Protein AF-0000000080711322 (afdb_homodimer)

InterPro domains:
  IPR000845 Nucleoside phosphorylase domain [PF01048] (87-326)
  IPR035994 Nucleoside phosphorylase superfamily [G3DSA:3.40.50.1580] (28-329)
  IPR035994 Nucleoside phosphorylase superfamily [SSF53167] (19-326)

Organism: Ectocarpus siliculosus (NCBI:txid2880)

Structure (mmCIF, N/CA/C/O backbone):
data_AF-0000000080711322-model_v1
#
loop_
_entity.id
_entity.type
_entity.pdbx_description
1 polymer 'Nucleoside phosphorylase domain-containing protein'
#
loop_
_atom_site.group_PDB
_atom_site.id
_atom_site.type_symbol
_atom_site.label_atom_id
_atom_site.label_alt_id
_atom_site.label_comp_id
_atom_site.label_asym_id
_atom_site.label_entity_id
_atom_site.label_seq_id
_atom_site.pdbx_PDB_ins_code
_atom_site.Cartn_x
_atom_site.Cartn_y
_atom_site.Cartn_z
_atom_site.occupancy
_atom_site.B_iso_or_equiv
_atom_site.auth_seq_id
_atom_site.auth_comp_id
_atom_site.auth_asym_id
_atom_site.auth_atom_id
_atom_site.pdbx_PDB_model_num
ATOM 1 N N . MET A 1 1 ? 28.781 11.438 15.234 1 39.06 1 MET A N 1
ATOM 2 C CA . MET A 1 1 ? 27.656 10.516 15.414 1 39.06 1 MET A CA 1
ATOM 3 C C . MET A 1 1 ? 27.906 9.219 14.648 1 39.06 1 MET A C 1
ATOM 5 O O . MET A 1 1 ? 28.359 9.242 13.508 1 39.06 1 MET A O 1
ATOM 9 N N . SER A 1 2 ? 28.125 8.219 15.352 1 47.75 2 SER A N 1
ATOM 10 C CA . SER A 1 2 ? 28.469 6.941 14.734 1 47.75 2 SER A CA 1
ATOM 11 C C . SER A 1 2 ? 27.422 6.512 13.727 1 47.75 2 SER A C 1
ATOM 13 O O . SER A 1 2 ? 26.234 6.855 13.867 1 47.75 2 SER A O 1
ATOM 15 N N . ALA A 1 3 ? 27.875 6.137 12.555 1 50.28 3 ALA A N 1
ATOM 16 C CA . ALA A 1 3 ? 27.016 5.59 11.516 1 50.28 3 ALA A CA 1
ATOM 17 C C . ALA A 1 3 ? 25.906 4.723 12.117 1 50.28 3 ALA A C 1
ATOM 19 O O . ALA A 1 3 ? 24.812 4.637 11.562 1 50.28 3 ALA A O 1
ATOM 20 N N . THR A 1 4 ? 26.078 4.273 13.328 1 59.34 4 THR A N 1
ATOM 21 C CA . THR A 1 4 ? 25.188 3.316 13.977 1 59.34 4 THR A CA 1
ATOM 22 C C . THR A 1 4 ? 23.922 4.008 14.484 1 59.34 4 THR A C 1
ATOM 24 O O . THR A 1 4 ? 22.922 3.35 14.75 1 59.34 4 THR A O 1
ATOM 27 N N . ASP A 1 5 ? 23.891 5.332 14.312 1 76.5 5 ASP A N 1
ATOM 28 C CA . ASP A 1 5 ? 22.797 6.023 14.992 1 76.5 5 ASP A CA 1
ATOM 29 C C . ASP A 1 5 ? 21.891 6.734 13.992 1 76.5 5 ASP A C 1
ATOM 31 O O . ASP A 1 5 ? 20.969 7.457 14.383 1 76.5 5 ASP A O 1
ATOM 35 N N . LEU A 1 6 ? 22.172 6.324 12.781 1 74.12 6 LEU A N 1
ATOM 36 C CA . LEU A 1 6 ? 21.422 7.043 11.773 1 74.12 6 LEU A CA 1
ATOM 37 C C . LEU A 1 6 ? 20.219 6.219 11.305 1 74.12 6 LEU A C 1
ATOM 39 O O . LEU A 1 6 ? 20.266 4.988 11.32 1 74.12 6 LEU A O 1
ATOM 43 N N . TYR A 1 7 ? 19.297 6.949 10.867 1 81.62 7 TYR A N 1
ATOM 44 C CA . TYR A 1 7 ? 18.078 6.355 10.344 1 81.62 7 TYR A CA 1
ATOM 45 C C . TYR A 1 7 ? 18.375 5.465 9.141 1 81.62 7 TYR A C 1
ATOM 47 O O . TYR A 1 7 ? 17.828 4.367 9.023 1 81.62 7 TYR A O 1
ATOM 55 N N . LEU A 1 8 ? 19.172 5.844 8.234 1 79.25 8 LEU A N 1
ATOM 56 C CA . LEU A 1 8 ? 19.594 5.066 7.078 1 79.25 8 LEU A CA 1
ATOM 57 C C . LEU A 1 8 ? 20.969 5.52 6.594 1 79.25 8 LEU A C 1
ATOM 59 O O . LEU A 1 8 ? 21.406 6.625 6.914 1 79.25 8 LEU A O 1
ATOM 63 N N . LEU A 1 9 ? 21.547 4.457 5.832 1 78.5 9 LEU A N 1
ATOM 64 C CA . LEU A 1 9 ? 22.812 4.773 5.184 1 78.5 9 LEU A CA 1
ATOM 65 C C . LEU A 1 9 ? 22.594 5.18 3.73 1 78.5 9 LEU A C 1
ATOM 67 O O . LEU A 1 9 ? 21.891 4.492 2.988 1 78.5 9 LEU A O 1
ATOM 71 N N . HIS A 1 10 ? 22.891 6.266 3.246 1 79.06 10 HIS A N 1
ATOM 72 C CA . HIS A 1 10 ? 22.828 6.77 1.878 1 79.06 10 HIS A CA 1
ATOM 73 C C . HIS A 1 10 ? 21.406 7.105 1.47 1 79.06 10 HIS A C 1
ATOM 75 O O . HIS A 1 10 ? 20.609 6.207 1.186 1 79.06 10 HIS A O 1
ATOM 81 N N . ALA A 1 11 ? 21.078 8.203 1.236 1 80.19 11 ALA A N 1
ATOM 82 C CA . ALA A 1 11 ? 19.719 8.68 0.981 1 80.19 11 ALA A CA 1
ATOM 83 C C . ALA A 1 11 ? 19.344 8.477 -0.481 1 80.19 11 ALA A C 1
ATOM 85 O O . ALA A 1 11 ? 18.156 8.594 -0.842 1 80.19 11 ALA A O 1
ATOM 86 N N . ASN A 1 12 ? 20.281 8.055 -1.358 1 81.69 12 ASN A N 1
ATOM 87 C CA . ASN A 1 12 ? 20 8.047 -2.791 1 81.69 12 ASN A CA 1
ATOM 88 C C . ASN A 1 12 ? 20.219 6.66 -3.395 1 81.69 12 ASN A C 1
ATOM 90 O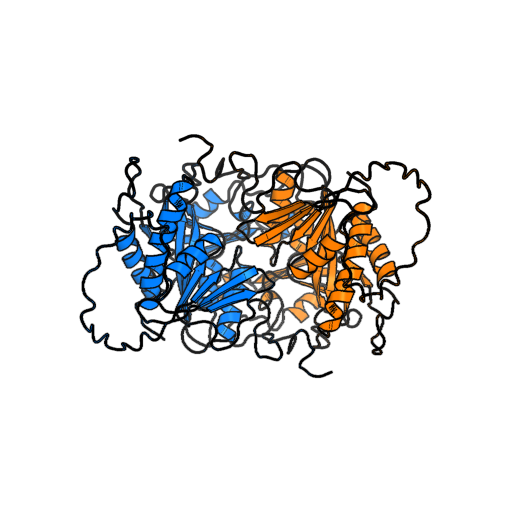 O . ASN A 1 12 ? 20.188 6.5 -4.617 1 81.69 12 ASN A O 1
ATOM 94 N N . ALA A 1 13 ? 20.391 5.617 -2.586 1 84.19 13 ALA A N 1
ATOM 95 C CA . ALA A 1 13 ? 20.547 4.219 -2.98 1 84.19 13 ALA A CA 1
ATOM 96 C C . ALA A 1 13 ? 19.562 3.326 -2.215 1 84.19 13 ALA A C 1
ATOM 98 O O . ALA A 1 13 ? 18.547 3.797 -1.724 1 84.19 13 ALA A O 1
ATOM 99 N N . VAL A 1 14 ? 19.797 2.104 -2.262 1 88.44 14 VAL A N 1
ATOM 100 C CA . VAL A 1 14 ? 19.031 1.212 -1.401 1 88.44 14 VAL A CA 1
ATOM 101 C C . VAL A 1 14 ? 19.469 1.392 0.052 1 88.44 14 VAL A C 1
ATOM 103 O O . VAL A 1 14 ? 20.578 1.016 0.425 1 88.44 14 VAL A O 1
ATOM 106 N N . PRO A 1 15 ? 18.578 2.008 0.772 1 88.75 15 PRO A N 1
ATOM 107 C CA . PRO A 1 15 ? 18.984 2.307 2.146 1 88.75 15 PRO A CA 1
ATOM 108 C C . PRO A 1 15 ? 19.125 1.054 3.006 1 88.75 15 PRO A C 1
ATOM 110 O O . PRO A 1 15 ? 18.312 0.14 2.918 1 88.75 15 PRO A O 1
ATOM 113 N N . LEU A 1 16 ? 20.188 1.006 3.758 1 89.75 16 LEU A N 1
ATOM 114 C CA . LEU A 1 16 ? 20.453 -0.03 4.754 1 89.75 16 LEU A CA 1
ATOM 115 C C . LEU A 1 16 ? 20.672 0.584 6.133 1 89.75 16 LEU A C 1
ATOM 117 O O . LEU A 1 16 ? 21.172 1.7 6.246 1 89.75 16 LEU A O 1
ATOM 121 N N . THR A 1 17 ? 20.219 -0.141 7.062 1 88.69 17 THR A N 1
ATOM 122 C CA . THR A 1 17 ? 20.594 0.229 8.422 1 88.69 17 THR A CA 1
ATOM 123 C C . THR A 1 17 ? 22.031 -0.151 8.711 1 88.69 17 THR A C 1
ATOM 125 O O . THR A 1 17 ? 22.688 -0.812 7.891 1 88.69 17 THR A O 1
ATOM 128 N N . ALA A 1 18 ? 22.5 0.27 9.891 1 84.56 18 ALA A N 1
ATOM 129 C CA . ALA A 1 18 ? 23.891 0.045 10.258 1 84.56 18 ALA A CA 1
ATOM 130 C C . ALA A 1 18 ? 24.203 -1.446 10.32 1 84.56 18 ALA A C 1
ATOM 132 O O . ALA A 1 18 ? 25.328 -1.861 9.992 1 84.56 18 ALA A O 1
ATOM 133 N N . ASP A 1 19 ? 23.25 -2.234 10.633 1 88.31 19 ASP A N 1
ATOM 134 C CA . ASP A 1 19 ? 23.5 -3.668 10.758 1 88.31 19 ASP A CA 1
ATOM 135 C C . ASP A 1 19 ? 23.156 -4.398 9.461 1 88.31 19 ASP A C 1
ATOM 137 O O . ASP A 1 19 ? 23.031 -5.625 9.445 1 88.31 19 ASP A O 1
ATOM 141 N N . GLY A 1 20 ? 22.922 -3.682 8.422 1 91.12 20 GLY A N 1
ATOM 142 C CA . GLY A 1 20 ? 22.812 -4.266 7.09 1 91.12 20 GLY A CA 1
ATOM 143 C C . GLY A 1 20 ? 21.391 -4.656 6.723 1 91.12 20 GLY A C 1
ATOM 144 O O . GLY A 1 20 ? 21.188 -5.465 5.812 1 91.12 20 GLY A O 1
ATOM 145 N N . ARG A 1 21 ? 20.422 -4.152 7.41 1 94.75 21 ARG A N 1
ATOM 146 C CA . ARG A 1 21 ? 19.031 -4.457 7.113 1 94.75 21 ARG A CA 1
ATOM 147 C C . ARG A 1 21 ? 18.422 -3.424 6.168 1 94.75 21 ARG A C 1
ATOM 149 O O . ARG A 1 21 ? 18.734 -2.234 6.266 1 94.75 21 ARG A O 1
ATOM 156 N N . VAL A 1 22 ? 17.609 -3.979 5.25 1 96.12 22 VAL A N 1
ATOM 157 C CA . VAL A 1 22 ? 16.812 -3.062 4.449 1 96.12 22 VAL A CA 1
ATOM 158 C C . VAL A 1 22 ? 15.766 -2.375 5.336 1 96.12 22 VAL A C 1
ATOM 160 O O . VAL A 1 22 ? 15.398 -2.898 6.391 1 96.12 22 VAL A O 1
ATOM 163 N N . LEU A 1 23 ? 15.305 -1.303 4.941 1 93.31 23 LEU A N 1
ATOM 164 C CA . LEU A 1 23 ? 14.617 -0.359 5.816 1 93.31 23 LEU A CA 1
ATOM 165 C C . LEU A 1 23 ? 13.188 -0.817 6.098 1 93.31 23 LEU A C 1
ATOM 167 O O . LEU A 1 23 ? 12.727 -0.758 7.238 1 93.31 23 LEU A O 1
ATOM 171 N N . HIS A 1 24 ? 12.445 -1.248 5.102 1 96 24 HIS A N 1
ATOM 172 C CA . HIS A 1 24 ? 11.008 -1.438 5.266 1 96 24 HIS A CA 1
ATOM 173 C C . HIS A 1 24 ? 10.68 -2.869 5.688 1 96 24 HIS A C 1
ATOM 175 O O . HIS A 1 24 ? 9.945 -3.086 6.648 1 96 24 HIS A O 1
ATOM 181 N N . LEU A 1 25 ? 11.281 -3.828 4.973 1 97.5 25 LEU A N 1
ATOM 182 C CA . LEU A 1 25 ? 11.047 -5.215 5.355 1 97.5 25 LEU A CA 1
ATOM 183 C C . LEU A 1 25 ? 11.859 -5.582 6.594 1 97.5 25 LEU A C 1
ATOM 185 O O . LEU A 1 25 ? 11.57 -6.574 7.262 1 97.5 25 LEU A O 1
ATOM 189 N N . GLU A 1 26 ? 12.938 -4.836 6.816 1 96.38 26 GLU A N 1
ATOM 190 C CA . GLU A 1 26 ? 13.82 -5.043 7.961 1 96.38 26 GLU A CA 1
ATOM 191 C C . GLU A 1 26 ? 14.453 -6.438 7.926 1 96.38 26 GLU A C 1
ATOM 193 O O . GLU A 1 26 ? 14.492 -7.129 8.945 1 96.38 26 GLU A O 1
ATOM 198 N N . LEU A 1 27 ? 14.891 -6.801 6.742 1 97.88 27 LEU A N 1
ATOM 199 C CA . LEU A 1 27 ? 15.578 -8.07 6.52 1 97.88 27 LEU A CA 1
ATOM 200 C C . LEU A 1 27 ? 17.062 -7.84 6.227 1 97.88 27 LEU A C 1
ATOM 202 O O . LEU A 1 27 ? 17.438 -6.789 5.695 1 97.88 27 LEU A O 1
ATOM 206 N N . ARG A 1 28 ? 17.844 -8.758 6.551 1 97.06 28 ARG A N 1
ATOM 207 C CA . ARG A 1 28 ? 19.25 -8.797 6.141 1 97.06 28 ARG A CA 1
ATOM 208 C C . ARG A 1 28 ? 19.594 -10.133 5.496 1 97.06 28 ARG A C 1
ATOM 210 O O . ARG A 1 28 ? 18.781 -11.055 5.48 1 97.06 28 ARG A O 1
ATOM 217 N N . SER A 1 29 ? 20.812 -10.18 4.98 1 96.62 29 SER A N 1
ATOM 218 C CA . SER A 1 29 ? 21.266 -11.398 4.324 1 96.62 29 SER A CA 1
ATOM 219 C C . SER A 1 29 ? 21.109 -12.609 5.23 1 96.62 29 SER A C 1
ATOM 221 O O . SER A 1 29 ? 21.438 -12.555 6.418 1 96.62 29 SER A O 1
ATOM 223 N N . GLY A 1 30 ? 20.484 -13.648 4.699 1 96.62 30 GLY A N 1
ATOM 224 C CA . GLY A 1 30 ? 20.328 -14.883 5.445 1 96.62 30 GLY A CA 1
ATOM 225 C C . GLY A 1 30 ? 18.953 -15.023 6.082 1 96.62 30 GLY A C 1
ATOM 226 O O . GLY A 1 30 ? 18.594 -16.094 6.562 1 96.62 30 GLY A O 1
ATOM 227 N N . GLU A 1 31 ? 18.172 -14 6 1 97.94 31 GLU A N 1
ATOM 228 C CA . GLU A 1 31 ? 16.906 -14.023 6.711 1 97.94 31 GLU A CA 1
ATOM 229 C C . GLU A 1 31 ? 15.742 -14.289 5.754 1 97.94 31 GLU A C 1
ATOM 231 O O . GLU A 1 31 ? 14.586 -14.375 6.176 1 97.94 31 GLU A O 1
ATOM 236 N N . VAL A 1 32 ? 16.016 -14.453 4.484 1 98.5 32 VAL A N 1
ATOM 237 C CA . VAL A 1 32 ? 15.008 -14.773 3.477 1 98.5 32 VAL A CA 1
ATOM 238 C C . VAL A 1 32 ? 15.594 -15.727 2.443 1 98.5 32 VAL A C 1
ATOM 240 O O . VAL A 1 32 ? 16.75 -15.594 2.049 1 98.5 32 VAL A O 1
ATOM 243 N N . ALA A 1 33 ? 14.836 -16.688 2.092 1 98.38 33 ALA A N 1
ATOM 244 C CA . ALA A 1 33 ? 15.258 -17.688 1.104 1 98.38 33 ALA A CA 1
ATOM 245 C C . ALA A 1 33 ? 15.008 -17.188 -0.316 1 98.38 33 ALA A C 1
ATOM 247 O O . ALA A 1 33 ? 14.281 -16.203 -0.518 1 98.38 33 ALA A O 1
ATOM 248 N N . ASN A 1 34 ? 15.578 -17.891 -1.25 1 98.38 34 ASN A N 1
ATOM 249 C CA . ASN A 1 34 ? 15.445 -17.5 -2.65 1 98.38 34 ASN A CA 1
ATOM 250 C C . ASN A 1 34 ? 14.141 -18 -3.25 1 98.38 34 ASN A C 1
ATOM 252 O O . ASN A 1 34 ? 13.711 -17.516 -4.305 1 98.38 34 ASN A O 1
ATOM 256 N N . ASN A 1 35 ? 13.555 -19.094 -2.691 1 98.81 35 ASN A N 1
ATOM 257 C CA . ASN A 1 35 ? 12.18 -19.484 -2.992 1 98.81 35 ASN A CA 1
ATOM 258 C C . ASN A 1 35 ? 11.188 -18.766 -2.09 1 98.81 35 ASN A C 1
ATOM 260 O O . ASN A 1 35 ? 11.289 -18.828 -0.864 1 98.81 35 ASN A O 1
ATOM 264 N N . ILE A 1 36 ? 10.203 -18.125 -2.74 1 98.94 36 ILE A N 1
ATOM 265 C CA . ILE A 1 36 ? 9.336 -17.281 -1.926 1 98.94 36 ILE A CA 1
ATOM 266 C C . ILE A 1 36 ? 7.891 -17.438 -2.379 1 98.94 36 ILE A C 1
ATOM 268 O O . ILE A 1 36 ? 7.605 -17.453 -3.58 1 98.94 36 ILE A O 1
ATOM 272 N N . VAL A 1 37 ? 7.008 -17.578 -1.418 1 98.94 37 VAL A N 1
ATOM 273 C CA . VAL A 1 37 ? 5.582 -17.344 -1.63 1 98.94 37 VAL A CA 1
ATOM 274 C C . VAL A 1 37 ? 5.148 -16.078 -0.912 1 98.94 37 VAL A C 1
ATOM 276 O O . VAL A 1 37 ? 5.32 -15.945 0.302 1 98.94 37 VAL A O 1
ATOM 279 N N . THR A 1 38 ? 4.676 -15.102 -1.663 1 98.94 38 THR A N 1
ATOM 280 C CA . THR A 1 38 ? 4.191 -13.875 -1.041 1 98.94 38 THR A CA 1
ATOM 281 C C . THR A 1 38 ? 2.67 -13.875 -0.949 1 98.94 38 THR A C 1
ATOM 283 O O . THR A 1 38 ? 1.989 -14.375 -1.847 1 98.94 38 THR A O 1
ATOM 286 N N . VAL A 1 39 ? 2.129 -13.312 0.176 1 98.62 39 VAL A N 1
ATOM 287 C CA . VAL A 1 39 ? 0.696 -13.289 0.456 1 98.62 39 VAL A CA 1
ATOM 288 C C . VAL A 1 39 ? 0.283 -11.883 0.896 1 98.62 39 VAL A C 1
ATOM 290 O O . VAL A 1 39 ? 1.134 -11.055 1.233 1 98.62 39 VAL A O 1
ATOM 293 N N . GLY A 1 40 ? -1.046 -11.633 0.91 1 96.94 40 GLY A N 1
ATOM 294 C CA . GLY A 1 40 ? -1.528 -10.297 1.221 1 96.94 40 GLY A CA 1
ATOM 295 C C . GLY A 1 40 ? -2.191 -10.203 2.582 1 96.94 40 GLY A C 1
ATOM 296 O O . GLY A 1 40 ? -2.461 -9.102 3.072 1 96.94 40 GLY A O 1
ATOM 297 N N . SER A 1 41 ? -2.488 -11.352 3.211 1 93.94 41 SER A N 1
ATOM 298 C CA . SER A 1 41 ? -3.168 -11.305 4.5 1 93.94 41 SER A CA 1
ATOM 299 C C . SER A 1 41 ? -2.406 -12.094 5.559 1 93.94 41 SER A C 1
ATOM 301 O O . SER A 1 41 ? -1.777 -13.109 5.254 1 93.94 41 SER A O 1
ATOM 303 N N . GLU A 1 42 ? -2.547 -11.586 6.742 1 93.19 42 GLU A N 1
ATOM 304 C CA . GLU A 1 42 ? -1.852 -12.219 7.859 1 93.19 42 GLU A CA 1
ATOM 305 C C . GLU A 1 42 ? -2.336 -13.648 8.07 1 93.19 42 GLU A C 1
ATOM 307 O O . GLU A 1 42 ? -1.533 -14.555 8.305 1 93.19 42 GLU A O 1
ATOM 312 N N . GLY A 1 43 ? -3.635 -13.859 7.984 1 93.75 43 GLY A N 1
ATOM 313 C CA . GLY A 1 43 ? -4.18 -15.203 8.148 1 93.75 43 GLY A CA 1
ATOM 314 C C . GLY A 1 43 ? -3.625 -16.203 7.148 1 93.75 43 GLY A C 1
ATOM 315 O O . GLY A 1 43 ? -3.24 -17.312 7.523 1 93.75 43 GLY A O 1
ATOM 316 N N . ARG A 1 44 ? -3.572 -15.82 5.934 1 96.19 44 ARG A N 1
ATOM 317 C CA . ARG A 1 44 ? -3.023 -16.688 4.895 1 96.19 44 ARG A CA 1
ATOM 318 C C . ARG A 1 44 ? -1.545 -16.969 5.141 1 96.19 44 ARG A C 1
ATOM 320 O O . ARG A 1 44 ? -1.078 -18.094 4.941 1 96.19 44 ARG A O 1
ATOM 327 N N . GLY A 1 45 ? -0.772 -15.945 5.559 1 97.19 45 GLY A N 1
ATOM 328 C CA . GLY A 1 45 ? 0.624 -16.141 5.914 1 97.19 45 GLY A CA 1
ATOM 329 C C . GLY A 1 45 ? 0.823 -17.172 7.004 1 97.19 45 GLY A C 1
ATOM 330 O O . GLY A 1 45 ? 1.725 -18.016 6.914 1 97.19 45 GLY A O 1
ATOM 331 N N . GLU A 1 46 ? -0.015 -17.141 7.957 1 96.69 46 GLU A N 1
ATOM 332 C CA . GLU A 1 46 ? 0.062 -18.094 9.07 1 96.69 46 GLU A CA 1
ATOM 333 C C . GLU A 1 46 ? -0.264 -19.5 8.609 1 96.69 46 GLU A C 1
ATOM 335 O O . GLU A 1 46 ? 0.374 -20.469 9.047 1 96.69 46 GLU A O 1
ATOM 340 N N . ILE A 1 47 ? -1.258 -19.625 7.789 1 96.88 47 ILE A N 1
ATOM 341 C CA . ILE A 1 47 ? -1.615 -20.922 7.242 1 96.88 47 ILE A CA 1
ATOM 342 C C . ILE A 1 47 ? -0.416 -21.516 6.512 1 96.88 47 ILE A C 1
ATOM 344 O O . ILE A 1 47 ? -0.051 -22.672 6.75 1 96.88 47 ILE A O 1
ATOM 348 N N . LEU A 1 48 ? 0.206 -20.75 5.676 1 98.19 48 LEU A N 1
ATOM 349 C CA . LEU A 1 48 ? 1.335 -21.25 4.906 1 98.19 48 LEU A CA 1
ATOM 350 C C . LEU A 1 48 ? 2.518 -21.562 5.816 1 98.19 48 LEU A C 1
ATOM 352 O O . LEU A 1 48 ? 3.217 -22.562 5.613 1 98.19 48 LEU A O 1
ATOM 356 N N . ALA A 1 49 ? 2.756 -20.672 6.773 1 98.06 49 ALA A N 1
ATOM 357 C CA . ALA A 1 49 ? 3.85 -20.906 7.711 1 98.06 49 ALA A CA 1
ATOM 358 C C . ALA A 1 49 ? 3.678 -22.234 8.445 1 98.06 49 ALA A C 1
ATOM 360 O O . ALA A 1 49 ? 4.656 -22.922 8.727 1 98.06 49 ALA A O 1
ATOM 361 N N . SER A 1 50 ? 2.465 -22.641 8.703 1 97.38 50 SER A N 1
ATOM 362 C CA . SER A 1 50 ? 2.166 -23.859 9.43 1 97.38 50 SER A CA 1
ATOM 363 C C . SER A 1 50 ? 2.441 -25.094 8.57 1 97.38 50 SER A C 1
ATOM 365 O O . SER A 1 50 ? 2.479 -26.219 9.07 1 97.38 50 SER A O 1
ATOM 367 N N . LEU A 1 51 ? 2.635 -24.906 7.297 1 97.44 51 LEU A N 1
ATOM 368 C CA . LEU A 1 51 ? 2.887 -26 6.371 1 97.44 51 LEU A CA 1
ATOM 369 C C . LEU A 1 51 ? 4.379 -26.297 6.27 1 97.44 51 LEU A C 1
ATOM 371 O O . LEU A 1 51 ? 4.781 -27.297 5.676 1 97.44 51 LEU A O 1
ATOM 375 N N . LEU A 1 52 ? 5.215 -25.406 6.824 1 98 52 LEU A N 1
ATOM 376 C CA . LEU A 1 52 ? 6.66 -25.578 6.734 1 98 52 LEU A CA 1
ATOM 377 C C . LEU A 1 52 ? 7.125 -26.734 7.617 1 98 52 LEU A C 1
ATOM 379 O O . LEU A 1 52 ? 6.438 -27.109 8.57 1 98 52 LEU A O 1
ATOM 383 N N . ASP A 1 53 ? 8.305 -27.297 7.293 1 96.38 53 ASP A N 1
ATOM 384 C CA . ASP A 1 53 ? 8.867 -28.422 8.031 1 96.38 53 ASP A CA 1
ATOM 385 C C . ASP A 1 53 ? 9.07 -28.062 9.5 1 96.38 53 ASP A C 1
ATOM 387 O O . ASP A 1 53 ? 9.5 -26.969 9.828 1 96.38 53 ASP A O 1
ATOM 391 N N . GLY A 1 54 ? 8.781 -29.031 10.383 1 89.25 54 GLY A N 1
ATOM 392 C CA . GLY A 1 54 ? 9.055 -28.875 11.805 1 89.25 54 GLY A CA 1
ATOM 393 C C . GLY A 1 54 ? 7.965 -28.125 12.547 1 89.25 54 GLY A C 1
ATOM 394 O O . GLY A 1 54 ? 8.055 -27.938 13.758 1 89.25 54 GLY A O 1
ATOM 395 N N . THR A 1 55 ? 7.082 -27.547 11.797 1 77.94 55 THR A N 1
ATOM 396 C CA . THR A 1 55 ? 6.008 -26.828 12.461 1 77.94 55 THR A CA 1
ATOM 397 C C . THR A 1 55 ? 4.93 -27.781 12.953 1 77.94 55 THR A C 1
ATOM 399 O O . THR A 1 55 ? 4.625 -28.781 12.281 1 77.94 55 THR A O 1
ATOM 402 N N . THR A 1 56 ? 4.949 -28.188 14.18 1 59.38 56 THR A N 1
ATOM 403 C CA . THR A 1 56 ? 3.965 -29.094 14.758 1 59.38 56 THR A CA 1
ATOM 404 C C . THR A 1 56 ? 2.578 -28.469 14.758 1 59.38 56 THR A C 1
ATOM 406 O O . THR A 1 56 ? 2.404 -27.328 15.219 1 59.38 56 THR A O 1
ATOM 409 N N . THR A 1 57 ? 1.957 -28.688 13.617 1 50.84 57 THR A N 1
ATOM 410 C CA . THR A 1 57 ? 0.558 -28.281 13.68 1 50.84 57 THR A CA 1
ATOM 411 C C . THR A 1 57 ? -0.106 -28.828 14.945 1 50.84 57 THR A C 1
ATOM 413 O O . THR A 1 57 ? -0.111 -30.031 15.18 1 50.84 57 THR A O 1
ATOM 416 N N . THR A 1 58 ? -0.116 -28.266 15.984 1 38.41 58 THR A N 1
ATOM 417 C CA . THR A 1 58 ? -0.918 -28.812 17.078 1 38.41 58 THR A CA 1
ATOM 418 C C . THR A 1 58 ? -2.381 -28.938 16.656 1 38.41 58 THR A C 1
ATOM 420 O O . THR A 1 58 ? -3.072 -27.938 16.484 1 38.41 58 THR A O 1
ATOM 423 N N . ALA A 1 59 ? -2.756 -29.828 15.719 1 31.84 59 ALA A N 1
ATOM 424 C CA . ALA A 1 59 ? -4.188 -30.109 15.719 1 31.84 59 ALA A CA 1
ATOM 425 C C . ALA A 1 59 ? -4.734 -30.188 17.141 1 31.84 59 ALA A C 1
ATOM 427 O O . ALA A 1 59 ? -4.094 -30.75 18.031 1 31.84 59 ALA A O 1
ATOM 428 N N . ALA A 1 60 ? -5.73 -29.453 17.484 1 33.75 60 ALA A N 1
ATOM 429 C CA . ALA A 1 60 ? -6.496 -29.625 18.719 1 33.75 60 ALA A CA 1
ATOM 430 C C . ALA A 1 60 ? -6.852 -31.094 18.938 1 33.75 60 ALA A C 1
ATOM 432 O O . ALA A 1 60 ? -7.684 -31.656 18.219 1 33.75 60 ALA A O 1
ATOM 433 N N . GLY A 1 61 ? -5.977 -31.969 19.172 1 29.14 61 GLY A N 1
ATOM 434 C CA . GLY A 1 61 ? -6.219 -33.344 19.516 1 29.14 61 GLY A CA 1
ATOM 435 C C . GLY A 1 61 ? -7.41 -33.562 20.438 1 29.14 61 GLY A C 1
ATOM 436 O O . GLY A 1 61 ? -7.637 -32.75 21.344 1 29.14 61 GLY A O 1
ATOM 437 N N . THR A 1 62 ? -8.508 -34.125 19.891 1 30.92 62 THR A N 1
ATOM 438 C CA . THR A 1 62 ? -9.516 -34.656 20.797 1 30.92 62 THR A CA 1
ATOM 439 C C . THR A 1 62 ? -8.852 -35.375 21.969 1 30.92 62 THR A C 1
ATOM 441 O O . THR A 1 62 ? -7.898 -36.125 21.781 1 30.92 62 THR A O 1
ATOM 444 N N . PRO A 1 63 ? -9.133 -34.844 23.141 1 28.28 63 PRO A N 1
ATOM 445 C CA . PRO A 1 63 ? -8.555 -35.5 24.312 1 28.28 63 PRO A CA 1
ATOM 446 C C . PRO A 1 63 ? -8.742 -37 24.312 1 28.28 63 PRO A C 1
ATOM 448 O O . PRO A 1 63 ? -9.875 -37.5 24.312 1 28.28 63 PRO A O 1
ATOM 451 N N . LYS A 1 64 ? -8 -37.656 23.484 1 28.92 64 LYS A N 1
ATOM 452 C CA . LYS A 1 64 ? -8.125 -39.094 23.688 1 28.92 64 LYS A CA 1
ATOM 453 C C . LYS A 1 64 ? -7.941 -39.469 25.172 1 28.92 64 LYS A C 1
ATOM 455 O O . LYS A 1 64 ? -7.145 -38.812 25.859 1 28.92 64 LYS A O 1
ATOM 460 N N . ASP A 1 65 ? -8.906 -40.156 25.719 1 27.17 65 ASP A N 1
ATOM 461 C CA . ASP A 1 65 ? -8.906 -40.781 27.031 1 27.17 65 ASP A CA 1
ATOM 462 C C . ASP A 1 65 ? -7.672 -41.656 27.234 1 27.17 65 ASP A C 1
ATOM 464 O O . ASP A 1 65 ? -7.398 -42.562 26.422 1 27.17 65 ASP A O 1
ATOM 468 N N . ASP A 1 66 ? -6.598 -41.156 27.75 1 26.72 66 ASP A N 1
ATOM 469 C CA . ASP A 1 66 ? -5.32 -41.75 28.109 1 26.72 66 ASP A CA 1
ATOM 470 C C . ASP A 1 66 ? -5.527 -43.031 28.938 1 26.72 66 ASP A C 1
ATOM 472 O O . ASP A 1 66 ? -5.832 -42.938 30.125 1 26.72 66 ASP A O 1
ATOM 476 N N . ASN A 1 67 ? -6.242 -44.062 28.312 1 25.12 67 ASN A N 1
ATOM 477 C CA . ASN A 1 67 ? -6.141 -45.25 29.125 1 25.12 67 ASN A CA 1
ATOM 478 C C . ASN A 1 67 ? -4.691 -45.719 29.281 1 25.12 67 ASN A C 1
ATOM 480 O O . ASN A 1 67 ? -3.926 -45.719 28.328 1 25.12 67 ASN A O 1
ATOM 484 N N . ASN A 1 68 ? -4.172 -45.75 30.516 1 23.33 68 ASN A N 1
ATOM 485 C CA . ASN A 1 68 ? -2.881 -45.906 31.172 1 23.33 68 ASN A CA 1
ATOM 486 C C . ASN A 1 68 ? -2.26 -47.25 30.875 1 23.33 68 ASN A C 1
ATOM 488 O O . ASN A 1 68 ? -2.357 -48.188 31.672 1 23.33 68 ASN A O 1
ATOM 492 N N . ASP A 1 69 ? -2.604 -47.969 29.75 1 24.42 69 ASP A N 1
ATOM 493 C CA . ASP A 1 69 ? -2.014 -49.281 30.016 1 24.42 69 ASP A CA 1
ATOM 494 C C . ASP A 1 69 ? -0.489 -49.219 30 1 24.42 69 ASP A C 1
ATOM 496 O O . ASP A 1 69 ? 0.098 -48.438 29.25 1 24.42 69 ASP A O 1
ATOM 500 N N . ASN A 1 70 ? 0.14 -49.719 31.047 1 24.09 70 ASN A N 1
ATOM 501 C CA . ASN A 1 70 ? 1.48 -49.875 31.594 1 24.09 70 ASN A CA 1
ATOM 502 C C . ASN A 1 70 ? 2.422 -50.562 30.641 1 24.09 70 ASN A C 1
ATOM 504 O O . ASN A 1 70 ? 2.592 -51.781 30.719 1 24.09 70 ASN A O 1
ATOM 508 N N . ILE A 1 71 ? 2.203 -50.438 29.281 1 24.56 71 ILE A N 1
ATOM 509 C CA . ILE A 1 71 ? 3.037 -51.469 28.641 1 24.56 71 ILE A CA 1
ATOM 510 C C . ILE A 1 71 ? 4.512 -51.125 28.875 1 24.56 71 ILE A C 1
ATOM 512 O O . ILE A 1 71 ? 4.879 -49.969 29.031 1 24.56 71 ILE A O 1
ATOM 516 N N . ASN A 1 72 ? 5.305 -52.188 29 1 25.8 72 ASN A N 1
ATOM 517 C CA . ASN A 1 72 ? 6.695 -52.531 29.297 1 25.8 72 ASN A CA 1
ATOM 518 C C . ASN A 1 72 ? 7.656 -51.812 28.344 1 25.8 72 ASN A C 1
ATOM 520 O O . ASN A 1 72 ? 7.348 -51.625 27.172 1 25.8 72 ASN A O 1
ATOM 524 N N . ASP A 1 73 ? 8.641 -51.094 28.922 1 25.59 73 ASP A N 1
ATOM 525 C CA . ASP A 1 73 ? 9.703 -50.156 28.578 1 25.59 73 ASP A CA 1
ATOM 526 C C . ASP A 1 73 ? 10.695 -50.781 27.609 1 25.59 73 ASP A C 1
ATOM 528 O O . ASP A 1 73 ? 11.617 -51.5 28.016 1 25.59 73 ASP A O 1
ATOM 532 N N . HIS A 1 74 ? 10.242 -51.562 26.562 1 25.86 74 HIS A N 1
ATOM 533 C CA . HIS A 1 74 ? 11.359 -52.062 25.781 1 25.86 74 HIS A CA 1
ATOM 534 C C . HIS A 1 74 ? 12.273 -50.938 25.312 1 25.86 74 HIS A C 1
ATOM 536 O O . HIS A 1 74 ? 11.836 -49.812 25.188 1 25.86 74 HIS A O 1
ATOM 542 N N . ASP A 1 75 ? 13.57 -51.188 25.391 1 27.48 75 ASP A N 1
ATOM 543 C CA . ASP A 1 75 ? 14.797 -50.438 25.125 1 27.48 75 ASP A CA 1
ATOM 544 C C . ASP A 1 75 ? 14.797 -49.844 23.719 1 27.48 75 ASP A C 1
ATOM 546 O O . ASP A 1 75 ? 14.883 -50.594 22.734 1 27.48 75 ASP A O 1
ATOM 550 N N . ASN A 1 76 ? 13.773 -49.031 23.344 1 26.08 76 ASN A N 1
ATOM 551 C CA . ASN A 1 76 ? 13.812 -48.531 21.984 1 26.08 76 ASN A CA 1
ATOM 552 C C . ASN A 1 76 ? 15.062 -47.688 21.734 1 26.08 76 ASN A C 1
ATOM 554 O O . ASN A 1 76 ? 15.281 -46.688 22.406 1 26.08 76 ASN A O 1
ATOM 558 N N . ASN A 1 77 ? 16.156 -48.375 21.344 1 28.64 77 ASN A N 1
ATOM 559 C CA . ASN A 1 77 ? 17.312 -47.688 20.766 1 28.64 77 ASN A CA 1
ATOM 560 C C . ASN A 1 77 ? 16.891 -46.625 19.75 1 28.64 77 ASN A C 1
ATOM 562 O O . ASN A 1 77 ? 16.469 -46.969 18.641 1 28.64 77 ASN A O 1
ATOM 566 N N . THR A 1 78 ? 16.234 -45.625 20.234 1 29.94 78 THR A N 1
ATOM 567 C CA . THR A 1 78 ? 15.906 -44.531 19.328 1 29.94 78 THR A CA 1
ATOM 568 C C . THR A 1 78 ? 17.172 -43.969 18.672 1 29.94 78 THR A C 1
ATOM 570 O O . THR A 1 78 ? 18.094 -43.562 19.375 1 29.94 78 THR A O 1
ATOM 573 N N . LYS A 1 79 ? 17.578 -44.5 17.531 1 29.56 79 LYS A N 1
ATOM 574 C CA . LYS A 1 79 ? 18.453 -43.812 16.578 1 29.56 79 LYS A CA 1
ATOM 575 C C . LYS A 1 79 ? 18.266 -42.281 16.656 1 29.56 79 LYS A C 1
ATOM 577 O O . LYS A 1 79 ? 17.125 -41.812 16.688 1 29.56 79 LYS A O 1
ATOM 582 N N . ASN A 1 80 ? 19.172 -41.688 17.344 1 32.19 80 ASN A N 1
ATOM 583 C CA . ASN A 1 80 ? 19.406 -40.25 17.375 1 32.19 80 ASN A CA 1
ATOM 584 C C . ASN A 1 80 ? 19.297 -39.625 15.992 1 32.19 80 ASN A C 1
ATOM 586 O O . ASN A 1 80 ? 20.266 -39.625 15.234 1 32.19 80 ASN A O 1
ATOM 590 N N . GLY A 1 81 ? 18.359 -40.062 15.164 1 32.59 81 GLY A N 1
ATOM 591 C CA . GLY A 1 81 ? 18.281 -39.188 14.016 1 32.59 81 GLY A CA 1
ATOM 592 C C . GLY A 1 81 ? 18.406 -37.719 14.398 1 32.59 81 GLY A C 1
ATOM 593 O O . GLY A 1 81 ? 17.734 -37.25 15.32 1 32.59 81 GLY A O 1
ATOM 594 N N . SER A 1 82 ? 19.625 -37.219 14.336 1 35.19 82 SER A N 1
ATOM 595 C CA . SER A 1 82 ? 19.812 -35.75 14.344 1 35.19 82 SER A CA 1
ATOM 596 C C . SER A 1 82 ? 18.609 -35.062 13.703 1 35.19 82 SER A C 1
ATOM 598 O O . SER A 1 82 ? 18.469 -35.062 12.484 1 35.19 82 SER A O 1
ATOM 600 N N . SER A 1 83 ? 17.453 -35.281 14.102 1 39.41 83 SER A N 1
ATOM 601 C CA . SER A 1 83 ? 16.344 -34.438 13.641 1 39.41 83 SER A CA 1
ATOM 602 C C . SER A 1 83 ? 16.75 -32.969 13.562 1 39.41 83 SER A C 1
ATOM 604 O O . SER A 1 83 ? 16.906 -32.312 14.594 1 39.41 83 SER A O 1
ATOM 606 N N . SER A 1 84 ? 17.781 -32.562 12.805 1 44.12 84 SER A N 1
ATOM 607 C CA . SER A 1 84 ? 18.016 -31.156 12.516 1 44.12 84 SER A CA 1
ATOM 608 C C . SER A 1 84 ? 16.703 -30.375 12.555 1 44.12 84 SER A C 1
ATOM 610 O O . SER A 1 84 ? 15.812 -30.609 11.734 1 44.12 84 SER A O 1
ATOM 612 N N . THR A 1 85 ? 16.219 -30.141 13.648 1 52.75 85 THR A N 1
ATOM 613 C CA . THR A 1 85 ? 15 -29.375 13.922 1 52.75 85 THR A CA 1
ATOM 614 C C . THR A 1 85 ? 14.938 -28.125 13.039 1 52.75 85 THR A C 1
ATOM 616 O O . THR A 1 85 ? 15.742 -27.219 13.195 1 52.75 85 THR A O 1
ATOM 619 N N . THR A 1 86 ? 14.609 -28.281 11.812 1 67.56 86 THR A N 1
ATOM 620 C CA . THR A 1 86 ? 14.359 -27.156 10.906 1 67.56 86 THR A CA 1
ATOM 621 C C . THR A 1 86 ? 13.383 -26.172 11.531 1 67.56 86 THR A C 1
ATOM 623 O O . THR A 1 86 ? 12.258 -26.531 11.898 1 67.56 86 THR A O 1
ATOM 626 N N . THR A 1 87 ? 14 -25.094 12.133 1 86.25 87 THR A N 1
ATOM 627 C CA . THR A 1 87 ? 13.227 -24.078 12.844 1 86.25 87 THR A CA 1
ATOM 628 C C . THR A 1 87 ? 12.828 -22.953 11.898 1 86.25 87 THR A C 1
ATOM 630 O O . THR A 1 87 ? 13.609 -22.547 11.039 1 86.25 87 THR A O 1
ATOM 633 N N . THR A 1 88 ? 11.562 -22.734 11.836 1 94.94 88 THR A N 1
ATOM 634 C CA . THR A 1 88 ? 11.023 -21.578 11.133 1 94.94 88 THR A CA 1
ATOM 635 C C . THR A 1 88 ? 11.281 -20.297 11.922 1 94.94 88 THR A C 1
ATOM 637 O O . THR A 1 88 ? 11.062 -20.25 13.141 1 94.94 88 THR A O 1
ATOM 640 N N . THR A 1 89 ? 11.914 -19.312 11.305 1 97.06 89 THR A N 1
ATOM 641 C CA . THR A 1 89 ? 12.102 -18.016 11.914 1 97.06 89 THR A CA 1
ATOM 642 C C . THR A 1 89 ? 11.086 -17.016 11.383 1 97.06 89 THR A C 1
ATOM 644 O O . THR A 1 89 ? 10.664 -17.094 10.227 1 97.06 89 THR A O 1
ATOM 647 N N . THR A 1 90 ? 10.656 -16.172 12.25 1 97.81 90 THR A N 1
ATOM 648 C CA . THR A 1 90 ? 9.695 -15.141 11.867 1 97.81 90 THR A CA 1
ATOM 649 C C . THR A 1 90 ? 10.227 -13.75 12.211 1 97.81 90 THR A C 1
ATOM 651 O O . THR A 1 90 ? 10.75 -13.539 13.305 1 97.81 90 THR A O 1
ATOM 654 N N . ARG A 1 91 ? 10.133 -12.828 11.234 1 97.44 91 ARG A N 1
ATOM 655 C CA . ARG A 1 91 ? 10.461 -11.43 11.461 1 97.44 91 ARG A CA 1
ATOM 656 C C . ARG A 1 91 ? 9.297 -10.523 11.078 1 97.44 91 ARG A C 1
ATOM 658 O O . ARG A 1 91 ? 8.75 -10.641 9.977 1 97.44 91 ARG A O 1
ATOM 665 N N . ARG A 1 92 ? 8.938 -9.641 11.969 1 95.31 92 ARG A N 1
ATOM 666 C CA . ARG A 1 92 ? 7.91 -8.633 11.75 1 95.31 92 ARG A CA 1
ATOM 667 C C . ARG A 1 92 ? 8.516 -7.238 11.672 1 95.31 92 ARG A C 1
ATOM 669 O O . ARG A 1 92 ? 9.297 -6.844 12.539 1 95.31 92 ARG A O 1
ATOM 676 N N . SER A 1 93 ? 8.148 -6.543 10.602 1 94.44 93 SER A N 1
ATOM 677 C CA . SER A 1 93 ? 8.656 -5.184 10.453 1 94.44 93 SER A CA 1
ATOM 678 C C . SER A 1 93 ? 7.699 -4.168 11.078 1 94.44 93 SER A C 1
ATOM 680 O O . SER A 1 93 ? 6.523 -4.465 11.289 1 94.44 93 SER A O 1
ATOM 682 N N . LYS A 1 94 ? 8.164 -2.934 11.25 1 88.88 94 LYS A N 1
ATOM 683 C CA . LYS A 1 94 ? 7.371 -1.828 11.781 1 88.88 94 LYS A CA 1
ATOM 684 C C . LYS A 1 94 ? 6.406 -1.286 10.734 1 88.88 94 LYS A C 1
ATOM 686 O O . LYS A 1 94 ? 5.527 -0.481 11.047 1 88.88 94 LYS A O 1
ATOM 691 N N . ARG A 1 95 ? 6.566 -1.768 9.531 1 92.56 95 ARG A N 1
ATOM 692 C CA . ARG A 1 95 ? 5.75 -1.263 8.438 1 92.56 95 ARG A CA 1
ATOM 693 C C . ARG A 1 95 ? 4.75 -2.318 7.965 1 92.56 95 ARG A C 1
ATOM 695 O O . ARG A 1 95 ? 4.199 -2.215 6.867 1 92.56 95 ARG A O 1
ATOM 702 N N . GLY A 1 96 ? 4.59 -3.393 8.734 1 91.38 96 GLY A N 1
ATOM 703 C CA . GLY A 1 96 ? 3.49 -4.324 8.531 1 91.38 96 GLY A CA 1
ATOM 704 C C . GLY A 1 96 ? 3.891 -5.559 7.742 1 91.38 96 GLY A C 1
ATOM 705 O O . GLY A 1 96 ? 3.074 -6.457 7.539 1 91.38 96 GLY A O 1
ATOM 706 N N . PHE A 1 97 ? 5.156 -5.656 7.324 1 96.81 97 PHE A N 1
ATOM 707 C CA . PHE A 1 97 ? 5.617 -6.855 6.637 1 96.81 97 PHE A CA 1
ATOM 708 C C . PHE A 1 97 ? 5.957 -7.957 7.633 1 96.81 97 PHE A C 1
ATOM 710 O O . PHE A 1 97 ? 6.441 -7.676 8.734 1 96.81 97 PHE A O 1
ATOM 717 N N . VAL A 1 98 ? 5.699 -9.195 7.258 1 97.62 98 VAL A N 1
ATOM 718 C CA . VAL A 1 98 ? 6.082 -10.359 8.047 1 97.62 98 VAL A CA 1
ATOM 719 C C . VAL A 1 98 ? 6.75 -11.398 7.141 1 97.62 98 VAL A C 1
ATOM 721 O O . VAL A 1 98 ? 6.238 -11.711 6.066 1 97.62 98 VAL A O 1
ATOM 724 N N . THR A 1 99 ? 7.883 -11.922 7.582 1 98.69 99 THR A N 1
ATOM 725 C CA . THR A 1 99 ? 8.602 -12.938 6.828 1 98.69 99 THR A CA 1
ATOM 726 C C . THR A 1 99 ? 8.812 -14.195 7.668 1 98.69 99 THR A C 1
ATOM 728 O O . THR A 1 99 ? 9.414 -14.133 8.742 1 98.69 99 THR A O 1
ATOM 731 N N . HIS A 1 100 ? 8.273 -15.281 7.227 1 98.56 100 HIS A N 1
ATOM 732 C CA . HIS A 1 100 ? 8.562 -16.609 7.754 1 98.56 100 HIS A CA 1
ATOM 733 C C . HIS A 1 100 ? 9.562 -17.344 6.867 1 98.56 100 HIS A C 1
ATOM 735 O O . HIS A 1 100 ? 9.352 -17.469 5.66 1 98.56 100 HIS A O 1
ATOM 741 N N . THR A 1 101 ? 10.648 -17.828 7.457 1 98.5 101 THR A N 1
ATOM 742 C CA . THR A 1 101 ? 11.648 -18.547 6.68 1 98.5 101 THR A CA 1
ATOM 743 C C . THR A 1 101 ? 11.906 -19.922 7.293 1 98.5 101 THR A C 1
ATOM 745 O O . THR A 1 101 ? 12.133 -20.047 8.5 1 98.5 101 THR A O 1
ATOM 748 N N . GLY A 1 102 ? 11.844 -20.906 6.527 1 97.94 102 GLY A N 1
ATOM 749 C CA . GLY A 1 102 ? 12.102 -22.281 6.891 1 97.94 102 GLY A CA 1
ATOM 750 C C . GLY A 1 102 ? 12.375 -23.172 5.691 1 97.94 102 GLY A C 1
ATOM 751 O O . GLY A 1 102 ? 13.086 -22.781 4.77 1 97.94 102 GLY A O 1
ATOM 752 N N . THR A 1 103 ? 11.914 -24.422 5.852 1 97.88 103 THR A N 1
ATOM 753 C CA . THR A 1 103 ? 12.039 -25.359 4.734 1 97.88 103 THR A CA 1
ATOM 754 C C . THR A 1 103 ? 10.703 -26.031 4.445 1 97.88 103 THR A C 1
ATOM 756 O O . THR A 1 103 ? 9.852 -26.141 5.328 1 97.88 103 THR A O 1
ATOM 759 N N . TYR A 1 104 ? 10.5 -26.359 3.258 1 97.88 104 TYR A N 1
ATOM 760 C CA . TYR A 1 104 ? 9.422 -27.234 2.807 1 97.88 104 TYR A CA 1
ATOM 761 C C . TYR A 1 104 ? 9.969 -28.422 2.039 1 97.88 104 TYR A C 1
ATOM 763 O O . TYR A 1 104 ? 10.609 -28.266 0.999 1 97.88 104 TYR A O 1
ATOM 771 N N . ASN A 1 105 ? 9.766 -29.672 2.609 1 95.69 105 ASN A N 1
ATOM 772 C CA . ASN A 1 105 ? 10.391 -30.891 2.078 1 95.69 105 ASN A CA 1
ATOM 773 C C . ASN A 1 105 ? 11.898 -30.734 1.945 1 95.69 105 ASN A C 1
ATOM 775 O O . ASN A 1 105 ? 12.469 -31.047 0.903 1 95.69 105 ASN A O 1
ATOM 779 N N . GLY A 1 106 ? 12.445 -30.016 2.842 1 96.19 106 GLY A N 1
ATOM 780 C CA . GLY A 1 106 ? 13.891 -29.875 2.947 1 96.19 106 GLY A CA 1
ATOM 781 C C . GLY A 1 106 ? 14.445 -28.719 2.137 1 96.19 106 GLY A C 1
ATOM 782 O O . GLY A 1 106 ? 15.633 -28.422 2.205 1 96.19 106 GLY A O 1
ATOM 783 N N . VAL A 1 107 ? 13.664 -28.047 1.344 1 97.75 107 VAL A N 1
ATOM 784 C CA . VAL A 1 107 ? 14.117 -26.969 0.479 1 97.75 107 VAL A CA 1
ATOM 785 C C . VAL A 1 107 ? 13.828 -25.625 1.143 1 97.75 107 VAL A C 1
ATOM 787 O O . VAL A 1 107 ? 12.703 -25.375 1.585 1 97.75 107 VAL A O 1
ATOM 790 N N . PRO A 1 108 ? 14.805 -24.703 1.278 1 97.94 108 PRO A N 1
ATOM 791 C CA . PRO A 1 108 ? 14.586 -23.391 1.892 1 97.94 108 PRO A CA 1
ATOM 792 C C . PRO A 1 108 ? 13.523 -22.562 1.167 1 97.94 108 PRO A C 1
ATOM 794 O O . PRO A 1 108 ? 13.508 -22.531 -0.066 1 97.94 108 PRO A O 1
ATOM 797 N N . VAL A 1 109 ? 12.633 -22 1.961 1 98.69 109 VAL A N 1
ATOM 798 C CA . VAL A 1 109 ? 11.547 -21.188 1.403 1 98.69 109 VAL A CA 1
ATOM 799 C C . VAL A 1 109 ? 11.117 -20.125 2.416 1 98.69 109 VAL A C 1
ATOM 801 O O . VAL A 1 109 ? 11.25 -20.328 3.625 1 98.69 109 VAL A O 1
ATOM 804 N N . SER A 1 110 ? 10.703 -19 1.934 1 98.88 110 SER A N 1
ATOM 805 C CA . SER A 1 110 ? 10.156 -17.938 2.771 1 98.88 110 SER A CA 1
ATOM 806 C C . SER A 1 110 ? 8.727 -17.594 2.367 1 98.88 110 SER A C 1
ATOM 808 O O . SER A 1 110 ? 8.391 -17.609 1.183 1 98.88 110 SER A O 1
ATOM 810 N N . ILE A 1 111 ? 7.895 -17.344 3.359 1 98.88 111 ILE A N 1
ATOM 811 C CA . ILE A 1 111 ? 6.57 -16.75 3.199 1 98.88 111 ILE A CA 1
ATOM 812 C C . ILE A 1 111 ? 6.621 -15.273 3.592 1 98.88 111 ILE A C 1
ATOM 814 O O . ILE A 1 111 ? 6.98 -14.938 4.723 1 98.88 111 ILE A O 1
ATOM 818 N N . VAL A 1 112 ? 6.281 -14.375 2.658 1 98.88 112 VAL A N 1
ATOM 819 C CA . VAL A 1 112 ? 6.387 -12.945 2.939 1 98.88 112 VAL A CA 1
ATOM 820 C C . VAL A 1 112 ? 5.012 -12.297 2.832 1 98.88 112 VAL A C 1
ATOM 822 O O . VAL A 1 112 ? 4.402 -12.289 1.76 1 98.88 112 VAL A O 1
ATOM 825 N N . LEU A 1 113 ? 4.512 -11.781 3.928 1 98.31 113 LEU A N 1
ATOM 826 C CA . LEU A 1 113 ? 3.291 -10.984 3.973 1 98.31 113 LEU A CA 1
ATOM 827 C C . LEU A 1 113 ? 3.557 -9.555 3.516 1 98.31 113 LEU A C 1
ATOM 829 O O . LEU A 1 113 ? 4.391 -8.859 4.098 1 98.31 113 LEU A O 1
ATOM 833 N N . ILE A 1 114 ? 2.762 -9.094 2.5 1 97.81 114 ILE A N 1
ATOM 834 C CA . ILE A 1 114 ? 3.082 -7.777 1.96 1 97.81 114 ILE A CA 1
ATOM 835 C C . ILE A 1 114 ? 1.847 -6.883 2.02 1 97.81 114 ILE A C 1
ATOM 837 O O . ILE A 1 114 ? 1.867 -5.754 1.523 1 97.81 114 ILE A O 1
ATOM 841 N N . ASN A 1 115 ? 0.736 -7.371 2.516 1 95.25 115 ASN A N 1
ATOM 842 C CA . ASN A 1 115 ? -0.514 -6.625 2.605 1 95.25 115 ASN A CA 1
ATOM 843 C C . ASN A 1 115 ? -1.075 -6.301 1.225 1 95.25 115 ASN A C 1
ATOM 845 O O . ASN A 1 115 ? -1.278 -7.199 0.406 1 95.25 115 ASN A O 1
ATOM 849 N N . MET A 1 116 ? -1.397 -4.973 0.969 1 97 116 MET A N 1
ATOM 850 C CA . MET A 1 116 ? -2.123 -4.691 -0.267 1 97 116 MET A CA 1
ATOM 851 C C . MET A 1 116 ? -1.443 -3.574 -1.053 1 97 116 MET A C 1
ATOM 853 O O . MET A 1 116 ? -0.785 -2.711 -0.469 1 97 116 MET A O 1
ATOM 857 N N . GLY A 1 117 ? -1.593 -3.66 -2.34 1 98 117 GLY A N 1
ATOM 858 C CA . GLY A 1 117 ? -1.19 -2.578 -3.223 1 98 117 GLY A CA 1
ATOM 859 C C . GLY A 1 117 ? 0.17 -2.799 -3.855 1 98 117 GLY A C 1
ATOM 860 O O . GLY A 1 117 ? 1.075 -3.346 -3.223 1 98 117 GLY A O 1
ATOM 861 N N . TYR A 1 118 ? 0.327 -2.219 -5.043 1 98.25 118 TYR A N 1
ATOM 862 C CA . TYR A 1 118 ? 1.529 -2.508 -5.816 1 98.25 118 TYR A CA 1
ATOM 863 C C . TYR A 1 118 ? 2.75 -1.833 -5.199 1 98.25 118 TYR A C 1
ATOM 865 O O . TYR A 1 118 ? 3.879 -2.289 -5.387 1 98.25 118 TYR A O 1
ATOM 873 N N . PRO A 1 119 ? 2.605 -0.647 -4.418 1 98.5 119 PRO A N 1
ATOM 874 C CA . PRO A 1 119 ? 3.805 -0.127 -3.756 1 98.5 119 PRO A CA 1
ATOM 875 C C . PRO A 1 119 ? 4.406 -1.118 -2.764 1 98.5 119 PRO A C 1
ATOM 877 O O . PRO A 1 119 ? 5.633 -1.184 -2.617 1 98.5 119 PRO A O 1
ATOM 880 N N . ASN A 1 120 ? 3.539 -1.859 -2.041 1 98.19 120 ASN A N 1
ATOM 881 C CA . ASN A 1 120 ? 4.055 -2.865 -1.121 1 98.19 120 ASN A CA 1
ATOM 882 C C . ASN A 1 120 ? 4.805 -3.971 -1.86 1 98.19 120 ASN A C 1
ATOM 884 O O . ASN A 1 120 ? 5.801 -4.492 -1.357 1 98.19 120 ASN A O 1
ATOM 888 N N . MET A 1 121 ? 4.312 -4.336 -3.018 1 98.75 121 MET A N 1
ATOM 889 C CA . MET A 1 121 ? 5.023 -5.285 -3.867 1 98.75 121 MET A CA 1
ATOM 890 C C . MET A 1 121 ? 6.379 -4.73 -4.289 1 98.75 121 MET A C 1
ATOM 892 O O . MET A 1 121 ? 7.363 -5.469 -4.355 1 98.75 121 MET A O 1
ATOM 896 N N . ASP A 1 122 ? 6.441 -3.457 -4.578 1 98.62 122 ASP A N 1
ATOM 897 C CA . ASP A 1 122 ? 7.684 -2.787 -4.953 1 98.62 122 ASP A CA 1
ATOM 898 C C . ASP A 1 122 ? 8.727 -2.896 -3.84 1 98.62 122 ASP A C 1
ATOM 900 O O . ASP A 1 122 ? 9.867 -3.277 -4.09 1 98.62 122 ASP A O 1
ATOM 904 N N . PHE A 1 123 ? 8.328 -2.547 -2.584 1 98.31 123 PHE A N 1
ATOM 905 C CA . PHE A 1 123 ? 9.219 -2.688 -1.436 1 98.31 123 PHE A CA 1
ATOM 906 C C . PHE A 1 123 ? 9.734 -4.117 -1.326 1 98.31 123 PHE A C 1
ATOM 908 O O . PHE A 1 123 ? 10.938 -4.332 -1.173 1 98.31 123 PHE A O 1
ATOM 915 N N . PHE A 1 124 ? 8.82 -5.059 -1.462 1 98.75 124 PHE A N 1
ATOM 916 C CA . PHE A 1 124 ? 9.125 -6.469 -1.244 1 98.75 124 PHE A CA 1
ATOM 917 C C . PHE A 1 124 ? 10.172 -6.957 -2.23 1 98.75 124 PHE A C 1
ATOM 919 O O . PHE A 1 124 ? 11.258 -7.395 -1.829 1 98.75 124 PHE A O 1
ATOM 926 N N . VAL A 1 125 ? 9.938 -6.766 -3.492 1 98.81 125 VAL A N 1
ATOM 927 C CA . VAL A 1 125 ? 10.82 -7.344 -4.5 1 98.81 125 VAL A CA 1
ATOM 928 C C . VAL A 1 125 ? 12.18 -6.66 -4.453 1 98.81 125 VAL A C 1
ATOM 930 O O . VAL A 1 125 ? 13.219 -7.328 -4.473 1 98.81 125 VAL A O 1
ATOM 933 N N . ARG A 1 126 ? 12.203 -5.371 -4.301 1 98.12 126 ARG A N 1
ATOM 934 C CA . ARG A 1 126 ? 13.453 -4.621 -4.352 1 98.12 126 ARG A CA 1
ATOM 935 C C . ARG A 1 126 ? 14.297 -4.891 -3.113 1 98.12 126 ARG A C 1
ATOM 937 O O . ARG A 1 126 ? 15.516 -5.09 -3.217 1 98.12 126 ARG A O 1
ATOM 944 N N . GLU A 1 127 ? 13.648 -4.91 -1.948 1 98.06 127 GLU A N 1
ATOM 945 C CA . GLU A 1 127 ? 14.43 -5.055 -0.72 1 98.06 127 GLU A CA 1
ATOM 946 C C . GLU A 1 127 ? 14.867 -6.5 -0.511 1 98.06 127 GLU A C 1
ATOM 948 O O . GLU A 1 127 ? 15.953 -6.75 0.024 1 98.06 127 GLU A O 1
ATOM 953 N N . VAL A 1 128 ? 14.062 -7.469 -0.967 1 98.44 128 VAL A N 1
ATOM 954 C CA . VAL A 1 128 ? 14.508 -8.859 -0.932 1 98.44 128 VAL A CA 1
ATOM 955 C C . VAL A 1 128 ? 15.688 -9.047 -1.883 1 98.44 128 VAL A C 1
ATOM 957 O O . VAL A 1 128 ? 16.672 -9.703 -1.54 1 98.44 128 VAL A O 1
ATOM 960 N N . ARG A 1 129 ? 15.57 -8.453 -3.07 1 97.94 129 ARG A N 1
ATOM 961 C CA . ARG A 1 129 ? 16.672 -8.547 -4.02 1 97.94 129 ARG A CA 1
ATOM 962 C C . ARG A 1 129 ? 17.953 -7.953 -3.434 1 97.94 129 ARG A C 1
ATOM 964 O O . ARG A 1 129 ? 19.047 -8.477 -3.654 1 97.94 129 ARG A O 1
ATOM 971 N N . ALA A 1 130 ? 17.844 -6.914 -2.668 1 96.56 130 ALA A N 1
ATOM 972 C CA . ALA A 1 130 ? 19 -6.219 -2.102 1 96.56 130 ALA A CA 1
ATOM 973 C C . ALA A 1 130 ? 19.734 -7.109 -1.106 1 96.56 130 ALA A C 1
ATOM 975 O O . ALA A 1 130 ? 20.953 -6.961 -0.917 1 96.56 130 ALA A O 1
ATOM 976 N N . VAL A 1 131 ? 19.047 -8.07 -0.498 1 97.06 131 VAL A N 1
ATOM 977 C CA . VAL A 1 131 ? 19.672 -8.82 0.582 1 97.06 131 VAL A CA 1
ATOM 978 C C . VAL A 1 131 ? 19.844 -10.281 0.169 1 97.06 131 VAL A C 1
ATOM 980 O O . VAL A 1 131 ? 20.141 -11.133 1.005 1 97.06 131 VAL A O 1
ATOM 983 N N . THR A 1 132 ? 19.594 -10.586 -1.08 1 96.88 132 THR A N 1
ATOM 984 C CA . THR A 1 132 ? 19.797 -11.938 -1.601 1 96.88 132 THR A CA 1
ATOM 985 C C . THR A 1 132 ? 20.75 -11.914 -2.791 1 96.88 132 THR A C 1
ATOM 987 O O . THR A 1 132 ? 20.984 -10.867 -3.391 1 96.88 132 THR A O 1
ATOM 990 N N . THR A 1 133 ? 21.297 -13.047 -2.986 1 95.5 133 THR A N 1
ATOM 991 C CA . THR A 1 133 ? 22.109 -13.281 -4.164 1 95.5 133 THR A CA 1
ATOM 992 C C . THR A 1 133 ? 21.578 -14.445 -4.984 1 95.5 133 THR A C 1
ATOM 994 O O . THR A 1 133 ? 20.797 -15.266 -4.48 1 95.5 133 THR A O 1
ATOM 997 N N . GLY A 1 134 ? 21.828 -14.484 -6.258 1 96 134 GLY A N 1
ATOM 998 C CA . GLY A 1 134 ? 21.359 -15.562 -7.121 1 96 134 GLY A CA 1
ATOM 999 C C . GLY A 1 134 ? 19.922 -15.375 -7.578 1 96 134 GLY A C 1
ATOM 1000 O O . GLY A 1 134 ? 19.297 -14.352 -7.277 1 96 134 GLY A O 1
ATOM 1001 N N . PRO A 1 135 ? 19.391 -16.391 -8.32 1 97.69 135 PRO A N 1
ATOM 1002 C CA . PRO A 1 135 ? 18.031 -16.266 -8.867 1 97.69 135 PRO A CA 1
ATOM 1003 C C . PRO A 1 135 ? 16.953 -16.344 -7.785 1 97.69 135 PRO A C 1
ATOM 1005 O O . PRO A 1 135 ? 17.125 -17.062 -6.789 1 97.69 135 PRO A O 1
ATOM 1008 N N . LEU A 1 136 ? 15.945 -15.57 -7.957 1 98.38 136 LEU A N 1
ATOM 1009 C CA . LEU A 1 136 ? 14.758 -15.617 -7.113 1 98.38 136 LEU A CA 1
ATOM 1010 C C . LEU A 1 136 ? 13.602 -16.297 -7.844 1 98.38 136 LEU A C 1
ATOM 1012 O O . LEU A 1 136 ? 13.445 -16.125 -9.055 1 98.38 136 LEU A O 1
ATOM 1016 N N . ARG A 1 137 ? 12.844 -17.078 -7.121 1 98.69 137 ARG A N 1
ATOM 1017 C CA . ARG A 1 137 ? 11.555 -17.609 -7.555 1 98.69 137 ARG A CA 1
ATOM 1018 C C . ARG A 1 137 ? 10.438 -17.141 -6.629 1 98.69 137 ARG A C 1
ATOM 1020 O O . ARG A 1 137 ? 10.414 -17.484 -5.449 1 98.69 137 ARG A O 1
ATOM 1027 N N . ILE A 1 138 ? 9.539 -16.422 -7.227 1 98.94 138 ILE A N 1
ATOM 1028 C CA . ILE A 1 138 ? 8.492 -15.812 -6.414 1 98.94 138 ILE A CA 1
ATOM 1029 C C . ILE A 1 138 ? 7.121 -16.188 -6.969 1 98.94 138 ILE A C 1
ATOM 1031 O O . ILE A 1 138 ? 6.836 -15.961 -8.148 1 98.94 138 ILE A O 1
ATOM 1035 N N . VAL A 1 139 ? 6.312 -16.766 -6.125 1 98.94 139 VAL A N 1
ATOM 1036 C CA . VAL A 1 139 ? 4.902 -17 -6.422 1 98.94 139 VAL A CA 1
ATOM 1037 C C . VAL A 1 139 ? 4.035 -16.141 -5.496 1 98.94 139 VAL A C 1
ATOM 1039 O O . VAL A 1 139 ? 4.195 -16.188 -4.273 1 98.94 139 VAL A O 1
ATOM 1042 N N . ARG A 1 140 ? 3.188 -15.359 -6.062 1 98.94 140 ARG A N 1
ATOM 1043 C CA . ARG A 1 140 ? 2.182 -14.672 -5.262 1 98.94 140 ARG A CA 1
ATOM 1044 C C . ARG A 1 140 ? 0.924 -15.523 -5.113 1 98.94 140 ARG A C 1
ATOM 1046 O O . ARG A 1 140 ? 0.407 -16.047 -6.098 1 98.94 140 ARG A O 1
ATOM 1053 N N . LEU A 1 141 ? 0.505 -15.719 -3.939 1 98.88 141 LEU A N 1
ATOM 1054 C CA . LEU A 1 141 ? -0.808 -16.281 -3.645 1 98.88 141 LEU A CA 1
ATOM 1055 C C . LEU A 1 141 ? -1.716 -15.234 -3.004 1 98.88 141 LEU A C 1
ATOM 1057 O O . LEU A 1 141 ? -1.558 -14.914 -1.824 1 98.88 141 LEU A O 1
ATOM 1061 N N . GLY A 1 142 ? -2.658 -14.742 -3.797 1 98.38 142 GLY A N 1
ATOM 1062 C CA . GLY A 1 142 ? -3.549 -13.695 -3.334 1 98.38 142 GLY A CA 1
ATOM 1063 C C . GLY A 1 142 ? -5.016 -14 -3.57 1 98.38 142 GLY A C 1
ATOM 1064 O O . GLY A 1 142 ? -5.402 -15.172 -3.641 1 98.38 142 GLY A O 1
ATOM 1065 N N . SER A 1 143 ? -5.863 -12.953 -3.5 1 97.62 143 SER A N 1
ATOM 1066 C CA . SER A 1 143 ? -7.281 -13.016 -3.824 1 97.62 143 SER A CA 1
ATOM 1067 C C . SER A 1 143 ? -7.637 -12.047 -4.953 1 97.62 143 SER A C 1
ATOM 1069 O O . SER A 1 143 ? -6.852 -11.156 -5.281 1 97.62 143 SER A O 1
ATOM 1071 N N . CYS A 1 144 ? -8.758 -12.328 -5.586 1 98.06 144 CYS A N 1
ATOM 1072 C CA . CYS A 1 144 ? -9.156 -11.508 -6.723 1 98.06 144 CYS A CA 1
ATOM 1073 C C . CYS A 1 144 ? -10.664 -11.547 -6.922 1 98.06 144 CYS A C 1
ATOM 1075 O O . CYS A 1 144 ? -11.367 -12.297 -6.238 1 98.06 144 CYS A O 1
ATOM 1077 N N . ALA A 1 145 ? -11.078 -10.648 -7.777 1 97.31 145 ALA A N 1
ATOM 1078 C CA . ALA A 1 145 ? -12.391 -10.773 -8.406 1 97.31 145 ALA A CA 1
ATOM 1079 C C . ALA A 1 145 ? -12.297 -11.562 -9.711 1 97.31 145 ALA A C 1
ATOM 1081 O O . ALA A 1 145 ? -11.359 -11.383 -10.484 1 97.31 145 ALA A O 1
ATOM 1082 N N . GLY A 1 146 ? -13.25 -12.43 -9.859 1 97.25 146 GLY A N 1
ATOM 1083 C CA . GLY A 1 146 ? -13.367 -13.109 -11.141 1 97.25 146 GLY A CA 1
ATOM 1084 C C . GLY A 1 146 ? -14.094 -12.297 -12.188 1 97.25 146 GLY A C 1
ATOM 1085 O O . GLY A 1 146 ? -15.055 -11.586 -11.875 1 97.25 146 GLY A O 1
ATOM 1086 N N . LEU A 1 147 ? -13.672 -12.461 -13.453 1 97.31 147 LEU A N 1
ATOM 1087 C CA . LEU A 1 147 ? -14.227 -11.641 -14.531 1 97.31 147 LEU A CA 1
ATOM 1088 C C . LEU A 1 147 ? -14.852 -12.516 -15.609 1 97.31 147 LEU A C 1
ATOM 1090 O O . LEU A 1 147 ? -15.227 -12.016 -16.672 1 97.31 147 LEU A O 1
ATOM 1094 N N . ARG A 1 148 ? -14.883 -13.766 -15.398 1 95 148 ARG A N 1
ATOM 1095 C CA . ARG A 1 148 ? -15.367 -14.719 -16.391 1 95 148 ARG A CA 1
ATOM 1096 C C . ARG A 1 148 ? -16.281 -15.758 -15.75 1 95 148 ARG A C 1
ATOM 1098 O O . ARG A 1 148 ? -16.156 -16.062 -14.562 1 95 148 ARG A O 1
ATOM 1105 N N . PRO A 1 149 ? -17.172 -16.359 -16.594 1 92.31 149 PRO A N 1
ATOM 1106 C CA . PRO A 1 149 ? -18.062 -17.391 -16.047 1 92.31 149 PRO A CA 1
ATOM 1107 C C . PRO A 1 149 ? -17.312 -18.641 -15.617 1 92.31 149 PRO A C 1
ATOM 1109 O O . PRO A 1 149 ? -17.766 -19.359 -14.711 1 92.31 149 PRO A O 1
ATOM 1112 N N . ASP A 1 150 ? -16.219 -18.891 -16.156 1 92.56 150 ASP A N 1
ATOM 1113 C CA . ASP A 1 150 ? -15.477 -20.109 -15.82 1 92.56 150 ASP A CA 1
ATOM 1114 C C . ASP A 1 150 ? -14.57 -19.875 -14.617 1 92.56 150 ASP A C 1
ATOM 1116 O O . ASP A 1 150 ? -13.781 -20.75 -14.25 1 92.56 150 ASP A O 1
ATOM 1120 N N . LEU A 1 151 ? -14.648 -18.75 -14.07 1 94.62 151 LEU A N 1
ATOM 1121 C CA . LEU A 1 151 ? -13.953 -18.422 -12.828 1 94.62 151 LEU A CA 1
ATOM 1122 C C . LEU A 1 151 ? -14.945 -18.031 -11.734 1 94.62 151 LEU A C 1
ATOM 1124 O O . LEU A 1 151 ? -14.93 -16.891 -11.258 1 94.62 151 LEU A O 1
ATOM 1128 N N . PRO A 1 152 ? -15.789 -18.969 -11.352 1 93.06 152 PRO A N 1
ATOM 1129 C CA . PRO A 1 152 ? -16.719 -18.672 -10.25 1 93.06 152 PRO A CA 1
ATOM 1130 C C . PRO A 1 152 ? -16 -18.484 -8.914 1 93.06 152 PRO A C 1
ATOM 1132 O O . PRO A 1 152 ? -14.812 -18.781 -8.797 1 93.06 152 PRO A O 1
ATOM 1135 N N . VAL A 1 153 ? -16.766 -17.984 -7.945 1 94.06 153 VAL A N 1
ATOM 1136 C CA . VAL A 1 153 ? -16.203 -17.812 -6.605 1 94.06 153 VAL A CA 1
ATOM 1137 C C . VAL A 1 153 ? -15.648 -19.141 -6.102 1 94.06 153 VAL A C 1
ATOM 1139 O O . VAL A 1 153 ? -16.234 -20.203 -6.344 1 94.06 153 VAL A O 1
ATOM 1142 N N . GLY A 1 154 ? -14.5 -19.062 -5.508 1 93.56 154 GLY A N 1
ATOM 1143 C CA . GLY A 1 154 ? -13.844 -20.266 -4.996 1 93.56 154 GLY A CA 1
ATOM 1144 C C . GLY A 1 154 ? -12.828 -20.844 -5.965 1 93.56 154 GLY A C 1
ATOM 1145 O O . GLY A 1 154 ? -11.992 -21.656 -5.574 1 93.56 154 GLY A O 1
ATOM 1146 N N . SER A 1 155 ? -12.898 -20.5 -7.18 1 95.38 155 SER A N 1
ATOM 1147 C CA . SER A 1 155 ? -11.891 -20.922 -8.148 1 95.38 155 SER A CA 1
ATOM 1148 C C . SER A 1 155 ? -10.555 -20.234 -7.902 1 95.38 155 SER A C 1
ATOM 1150 O O . SER A 1 155 ? -10.477 -19.281 -7.121 1 95.38 155 SER A O 1
ATOM 1152 N N . VAL A 1 156 ? -9.508 -20.797 -8.516 1 97.88 156 VAL A N 1
ATOM 1153 C CA . VAL A 1 156 ? -8.18 -20.203 -8.445 1 97.88 156 VAL A CA 1
ATOM 1154 C C . VAL A 1 156 ? -7.711 -19.828 -9.852 1 97.88 156 VAL A C 1
ATOM 1156 O O . VAL A 1 156 ? -7.723 -20.656 -10.758 1 97.88 156 VAL A O 1
ATOM 1159 N N . ALA A 1 157 ? -7.379 -18.578 -10.055 1 98.62 157 ALA A N 1
ATOM 1160 C CA . ALA A 1 157 ? -6.871 -18.078 -11.32 1 98.62 157 ALA A CA 1
ATOM 1161 C C . ALA A 1 157 ? -5.348 -17.984 -11.305 1 98.62 157 ALA A C 1
ATOM 1163 O O . ALA A 1 157 ? -4.762 -17.422 -10.375 1 98.62 157 ALA A O 1
ATOM 1164 N N . VAL A 1 158 ? -4.695 -18.547 -12.281 1 98.88 158 VAL A N 1
ATOM 1165 C CA . VAL A 1 158 ? -3.246 -18.438 -12.43 1 98.88 158 VAL A CA 1
ATOM 1166 C C . VAL A 1 158 ? -2.916 -17.438 -13.531 1 98.88 158 VAL A C 1
ATOM 1168 O O . VAL A 1 158 ? -3.451 -17.516 -14.641 1 98.88 158 VAL A O 1
ATOM 1171 N N . ALA A 1 159 ? -2.055 -16.5 -13.242 1 98.81 159 ALA A N 1
ATOM 1172 C CA . ALA A 1 159 ? -1.699 -15.43 -14.18 1 98.81 159 ALA A CA 1
ATOM 1173 C C . ALA A 1 159 ? -0.702 -15.93 -15.219 1 98.81 159 ALA A C 1
ATOM 1175 O O . ALA A 1 159 ? 0.324 -15.289 -15.461 1 98.81 159 ALA A O 1
ATOM 1176 N N . SER A 1 160 ? -1.006 -17.031 -15.852 1 98.69 160 SER A N 1
ATOM 1177 C CA . SER A 1 160 ? -0.089 -17.672 -16.781 1 98.69 160 SER A CA 1
ATOM 1178 C C . SER A 1 160 ? 0.104 -16.828 -18.047 1 98.69 160 SER A C 1
ATOM 1180 O O . SER A 1 160 ? 1.135 -16.938 -18.703 1 98.69 160 SER A O 1
ATOM 1182 N N . GLU A 1 161 ? -0.856 -15.984 -18.391 1 98.12 161 GLU A N 1
ATOM 1183 C CA . GLU A 1 161 ? -0.768 -15.148 -19.578 1 98.12 161 GLU A CA 1
ATOM 1184 C C . GLU A 1 161 ? -0.218 -13.766 -19.25 1 98.12 161 GLU A C 1
ATOM 1186 O O . GLU A 1 161 ? -0.215 -12.867 -20.094 1 98.12 161 GLU A O 1
ATOM 1191 N N . GLY A 1 162 ? 0.215 -13.547 -18.016 1 98.38 162 GLY A N 1
ATOM 1192 C CA . GLY A 1 162 ? 0.746 -12.258 -17.609 1 98.38 162 GLY A CA 1
ATOM 1193 C C . GLY A 1 162 ? -0.287 -11.383 -16.922 1 98.38 162 GLY A C 1
ATOM 1194 O O . GLY A 1 162 ? -1.298 -11.875 -16.422 1 98.38 162 GLY A O 1
ATOM 1195 N N . SER A 1 163 ? 0.045 -10.133 -16.781 1 98.62 163 SER A N 1
ATOM 1196 C CA . SER A 1 163 ? -0.832 -9.188 -16.094 1 98.62 163 SER A CA 1
ATOM 1197 C C . SER A 1 163 ? -0.79 -7.816 -16.766 1 98.62 163 SER A C 1
ATOM 1199 O O . SER A 1 163 ? 0.27 -7.363 -17.203 1 98.62 163 SER A O 1
ATOM 1201 N N . VAL A 1 164 ? -1.933 -7.16 -16.797 1 97.81 164 VAL A N 1
ATOM 1202 C CA . VAL A 1 164 ? -2.031 -5.77 -17.219 1 97.81 164 VAL A CA 1
ATOM 1203 C C . VAL A 1 164 ? -2.311 -4.875 -16.016 1 97.81 164 VAL A C 1
ATOM 1205 O O . VAL A 1 164 ? -2.689 -5.359 -14.945 1 97.81 164 VAL A O 1
ATOM 1208 N N . MET A 1 165 ? -2.131 -3.582 -16.203 1 97.5 165 MET A N 1
ATOM 1209 C CA . MET A 1 165 ? -2.318 -2.623 -15.117 1 97.5 165 MET A CA 1
ATOM 1210 C C . MET A 1 165 ? -3.328 -1.549 -15.508 1 97.5 165 MET A C 1
ATOM 1212 O O . MET A 1 165 ? -3.287 -1.028 -16.625 1 97.5 165 MET A O 1
ATOM 1216 N N . ILE A 1 166 ? -4.266 -1.264 -14.633 1 97.62 166 ILE A N 1
ATOM 1217 C CA . ILE A 1 166 ? -5.242 -0.189 -14.789 1 97.62 166 ILE A CA 1
ATOM 1218 C C . ILE A 1 166 ? -5.074 0.827 -13.664 1 97.62 166 ILE A C 1
ATOM 1220 O O . ILE A 1 166 ? -5.047 0.458 -12.484 1 97.62 166 ILE A O 1
ATOM 1224 N N . ARG A 1 167 ? -4.988 2.102 -14.023 1 97.25 167 ARG A N 1
ATOM 1225 C CA . ARG A 1 167 ? -4.766 3.135 -13.016 1 97.25 167 ARG A CA 1
ATOM 1226 C C . ARG A 1 167 ? -5.617 4.367 -13.297 1 97.25 167 ARG A C 1
ATOM 1228 O O . ARG A 1 167 ? -5.863 4.703 -14.461 1 97.25 167 ARG A O 1
ATOM 1235 N N . GLN A 1 168 ? -6.039 5.051 -12.258 1 97.38 168 GLN A N 1
ATOM 1236 C CA . GLN A 1 168 ? -6.676 6.355 -12.422 1 97.38 168 GLN A CA 1
ATOM 1237 C C . GLN A 1 168 ? -5.672 7.402 -12.898 1 97.38 168 GLN A C 1
ATOM 1239 O O . GLN A 1 168 ? -4.535 7.438 -12.43 1 97.38 168 GLN A O 1
ATOM 1244 N N . ASN A 1 169 ? -6.09 8.195 -13.852 1 95.5 169 ASN A N 1
ATOM 1245 C CA . ASN A 1 169 ? -5.328 9.344 -14.328 1 95.5 169 ASN A CA 1
ATOM 1246 C C . ASN A 1 169 ? -5.762 10.633 -13.641 1 95.5 169 ASN A C 1
ATOM 1248 O O . ASN A 1 169 ? -6.719 11.281 -14.07 1 95.5 169 ASN A O 1
ATOM 1252 N N . PRO A 1 170 ? -4.992 11.055 -12.625 1 94.56 170 PRO A N 1
ATOM 1253 C CA . PRO A 1 170 ? -5.457 12.219 -11.867 1 94.56 170 PRO A CA 1
ATOM 1254 C C . PRO A 1 170 ? -5.504 13.492 -12.711 1 94.56 170 PRO A C 1
ATOM 1256 O O . PRO A 1 170 ? -6.219 14.438 -12.367 1 94.56 170 PRO A O 1
ATOM 1259 N N . ASP A 1 171 ? -4.824 13.562 -13.812 1 93.38 171 ASP A N 1
ATOM 1260 C CA . ASP A 1 171 ? -4.805 14.742 -14.656 1 93.38 171 ASP A CA 1
ATOM 1261 C C . ASP A 1 171 ? -6.168 14.977 -15.312 1 93.38 171 ASP A C 1
ATOM 1263 O O . ASP A 1 171 ? -6.438 16.062 -15.828 1 93.38 171 ASP A O 1
ATOM 1267 N N . ALA A 1 172 ? -6.969 13.969 -15.312 1 93.38 172 ALA A N 1
ATOM 1268 C CA . ALA A 1 172 ? -8.336 14.117 -15.805 1 93.38 172 ALA A CA 1
ATOM 1269 C C . ALA A 1 172 ? -9.164 15 -14.867 1 93.38 172 ALA A C 1
ATOM 1271 O O . ALA A 1 172 ? -10.227 15.492 -15.25 1 93.38 172 ALA A O 1
ATOM 1272 N N . TRP A 1 173 ? -8.734 15.188 -13.625 1 90.75 173 TRP A N 1
ATOM 1273 C CA . TRP A 1 173 ? -9.414 16.031 -12.641 1 90.75 173 TRP A CA 1
ATOM 1274 C C . TRP A 1 173 ? -8.586 17.266 -12.305 1 90.75 173 TRP A C 1
ATOM 1276 O O . TRP A 1 173 ? -9.094 18.375 -12.312 1 90.75 173 TRP A O 1
ATOM 1286 N N . GLU A 1 174 ? -7.375 17.078 -12 1 81.06 174 GLU A N 1
ATOM 1287 C CA . GLU A 1 174 ? -6.508 18.109 -11.43 1 81.06 174 GLU A CA 1
ATOM 1288 C C . GLU A 1 174 ? -5.832 18.938 -12.516 1 81.06 174 GLU A C 1
ATOM 1290 O O . GLU A 1 174 ? -5.312 20.016 -12.25 1 81.06 174 GLU A O 1
ATOM 1295 N N . GLY A 1 175 ? -5.988 18.531 -13.641 1 71.88 175 GLY A N 1
ATOM 1296 C CA . GLY A 1 175 ? -5.285 19.188 -14.727 1 71.88 175 GLY A CA 1
ATOM 1297 C C . GLY A 1 175 ? -3.795 18.891 -14.742 1 71.88 175 GLY A C 1
ATOM 1298 O O . GLY A 1 175 ? -3.266 18.312 -13.789 1 71.88 175 GLY A O 1
ATOM 1299 N N . THR A 1 176 ? -3.193 19.156 -15.992 1 60.16 176 THR A N 1
ATOM 1300 C CA . THR A 1 176 ? -1.778 18.844 -16.172 1 60.16 176 THR A CA 1
ATOM 1301 C C . THR A 1 176 ? -0.912 19.891 -15.453 1 60.16 176 THR A C 1
ATOM 1303 O O . THR A 1 176 ? -1.37 20.984 -15.164 1 60.16 176 THR A O 1
ATOM 1306 N N . ALA A 1 177 ? 0.258 19.469 -14.844 1 51.75 177 ALA A N 1
ATOM 1307 C CA . ALA A 1 177 ? 1.245 20.375 -14.25 1 51.75 177 ALA A CA 1
ATOM 1308 C C . ALA A 1 177 ? 1.45 21.609 -15.125 1 51.75 177 ALA A C 1
ATOM 1310 O O . ALA A 1 177 ? 1.665 22.703 -14.609 1 51.75 177 ALA A O 1
ATOM 1311 N N . ALA A 1 178 ? 1.553 21.344 -16.469 1 47.22 178 ALA A N 1
ATOM 1312 C CA . ALA A 1 178 ? 1.963 22.438 -17.344 1 47.22 178 ALA A CA 1
ATOM 1313 C C . ALA A 1 178 ? 0.814 23.406 -17.578 1 47.22 178 ALA A C 1
ATOM 1315 O O . ALA A 1 178 ? 1.03 24.625 -17.672 1 47.22 178 ALA A O 1
ATOM 1316 N N . ARG A 1 179 ? -0.407 22.812 -17.969 1 47.53 179 ARG A N 1
ATOM 1317 C CA . ARG A 1 179 ? -1.354 23.75 -18.562 1 47.53 179 ARG A CA 1
ATOM 1318 C C . ARG A 1 179 ? -2.654 23.797 -17.781 1 47.53 179 ARG A C 1
ATOM 1320 O O . ARG A 1 179 ? -3.566 24.562 -18.109 1 47.53 179 ARG A O 1
ATOM 1327 N N . GLY A 1 180 ? -2.754 23.266 -16.516 1 50.69 180 GLY A N 1
ATO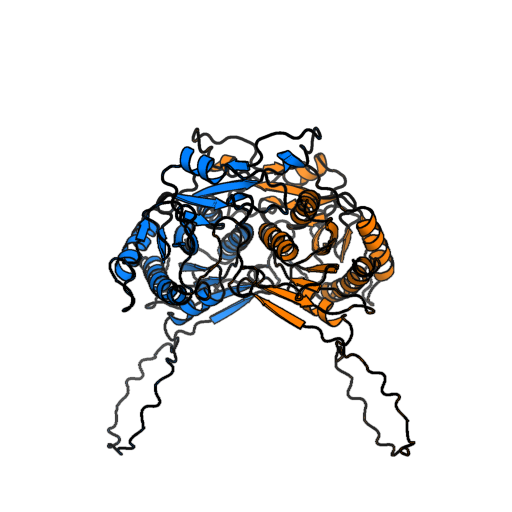M 1328 C CA . GLY A 1 180 ? -4 23.375 -15.781 1 50.69 180 GLY A CA 1
ATOM 1329 C C . GLY A 1 180 ? -5.172 22.703 -16.469 1 50.69 180 GLY A C 1
ATOM 1330 O O . GLY A 1 180 ? -6.258 22.609 -15.898 1 50.69 180 GLY A O 1
ATOM 1331 N N . GLU A 1 181 ? -5.008 22.359 -17.781 1 49.5 181 GLU A N 1
ATOM 1332 C CA . GLU A 1 181 ? -6.168 21.812 -18.5 1 49.5 181 GLU A CA 1
ATOM 1333 C C . GLU A 1 181 ? -6.309 20.312 -18.266 1 49.5 181 GLU A C 1
ATOM 1335 O O . GLU A 1 181 ? -5.312 19.594 -18.281 1 49.5 181 GLU A O 1
ATOM 1340 N N . THR A 1 182 ? -7.473 20 -17.766 1 56.75 182 THR A N 1
ATOM 1341 C CA . THR A 1 182 ? -7.828 18.594 -17.672 1 56.75 182 THR A CA 1
ATOM 1342 C C . THR A 1 182 ? -7.586 17.875 -19 1 56.75 182 THR A C 1
ATOM 1344 O O . THR A 1 182 ? -7.926 18.406 -20.062 1 56.75 182 THR A O 1
ATOM 1347 N N . GLN A 1 183 ? -6.633 16.875 -19.016 1 65.56 183 GLN A N 1
ATOM 1348 C CA . GLN A 1 183 ? -6.348 16.156 -20.266 1 65.56 183 GLN A CA 1
ATOM 1349 C C . GLN A 1 183 ? -6.289 14.648 -20.016 1 65.56 183 GLN A C 1
ATOM 1351 O O . GLN A 1 183 ? -5.793 14.203 -18.984 1 65.56 183 GLN A O 1
ATOM 1356 N N . GLY A 1 184 ? -7.031 14.031 -20.906 1 76.38 184 GLY A N 1
ATOM 1357 C CA . GLY A 1 184 ? -6.812 12.602 -21.062 1 76.38 184 GLY A CA 1
ATOM 1358 C C . GLY A 1 184 ? -7.93 11.766 -20.484 1 76.38 184 GLY A C 1
ATOM 1359 O O . GLY A 1 184 ? -8.867 12.297 -19.875 1 76.38 184 GLY A O 1
ATOM 1360 N N . GLU A 1 185 ? -7.863 10.523 -20.75 1 89.81 185 GLU A N 1
ATOM 1361 C CA . GLU A 1 185 ? -8.805 9.531 -20.234 1 89.81 185 GLU A CA 1
ATOM 1362 C C . GLU A 1 185 ? -8.68 9.383 -18.719 1 89.81 185 GLU A C 1
ATOM 1364 O O . GLU A 1 185 ? -7.574 9.422 -18.188 1 89.81 185 GLU A O 1
ATOM 1369 N N . PRO A 1 186 ? -9.812 9.242 -18.062 1 95.12 186 PRO A N 1
ATOM 1370 C CA . PRO A 1 186 ? -9.797 9.141 -16.609 1 95.12 186 PRO A CA 1
ATOM 1371 C C . PRO A 1 186 ? -8.984 7.949 -16.109 1 95.12 186 PRO A C 1
ATOM 1373 O O . PRO A 1 186 ? -8.508 7.957 -14.961 1 95.12 186 PRO A O 1
ATOM 1376 N N . TYR A 1 187 ? -8.859 6.992 -16.984 1 96.44 187 TYR A N 1
ATOM 1377 C CA . TYR A 1 187 ? -8.133 5.789 -16.594 1 96.44 187 TYR A CA 1
ATOM 1378 C C . TYR A 1 187 ? -7.16 5.355 -17.672 1 96.44 187 TYR A C 1
ATOM 1380 O O . TYR A 1 187 ? -7.453 5.473 -18.859 1 96.44 187 TYR A O 1
ATOM 1388 N N . LEU A 1 188 ? -6.043 4.879 -17.234 1 94 188 LEU A N 1
ATOM 1389 C CA . LEU A 1 188 ? -4.984 4.387 -18.109 1 94 188 LEU A CA 1
ATOM 1390 C C . LEU A 1 188 ? -4.918 2.863 -18.078 1 94 188 LEU A C 1
ATOM 1392 O O . LEU A 1 188 ? -4.941 2.258 -17 1 94 188 LEU A O 1
ATOM 1396 N N . PHE A 1 189 ? -4.883 2.223 -19.266 1 94.81 189 PHE A N 1
ATOM 1397 C CA . PHE A 1 189 ? -4.688 0.788 -19.438 1 94.81 189 PHE A CA 1
ATOM 1398 C C . PHE A 1 189 ? -3.305 0.491 -20 1 94.81 189 PHE A C 1
ATOM 1400 O O . PHE A 1 189 ? -2.982 0.901 -21.125 1 94.81 189 PHE A O 1
ATOM 1407 N N . HIS A 1 190 ? -2.531 -0.225 -19.25 1 94 190 HIS A N 1
ATOM 1408 C CA . HIS A 1 190 ? -1.145 -0.461 -19.641 1 94 190 HIS A CA 1
ATOM 1409 C C . HIS A 1 190 ? -0.972 -1.845 -20.25 1 94 190 HIS A C 1
ATOM 1411 O O . HIS A 1 190 ? -1.882 -2.674 -20.188 1 94 190 HIS A O 1
ATOM 1417 N N . GLY A 1 191 ? 0.235 -2.049 -20.859 1 92.12 191 GLY A N 1
ATOM 1418 C CA . GLY A 1 191 ? 0.519 -3.289 -21.562 1 92.12 191 GLY A CA 1
ATOM 1419 C C . GLY A 1 191 ? 0.709 -4.473 -20.641 1 92.12 191 GLY A C 1
ATOM 1420 O O . GLY A 1 191 ? 0.523 -4.352 -19.422 1 92.12 191 GLY A O 1
ATOM 1421 N N . VAL A 1 192 ? 1.046 -5.625 -21.188 1 96.12 192 VAL A N 1
ATOM 1422 C CA . VAL A 1 192 ? 1.109 -6.891 -20.469 1 96.12 192 VAL A CA 1
ATOM 1423 C C . VAL A 1 192 ? 2.529 -7.117 -19.953 1 96.12 192 VAL A C 1
ATOM 1425 O O . VAL A 1 192 ? 3.492 -7.059 -20.719 1 96.12 192 VAL A O 1
ATOM 1428 N N . ALA A 1 193 ? 2.703 -7.266 -18.656 1 97.12 193 ALA A N 1
ATOM 1429 C CA . ALA A 1 193 ? 3.918 -7.852 -18.094 1 97.12 193 ALA A CA 1
ATOM 1430 C C . ALA A 1 193 ? 3.838 -9.375 -18.078 1 97.12 193 ALA A C 1
ATOM 1432 O O . ALA A 1 193 ? 2.92 -9.953 -17.484 1 97.12 193 ALA A O 1
ATOM 1433 N N . PRO A 1 194 ? 4.73 -10.031 -18.672 1 97 194 PRO A N 1
ATOM 1434 C CA . PRO A 1 194 ? 4.629 -11.492 -18.797 1 97 194 PRO A CA 1
ATOM 1435 C C . PRO A 1 194 ? 4.98 -12.227 -17.516 1 97 194 PRO A C 1
ATOM 1437 O O . PRO A 1 194 ? 5.77 -11.719 -16.703 1 97 194 PRO A O 1
ATOM 1440 N N . ALA A 1 195 ? 4.375 -13.398 -17.312 1 98.56 195 ALA A N 1
ATOM 1441 C CA . ALA A 1 195 ? 4.746 -14.32 -16.234 1 98.56 195 ALA A CA 1
ATOM 1442 C C . ALA A 1 195 ? 5.809 -15.312 -16.719 1 98.56 195 ALA A C 1
ATOM 1444 O O . ALA A 1 195 ? 5.957 -15.547 -17.906 1 98.56 195 ALA A O 1
ATOM 1445 N N . ASP A 1 196 ? 6.555 -15.805 -15.766 1 98.56 196 ASP A N 1
ATOM 1446 C CA . ASP A 1 196 ? 7.5 -16.859 -16.109 1 98.56 196 ASP A CA 1
ATOM 1447 C C . ASP A 1 196 ? 6.77 -18.141 -16.547 1 98.56 196 ASP A C 1
ATOM 1449 O O . ASP A 1 196 ? 5.93 -18.656 -15.812 1 98.56 196 ASP A O 1
ATOM 1453 N N . GLU A 1 197 ? 7.121 -18.641 -17.688 1 98.25 197 GLU A N 1
ATOM 1454 C CA . GLU A 1 197 ? 6.395 -19.766 -18.281 1 98.25 197 GLU A CA 1
ATOM 1455 C C . GLU A 1 197 ? 6.598 -21.047 -17.453 1 98.25 197 GLU A C 1
ATOM 1457 O O . GLU A 1 197 ? 5.633 -21.734 -17.141 1 98.25 197 GLU A O 1
ATOM 1462 N N . GLU A 1 198 ? 7.789 -21.328 -17.094 1 98.12 198 GLU A N 1
ATOM 1463 C CA . GLU A 1 198 ? 8.109 -22.562 -16.391 1 98.12 198 GLU A CA 1
ATOM 1464 C C . GLU A 1 198 ? 7.477 -22.578 -15 1 98.12 198 GLU A C 1
ATOM 1466 O O . GLU A 1 198 ? 6.883 -23.578 -14.594 1 98.12 198 GLU A O 1
ATOM 1471 N N . LEU A 1 199 ? 7.629 -21.5 -14.32 1 98.62 199 LEU A N 1
ATOM 1472 C CA . LEU A 1 199 ? 7.066 -21.406 -12.984 1 98.62 199 LEU A CA 1
ATOM 1473 C C . LEU A 1 199 ? 5.543 -21.453 -13.031 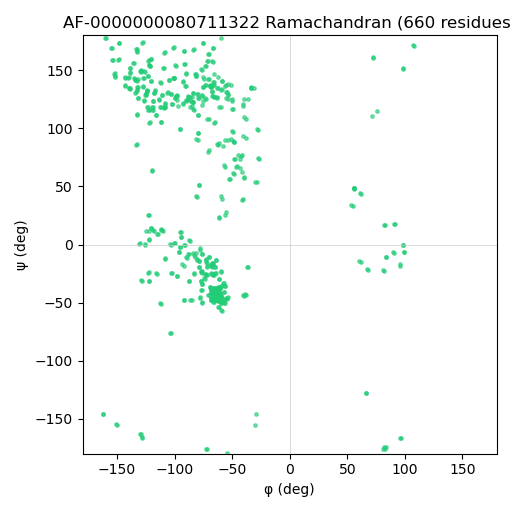1 98.62 199 LEU A C 1
ATOM 1475 O O . LEU A 1 199 ? 4.91 -22.078 -12.164 1 98.62 199 LEU A O 1
ATOM 1479 N N . SER A 1 200 ? 4.934 -20.828 -14.047 1 98.81 200 SER A N 1
ATOM 1480 C CA . SER A 1 200 ? 3.484 -20.859 -14.203 1 98.81 200 SER A CA 1
ATOM 1481 C C . SER A 1 200 ? 2.984 -22.266 -14.484 1 98.81 200 SER A C 1
ATOM 1483 O O . SER A 1 200 ? 1.942 -22.672 -13.961 1 98.81 200 SER A O 1
ATOM 1485 N N . GLU A 1 201 ? 3.689 -22.969 -15.266 1 98.62 201 GLU A N 1
ATOM 1486 C CA . GLU A 1 201 ? 3.314 -24.359 -15.57 1 98.62 201 GLU A CA 1
ATOM 1487 C C . GLU A 1 201 ? 3.377 -25.234 -14.312 1 98.62 201 GLU A C 1
ATOM 1489 O O . GLU A 1 201 ? 2.477 -26.031 -14.07 1 98.62 201 GLU A O 1
ATOM 1494 N N . ALA A 1 202 ? 4.445 -25.078 -13.57 1 98.62 202 ALA A N 1
ATOM 1495 C CA . ALA A 1 202 ? 4.578 -25.828 -12.312 1 98.62 202 ALA A CA 1
ATOM 1496 C C . ALA A 1 202 ? 3.445 -25.484 -11.352 1 98.62 202 ALA A C 1
ATOM 1498 O O . ALA A 1 202 ? 2.883 -26.359 -10.703 1 98.62 202 ALA A O 1
ATOM 1499 N N . LEU A 1 203 ? 3.129 -24.188 -11.289 1 98.75 203 LEU A N 1
ATOM 1500 C CA . LEU A 1 203 ? 2.068 -23.719 -10.406 1 98.75 203 LEU A CA 1
ATOM 1501 C C . LEU A 1 203 ? 0.716 -24.281 -10.828 1 98.75 203 LEU A C 1
ATOM 1503 O O . LEU A 1 203 ? -0.04 -24.781 -9.992 1 98.75 203 LEU A O 1
ATOM 1507 N N . LEU A 1 204 ? 0.442 -24.281 -12.094 1 98.5 204 LEU A N 1
ATOM 1508 C CA . LEU A 1 204 ? -0.798 -24.828 -12.633 1 98.5 204 LEU A CA 1
ATOM 1509 C C . LEU A 1 204 ? -0.914 -26.312 -12.328 1 98.5 204 LEU A C 1
ATOM 1511 O O . LEU A 1 204 ? -1.967 -26.797 -11.891 1 98.5 204 LEU A O 1
ATOM 1515 N N . LYS A 1 205 ? 0.106 -27 -12.531 1 98 205 LYS A N 1
ATOM 1516 C CA . LYS A 1 205 ? 0.13 -28.438 -12.305 1 98 205 LYS A CA 1
ATOM 1517 C C . LYS A 1 205 ? -0.161 -28.766 -10.844 1 98 205 LYS A C 1
ATOM 1519 O O . LYS A 1 205 ? -1.017 -29.609 -10.555 1 98 205 LYS A O 1
ATOM 1524 N N . GLU A 1 206 ? 0.53 -28.078 -9.953 1 98.19 206 GLU A N 1
ATOM 1525 C CA . GLU A 1 206 ? 0.373 -28.375 -8.531 1 98.19 206 GLU A CA 1
ATOM 1526 C C . GLU A 1 206 ? -1.007 -27.953 -8.031 1 98.19 206 GLU A C 1
ATOM 1528 O O . GLU A 1 206 ? -1.593 -28.609 -7.176 1 98.19 206 GLU A O 1
ATOM 1533 N N . LEU A 1 207 ? -1.519 -26.828 -8.555 1 98.19 207 LEU A N 1
ATOM 1534 C CA . LEU A 1 207 ? -2.844 -26.359 -8.156 1 98.19 207 LEU A CA 1
ATOM 1535 C C . LEU A 1 207 ? -3.922 -27.328 -8.641 1 98.19 207 LEU A C 1
ATOM 1537 O O . LEU A 1 207 ? -4.863 -27.641 -7.898 1 98.19 207 LEU A O 1
ATOM 1541 N N . LYS A 1 208 ? -3.814 -27.797 -9.828 1 96.5 208 LYS A N 1
ATOM 1542 C CA . LYS A 1 208 ? -4.781 -28.75 -10.359 1 96.5 208 LYS A CA 1
ATOM 1543 C C . LYS A 1 208 ? -4.758 -30.062 -9.562 1 96.5 208 LYS A C 1
ATOM 1545 O O . LYS A 1 208 ? -5.812 -30.641 -9.281 1 96.5 208 LYS A O 1
ATOM 1550 N N . ARG A 1 209 ? -3.639 -30.484 -9.219 1 94.62 209 ARG A N 1
ATOM 1551 C CA . ARG A 1 209 ? -3.492 -31.688 -8.414 1 94.62 209 ARG A CA 1
ATOM 1552 C C . ARG A 1 209 ? -4.172 -31.516 -7.055 1 94.62 209 ARG A C 1
ATOM 1554 O O . AR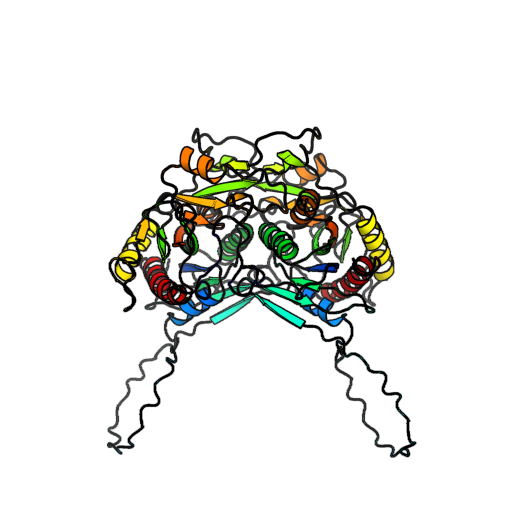G A 1 209 ? -4.832 -32.438 -6.574 1 94.62 209 ARG A O 1
ATOM 1561 N N . SER A 1 210 ? -4.066 -30.312 -6.52 1 93.19 210 SER A N 1
ATOM 1562 C CA . SER A 1 210 ? -4.535 -30.078 -5.156 1 93.19 210 SER A CA 1
ATOM 1563 C C . SER A 1 210 ? -6.016 -29.719 -5.133 1 93.19 210 SER A C 1
ATOM 1565 O O . SER A 1 210 ? -6.711 -29.984 -4.148 1 93.19 210 SER A O 1
ATOM 1567 N N . LEU A 1 211 ? -6.523 -29.062 -6.18 1 91.75 211 LEU A N 1
ATOM 1568 C CA . LEU A 1 211 ? -7.832 -28.422 -6.07 1 91.75 211 LEU A CA 1
ATOM 1569 C C . LEU A 1 211 ? -8.789 -28.953 -7.133 1 91.75 211 LEU A C 1
ATOM 1571 O O . LEU A 1 211 ? -10.008 -28.938 -6.941 1 91.75 211 LEU A O 1
ATOM 1575 N N . ASP A 1 212 ? -8.227 -29.297 -8.242 1 75.38 212 ASP A N 1
ATOM 1576 C CA . ASP A 1 212 ? -9.102 -29.609 -9.367 1 75.38 212 ASP A CA 1
ATOM 1577 C C . ASP A 1 212 ? -9.922 -30.859 -9.102 1 75.38 212 ASP A C 1
ATOM 1579 O O . ASP A 1 212 ? -9.375 -31.906 -8.719 1 75.38 212 ASP A O 1
ATOM 1583 N N . GLY A 1 213 ? -11.094 -30.75 -9.445 1 67.19 213 GLY A N 1
ATOM 1584 C CA . GLY A 1 213 ? -12 -31.891 -9.312 1 67.19 213 GLY A CA 1
ATOM 1585 C C . GLY A 1 213 ? -12.297 -32.25 -7.867 1 67.19 213 GLY A C 1
ATOM 1586 O O . GLY A 1 213 ? -13.031 -33.188 -7.598 1 67.19 213 GLY A O 1
ATOM 1587 N N . LYS A 1 214 ? -11.305 -31.781 -6.984 1 60.53 214 LYS A N 1
ATOM 1588 C CA . LYS A 1 214 ? -11.5 -32.156 -5.59 1 60.53 214 LYS A CA 1
ATOM 1589 C C . LYS A 1 214 ? -12.68 -31.422 -4.969 1 60.53 214 LYS A C 1
ATOM 1591 O O . LYS A 1 214 ? -12.719 -30.188 -4.996 1 60.53 214 LYS A O 1
ATOM 1596 N N . ALA A 1 215 ? -13.758 -31.969 -5.258 1 50.09 215 ALA A N 1
ATOM 1597 C CA . ALA A 1 215 ? -15.047 -31.516 -4.727 1 50.09 215 ALA A CA 1
ATOM 1598 C C . ALA A 1 215 ? -14.953 -31.234 -3.229 1 50.09 215 ALA A C 1
ATOM 1600 O O . ALA A 1 215 ? -14.617 -32.125 -2.447 1 50.09 215 ALA A O 1
ATOM 1601 N N . GLY A 1 216 ? -14.391 -30.125 -2.736 1 44.56 216 GLY A N 1
ATOM 1602 C CA . GLY A 1 216 ? -14.367 -30.031 -1.285 1 44.56 216 GLY A CA 1
ATOM 1603 C C . GLY A 1 216 ? -15.539 -30.75 -0.631 1 44.56 216 GLY A C 1
ATOM 1604 O O . GLY A 1 216 ? -16.422 -31.25 -1.318 1 44.56 216 GLY A O 1
ATOM 1605 N N . GLY A 1 217 ? -15.977 -30.344 0.676 1 39.25 217 GLY A N 1
ATOM 1606 C CA . GLY A 1 217 ? -16.906 -31 1.585 1 39.25 217 GLY A CA 1
ATOM 1607 C C . GLY A 1 217 ? -18.25 -31.281 0.96 1 39.25 217 GLY A C 1
ATOM 1608 O O . GLY A 1 217 ? -18.516 -30.875 -0.174 1 39.25 217 GLY A O 1
ATOM 1609 N N . SER A 1 218 ? -19.188 -31.922 1.88 1 37.19 218 SER A N 1
ATOM 1610 C CA . SER A 1 218 ? -20.578 -32.375 1.829 1 37.19 218 SER A CA 1
ATOM 1611 C C . SER A 1 218 ? -21.438 -31.422 1.028 1 37.19 218 SER A C 1
ATOM 1613 O O . SER A 1 218 ? -22.609 -31.703 0.766 1 37.19 218 SER A O 1
ATOM 1615 N N . ASP A 1 219 ? -21.25 -30.094 1.252 1 39.28 219 ASP A N 1
ATOM 1616 C CA . ASP A 1 219 ? -22.391 -29.203 1.048 1 39.28 219 ASP A CA 1
ATOM 1617 C C . ASP A 1 219 ? -22.562 -28.859 -0.43 1 39.28 219 ASP A C 1
ATOM 1619 O O . ASP A 1 219 ? -23.078 -27.797 -0.769 1 39.28 219 ASP A O 1
ATOM 1623 N N . GLY A 1 220 ? -22.406 -29.891 -1.433 1 42.72 220 GLY A N 1
ATOM 1624 C CA . GLY A 1 220 ? -22.938 -29.703 -2.773 1 42.72 220 GLY A CA 1
ATOM 1625 C C . GLY A 1 220 ? -22.031 -28.891 -3.668 1 42.72 220 GLY A C 1
ATOM 1626 O O . GLY A 1 220 ? -22.406 -28.531 -4.785 1 42.72 220 GLY A O 1
ATOM 1627 N N . GLY A 1 221 ? -21.078 -28.016 -3.166 1 46.84 221 GLY A N 1
ATOM 1628 C CA . GLY A 1 221 ? -20.453 -27 -4.008 1 46.84 221 GLY A CA 1
ATOM 1629 C C . GLY A 1 221 ? -19.406 -27.562 -4.949 1 46.84 221 GLY A C 1
ATOM 1630 O O . GLY A 1 221 ? -18.781 -28.578 -4.652 1 46.84 221 GLY A O 1
ATOM 1631 N N . GLY A 1 222 ? -19.562 -27.406 -6.305 1 53.41 222 GLY A N 1
ATOM 1632 C CA . GLY A 1 222 ? -18.766 -27.609 -7.5 1 53.41 222 GLY A CA 1
ATOM 1633 C C . GLY A 1 222 ? -17.281 -27.406 -7.266 1 53.41 222 GLY A C 1
ATOM 1634 O O . GLY A 1 222 ? -16.875 -26.781 -6.277 1 53.41 222 GLY A O 1
ATOM 1635 N N . GLY A 1 223 ? -16.406 -28.359 -7.797 1 62.47 223 GLY A N 1
ATOM 1636 C CA . GLY A 1 223 ? -14.953 -28.359 -7.836 1 62.47 223 GLY A CA 1
ATOM 1637 C C . GLY A 1 223 ? -14.359 -26.984 -7.992 1 62.47 223 GLY A C 1
ATOM 1638 O O . GLY A 1 223 ? -15.047 -26.047 -8.422 1 62.47 223 GLY A O 1
ATOM 1639 N N . THR A 1 224 ? -13.32 -26.781 -7.156 1 81.94 224 THR A N 1
ATOM 1640 C CA . THR A 1 224 ? -12.539 -25.562 -7.305 1 81.94 224 THR A CA 1
ATOM 1641 C C . THR A 1 224 ? -11.805 -25.547 -8.641 1 81.94 224 THR A C 1
ATOM 1643 O O . THR A 1 224 ? -10.922 -26.375 -8.883 1 81.94 224 THR A O 1
ATOM 1646 N N . ALA A 1 225 ? -12.281 -24.797 -9.547 1 91.19 225 ALA A N 1
ATOM 1647 C CA . ALA A 1 225 ? -11.641 -24.672 -10.859 1 91.19 225 ALA A CA 1
ATOM 1648 C C . ALA A 1 225 ? -10.297 -23.953 -10.742 1 91.19 225 ALA A C 1
ATOM 1650 O O . ALA A 1 225 ? -10.156 -23.016 -9.945 1 91.19 225 ALA A O 1
ATOM 1651 N N . VAL A 1 226 ? -9.328 -24.484 -11.438 1 97.56 226 VAL A N 1
ATOM 1652 C CA . VAL A 1 226 ? -8.039 -23.828 -11.625 1 97.56 226 VAL A CA 1
ATOM 1653 C C . VAL A 1 226 ? -7.871 -23.422 -13.086 1 97.56 226 VAL A C 1
ATOM 1655 O O . VAL A 1 226 ? -7.895 -24.281 -13.984 1 97.56 226 VAL A O 1
ATOM 1658 N N . VAL A 1 227 ? -7.746 -22.156 -13.336 1 97.31 227 VAL A N 1
ATOM 1659 C CA . VAL A 1 227 ? -7.766 -21.672 -14.719 1 97.31 227 VAL A CA 1
ATOM 1660 C C . VAL A 1 227 ? -6.59 -20.719 -14.945 1 97.31 227 VAL A C 1
ATOM 1662 O O . VAL A 1 227 ? -6.352 -19.812 -14.148 1 97.31 227 VAL A O 1
ATOM 1665 N N . GLY A 1 228 ? -5.801 -21.031 -15.977 1 98.19 228 GLY A N 1
ATOM 1666 C CA . GLY A 1 228 ? -4.844 -20.031 -16.453 1 98.19 228 GLY A CA 1
ATOM 1667 C C . GLY A 1 228 ? -5.492 -18.922 -17.25 1 98.19 228 GLY A C 1
ATOM 1668 O O . GLY A 1 228 ? -6.395 -19.156 -18.047 1 98.19 228 GLY A O 1
ATOM 1669 N N . CYS A 1 229 ? -5.129 -17.656 -17.016 1 98.56 229 CYS A N 1
ATOM 1670 C CA . CYS A 1 229 ? -5.73 -16.516 -17.719 1 98.56 229 CYS A CA 1
ATOM 1671 C C . CYS A 1 229 ? -4.828 -15.289 -17.641 1 98.56 229 CYS A C 1
ATOM 1673 O O . CYS A 1 229 ? -3.703 -15.375 -17.141 1 98.56 229 CYS A O 1
ATOM 1675 N N . LEU A 1 230 ? -5.262 -14.211 -18.281 1 98.69 230 LEU A N 1
ATOM 1676 C CA . LEU A 1 230 ? -4.648 -12.898 -18.07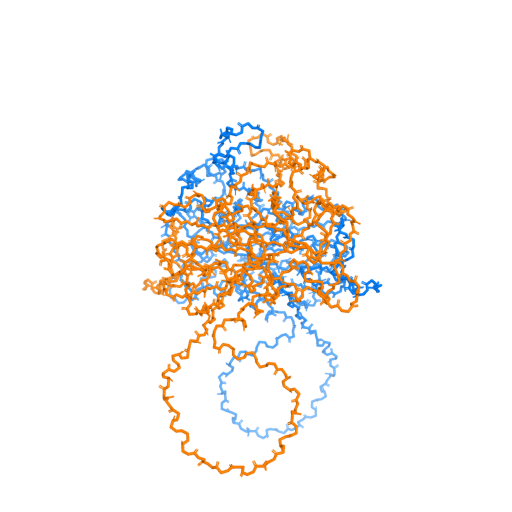8 1 98.69 230 LEU A CA 1
ATOM 1677 C C . LEU A 1 230 ? -5.156 -12.25 -16.797 1 98.69 230 LEU A C 1
ATOM 1679 O O . LEU A 1 230 ? -6.359 -12.273 -16.516 1 98.69 230 LEU A O 1
ATOM 1683 N N . ASN A 1 231 ? -4.227 -11.836 -16.047 1 98.81 231 ASN A N 1
ATOM 1684 C CA . ASN A 1 231 ? -4.562 -11.086 -14.852 1 98.81 231 ASN A CA 1
ATOM 1685 C C . ASN A 1 231 ? -4.625 -9.586 -15.125 1 98.81 231 ASN A C 1
ATOM 1687 O O . ASN A 1 231 ? -3.912 -9.078 -15.992 1 98.81 231 ASN A O 1
ATOM 1691 N N . ALA A 1 232 ? -5.477 -8.891 -14.445 1 98.81 232 ALA A N 1
ATOM 1692 C CA . ALA A 1 232 ? -5.469 -7.43 -14.391 1 98.81 232 ALA A CA 1
ATOM 1693 C C . ALA A 1 232 ? -5.219 -6.934 -12.969 1 98.81 232 ALA A C 1
ATOM 1695 O O . ALA A 1 232 ? -5.809 -7.445 -12.016 1 98.81 232 ALA A O 1
ATOM 1696 N N . SER A 1 233 ? -4.312 -6 -12.844 1 98.81 233 SER A N 1
ATOM 1697 C CA . SER A 1 233 ? -4.043 -5.324 -11.578 1 98.81 233 SER A CA 1
ATOM 1698 C C . SER A 1 233 ? -4.465 -3.859 -11.625 1 98.81 233 SER A C 1
ATOM 1700 O O . SER A 1 233 ? -4.273 -3.189 -12.648 1 98.81 233 SER A O 1
ATOM 1702 N N . ALA A 1 234 ? -5.055 -3.406 -10.523 1 98.81 234 ALA A N 1
ATOM 1703 C CA . ALA A 1 234 ? -5.488 -2.014 -10.438 1 98.81 234 ALA A CA 1
ATOM 1704 C C . ALA A 1 234 ? -4.816 -1.309 -9.258 1 98.81 234 ALA A C 1
ATOM 1706 O O . ALA A 1 234 ? -4.438 -1.948 -8.273 1 98.81 234 ALA A O 1
ATOM 1707 N N . ASP A 1 235 ? -4.68 0.003 -9.367 1 98.5 235 ASP A N 1
ATOM 1708 C CA . ASP A 1 235 ? -4.086 0.78 -8.281 1 98.5 235 ASP A CA 1
ATOM 1709 C C . ASP A 1 235 ? -5.105 1.049 -7.176 1 98.5 235 ASP A C 1
ATOM 1711 O O . ASP A 1 235 ? -4.738 1.469 -6.074 1 98.5 235 ASP A O 1
ATOM 1715 N N . SER A 1 236 ? -6.312 0.811 -7.465 1 98.44 236 SER A N 1
ATOM 1716 C CA . SER A 1 236 ? -7.387 1.021 -6.5 1 98.44 236 SER A CA 1
ATOM 1717 C C . SER A 1 236 ? -8.406 -0.118 -6.547 1 98.44 236 SER A C 1
ATOM 1719 O O . SER A 1 236 ? -8.836 -0.531 -7.625 1 98.44 236 SER A O 1
ATOM 1721 N N . PHE A 1 237 ? -8.781 -0.606 -5.395 1 97.88 237 PHE A N 1
ATOM 1722 C CA . PHE A 1 237 ? -9.852 -1.589 -5.242 1 97.88 237 PHE A CA 1
ATOM 1723 C C . PHE A 1 237 ? -11.188 -1.003 -5.676 1 97.88 237 PHE A C 1
ATOM 1725 O O . PHE A 1 237 ? -12.078 -1.733 -6.121 1 97.88 237 PHE A O 1
ATOM 1732 N N . TYR A 1 238 ? -11.344 0.244 -5.645 1 97.75 238 TYR A N 1
ATOM 1733 C CA . TYR A 1 238 ? -12.609 0.923 -5.867 1 97.75 238 TYR A CA 1
ATOM 1734 C C . TYR A 1 238 ? -12.664 1.546 -7.258 1 97.75 238 TYR A C 1
ATOM 1736 O O . TYR A 1 238 ? -13.078 0.898 -8.219 1 97.75 238 TYR A O 1
ATOM 1744 N N . SER A 1 239 ? -11.992 2.645 -7.453 1 97.88 239 SER A N 1
ATOM 1745 C CA . SER A 1 239 ? -12.125 3.4 -8.695 1 97.88 239 SER A CA 1
ATOM 1746 C C . SER A 1 239 ? -11.578 2.613 -9.883 1 97.88 239 SER A C 1
ATOM 1748 O O . SER A 1 239 ? -12.305 2.332 -10.836 1 97.88 239 SER A O 1
ATOM 1750 N N . SER A 1 240 ? -10.414 2.1 -9.773 1 98.44 240 SER A N 1
ATOM 1751 C CA . SER A 1 240 ? -9.734 1.508 -10.93 1 98.44 240 SER A CA 1
ATOM 1752 C C . SER A 1 240 ? -10.211 0.079 -11.172 1 98.44 240 SER A C 1
ATOM 1754 O O . SER A 1 240 ? -9.883 -0.524 -12.195 1 98.44 240 SER A O 1
ATOM 1756 N N . GLN A 1 241 ? -10.961 -0.498 -10.25 1 97.69 241 GLN A N 1
ATOM 1757 C CA . GLN A 1 241 ? -11.578 -1.798 -10.5 1 97.69 241 GLN A CA 1
ATOM 1758 C C . GLN A 1 241 ? -13.039 -1.646 -10.898 1 97.69 241 GLN A C 1
ATOM 1760 O O . GLN A 1 241 ? -13.758 -2.641 -11.023 1 97.69 241 GLN A O 1
ATOM 1765 N N . GLY A 1 242 ? -13.469 -0.422 -10.969 1 97.06 242 GLY A N 1
ATOM 1766 C CA . GLY A 1 242 ? -14.797 -0.168 -11.508 1 97.06 242 GLY A CA 1
ATOM 1767 C C . GLY A 1 242 ? -15.898 -0.355 -10.484 1 97.06 242 GLY A C 1
ATOM 1768 O O . GLY A 1 242 ? -17.047 -0.629 -10.844 1 97.06 242 GLY A O 1
ATOM 1769 N N . ARG A 1 243 ? -15.578 -0.379 -9.227 1 95.69 243 ARG A N 1
ATOM 1770 C CA . ARG A 1 243 ? -16.609 -0.398 -8.195 1 95.69 243 ARG A CA 1
ATOM 1771 C C . ARG A 1 243 ? -17.234 0.982 -8.023 1 95.69 243 ARG A C 1
ATOM 1773 O O . ARG A 1 243 ? -16.531 1.969 -7.82 1 95.69 243 ARG A O 1
ATOM 1780 N N . LEU A 1 244 ? -18.516 1.033 -8.078 1 94.75 244 LEU A N 1
ATOM 1781 C CA . LEU A 1 244 ? -19.219 2.312 -8.031 1 94.75 244 LEU A CA 1
ATOM 1782 C C . LEU A 1 244 ? -19.438 2.758 -6.594 1 94.75 244 LEU A C 1
ATOM 1784 O O . LEU A 1 244 ? -20.031 2.018 -5.797 1 94.75 244 LEU A O 1
ATOM 1788 N N . ASP A 1 245 ? -18.906 3.854 -6.238 1 94.5 245 ASP A N 1
ATOM 1789 C CA . ASP A 1 245 ? -19.078 4.531 -4.957 1 94.5 245 ASP A CA 1
ATOM 1790 C C . ASP A 1 245 ? -19.625 5.945 -5.148 1 94.5 245 ASP A C 1
ATOM 1792 O O . ASP A 1 245 ? -18.891 6.852 -5.543 1 94.5 245 ASP A O 1
ATOM 1796 N N . PRO A 1 246 ? -20.891 6.145 -4.863 1 93.5 246 PRO A N 1
ATOM 1797 C CA . PRO A 1 246 ? -21.5 7.449 -5.125 1 93.5 246 PRO A CA 1
ATOM 1798 C C . PRO A 1 246 ? -20.891 8.57 -4.289 1 93.5 246 PRO A C 1
ATOM 1800 O O . PRO A 1 246 ? -21.125 9.75 -4.555 1 93.5 246 PRO A O 1
ATOM 1803 N N . SER A 1 247 ? -20.156 8.227 -3.328 1 96.06 247 SER A N 1
ATOM 1804 C CA . SER A 1 247 ? -19.547 9.242 -2.469 1 96.06 247 SER A CA 1
ATOM 1805 C C . SER A 1 247 ? -18.422 9.969 -3.182 1 96.06 247 SER A C 1
ATOM 1807 O O . SER A 1 247 ? -17.969 11.031 -2.734 1 96.06 247 SER A O 1
ATOM 1809 N N . PHE A 1 248 ? -17.938 9.414 -4.316 1 97.5 248 PHE A N 1
ATOM 1810 C CA . PHE A 1 248 ? -16.781 9.984 -5.012 1 97.5 248 PHE A CA 1
ATOM 1811 C C . PHE A 1 248 ? -17.062 10.102 -6.508 1 97.5 248 PHE A C 1
ATOM 1813 O O . PHE A 1 248 ? -17.703 9.227 -7.098 1 97.5 248 PHE A O 1
ATOM 1820 N N . GLU A 1 249 ? -16.625 11.18 -7.121 1 96.44 249 GLU A N 1
ATOM 1821 C CA . GLU A 1 249 ? -16.656 11.32 -8.57 1 96.44 249 GLU A CA 1
ATOM 1822 C C . GLU A 1 249 ? -15.5 10.578 -9.227 1 96.44 249 GLU A C 1
ATOM 1824 O O . GLU A 1 249 ? -14.477 11.18 -9.562 1 96.44 249 GLU A O 1
ATOM 1829 N N . ASP A 1 250 ? -15.719 9.32 -9.562 1 96.44 250 ASP A N 1
ATOM 1830 C CA . ASP A 1 250 ? -14.617 8.469 -10.031 1 96.44 250 ASP A CA 1
ATOM 1831 C C . ASP A 1 250 ? -14.648 8.312 -11.547 1 96.44 250 ASP A C 1
ATOM 1833 O O . ASP A 1 250 ? -13.648 7.941 -12.156 1 96.44 250 ASP A O 1
ATOM 1837 N N . ARG A 1 251 ? -15.805 8.469 -12.18 1 96.44 251 ARG A N 1
ATOM 1838 C CA . ARG A 1 251 ? -15.93 8.32 -13.625 1 96.44 251 ARG A CA 1
ATOM 1839 C C . ARG A 1 251 ? -15.43 6.949 -14.078 1 96.44 251 ARG A C 1
ATOM 1841 O O . ARG A 1 251 ? -14.648 6.855 -15.031 1 96.44 251 ARG A O 1
ATOM 1848 N N . ASN A 1 252 ? -15.875 5.871 -13.406 1 97.12 252 ASN A N 1
ATOM 1849 C CA . ASN A 1 252 ? -15.273 4.559 -13.617 1 97.12 252 ASN A CA 1
ATOM 1850 C C . ASN A 1 252 ? -16.312 3.531 -14.055 1 97.12 252 ASN A C 1
ATOM 1852 O O . ASN A 1 252 ? -16.125 2.33 -13.859 1 97.12 252 ASN A O 1
ATOM 1856 N N . SER A 1 253 ? -17.391 3.922 -14.656 1 95.62 253 SER A N 1
ATOM 1857 C CA . SER A 1 253 ? -18.5 3.029 -14.977 1 95.62 253 SER A CA 1
ATOM 1858 C C . SER A 1 253 ? -18.141 2.076 -16.109 1 95.62 253 SER A C 1
ATOM 1860 O O . SER A 1 253 ? -18.75 1.016 -16.25 1 95.62 253 SER A O 1
ATOM 1862 N N . ASP A 1 254 ? -17.141 2.373 -16.875 1 96.12 254 ASP A N 1
ATOM 1863 C CA . ASP A 1 254 ? -16.875 1.579 -18.078 1 96.12 254 ASP A CA 1
ATOM 1864 C C . ASP A 1 254 ? -15.586 0.783 -17.938 1 96.12 254 ASP A C 1
ATOM 1866 O O . ASP A 1 254 ? -15.078 0.23 -18.906 1 96.12 254 ASP A O 1
ATOM 1870 N N . ILE A 1 255 ? -15.008 0.676 -16.734 1 96.75 255 ILE A N 1
ATOM 1871 C CA . ILE A 1 255 ? -13.711 0.047 -16.531 1 96.75 255 ILE A CA 1
ATOM 1872 C C . ILE A 1 255 ? -13.773 -1.418 -16.953 1 96.75 255 ILE A C 1
ATOM 1874 O O . ILE A 1 255 ? -12.914 -1.889 -17.703 1 96.75 255 ILE A O 1
ATOM 1878 N N . LEU A 1 256 ? -14.781 -2.148 -16.516 1 96.06 256 LEU A N 1
ATOM 1879 C CA . LEU A 1 256 ? -14.867 -3.578 -16.781 1 96.06 256 LEU A CA 1
ATOM 1880 C C . LEU A 1 256 ? -15.062 -3.838 -18.266 1 96.06 256 LEU A C 1
ATOM 1882 O O . LEU A 1 256 ? -14.391 -4.691 -18.859 1 96.06 256 LEU A O 1
ATOM 1886 N N . SER A 1 257 ? -15.984 -3.086 -18.875 1 96.56 257 SER A N 1
ATOM 1887 C CA . SER A 1 257 ? -16.219 -3.254 -20.312 1 96.56 257 SER A CA 1
ATOM 1888 C C . SER A 1 257 ? -14.984 -2.889 -21.125 1 96.56 257 SER A C 1
ATOM 1890 O O . SER A 1 257 ? -14.633 -3.588 -22.078 1 96.56 257 SER A O 1
ATOM 1892 N N . SER A 1 258 ? -14.312 -1.814 -20.75 1 96.81 258 SER A N 1
ATOM 1893 C CA . SER A 1 258 ? -13.102 -1.39 -21.438 1 96.81 258 SER A CA 1
ATOM 1894 C C . SER A 1 258 ? -12 -2.434 -21.312 1 96.81 258 SER A C 1
ATOM 1896 O O . SER A 1 258 ? -11.297 -2.721 -22.281 1 96.81 258 SER A O 1
ATOM 1898 N N . LEU A 1 259 ? -11.867 -2.994 -20.125 1 97.25 259 LEU A N 1
ATOM 1899 C CA . LEU A 1 259 ? -10.859 -4.02 -19.875 1 97.25 259 LEU A CA 1
ATOM 1900 C C . LEU A 1 259 ? -11.117 -5.254 -20.734 1 97.25 259 LEU A C 1
ATOM 1902 O O . LEU A 1 259 ? -10.219 -5.742 -21.422 1 97.25 259 LEU A O 1
ATOM 1906 N N . LEU A 1 260 ? -12.312 -5.746 -20.766 1 96.56 260 LEU A N 1
ATOM 1907 C CA . LEU A 1 260 ? -12.641 -6.992 -21.438 1 96.56 260 LEU A CA 1
ATOM 1908 C C . LEU A 1 260 ? -12.648 -6.809 -22.953 1 96.56 260 LEU A C 1
ATOM 1910 O O . LEU A 1 260 ? -12.398 -7.758 -23.703 1 96.56 260 LEU A O 1
ATOM 1914 N N . GLU A 1 261 ? -12.969 -5.566 -23.391 1 96.44 261 GLU A N 1
ATOM 1915 C CA . GLU A 1 261 ? -12.844 -5.266 -24.812 1 96.44 261 GLU A CA 1
ATOM 1916 C C . GLU A 1 261 ? -11.391 -5.316 -25.266 1 96.44 261 GLU A C 1
ATOM 1918 O O . GLU A 1 261 ? -11.086 -5.855 -26.344 1 96.44 261 GLU A O 1
ATOM 1923 N N . ARG A 1 262 ? -10.5 -4.805 -24.5 1 94.62 262 ARG A N 1
ATOM 1924 C CA . ARG A 1 262 ? -9.078 -4.758 -24.828 1 94.62 262 ARG A CA 1
ATOM 1925 C C . ARG A 1 262 ? -8.43 -6.125 -24.625 1 94.62 262 ARG A C 1
ATOM 1927 O O . ARG A 1 262 ? -7.52 -6.496 -25.375 1 94.62 262 ARG A O 1
ATOM 1934 N N . HIS A 1 263 ? -8.859 -6.781 -23.547 1 96.38 263 HIS A N 1
ATOM 1935 C CA . HIS A 1 263 ? -8.289 -8.062 -23.172 1 96.38 263 HIS A CA 1
ATOM 1936 C C . HIS A 1 263 ? -9.375 -9.086 -22.844 1 96.38 263 HIS A C 1
ATOM 1938 O O . HIS A 1 263 ? -9.633 -9.375 -21.672 1 96.38 263 HIS A O 1
ATOM 1944 N N . PRO A 1 264 ? -9.844 -9.742 -23.828 1 95.94 264 PRO A N 1
ATOM 1945 C CA . PRO A 1 264 ? -10.945 -10.68 -23.625 1 95.94 264 PRO A CA 1
ATOM 1946 C C . PRO A 1 264 ? -10.547 -11.883 -22.766 1 95.94 264 PRO A C 1
ATOM 1948 O O . PRO A 1 264 ? -11.406 -12.562 -22.219 1 95.94 264 PRO A O 1
ATOM 1951 N N . SER A 1 265 ? -9.273 -12.133 -22.594 1 96.44 265 SER A N 1
ATOM 1952 C CA . SER A 1 265 ? -8.805 -13.289 -21.844 1 96.44 265 SER A CA 1
ATOM 1953 C C . SER A 1 265 ? -8.609 -12.945 -20.375 1 96.44 265 SER A C 1
ATOM 1955 O O . SER A 1 265 ? -8.281 -13.812 -19.562 1 96.44 265 SER A O 1
ATOM 1957 N N . ALA A 1 266 ? -8.875 -11.688 -20.016 1 98.25 266 ALA A N 1
ATOM 1958 C CA . ALA A 1 266 ? -8.734 -11.305 -18.609 1 98.25 266 ALA A CA 1
ATOM 1959 C C . ALA A 1 266 ? -9.719 -12.07 -17.734 1 98.25 266 ALA A C 1
ATOM 1961 O O . ALA A 1 266 ? -10.922 -12.078 -18 1 98.25 266 ALA A O 1
ATOM 1962 N N . GLY A 1 267 ? -9.133 -12.719 -16.688 1 98.38 267 GLY A N 1
ATOM 1963 C CA . GLY A 1 267 ? -9.992 -13.539 -15.844 1 98.38 267 GLY A CA 1
ATOM 1964 C C . GLY A 1 267 ? -9.953 -13.133 -14.383 1 98.38 267 GLY A C 1
ATOM 1965 O O . GLY A 1 267 ? -10.891 -13.414 -13.633 1 98.38 267 GLY A O 1
ATOM 1966 N N . SER A 1 268 ? -8.953 -12.531 -13.945 1 98.62 268 SER A N 1
ATOM 1967 C CA . SER A 1 268 ? -8.789 -12.133 -12.555 1 98.62 268 SER A CA 1
ATOM 1968 C C . SER A 1 268 ? -8.469 -10.648 -12.438 1 98.62 268 SER A C 1
ATOM 1970 O O . SER A 1 268 ? -7.785 -10.086 -13.297 1 98.62 268 SER A O 1
ATOM 1972 N N . PHE A 1 269 ? -8.977 -10 -11.438 1 98.69 269 PHE A N 1
ATOM 1973 C CA . PHE A 1 269 ? -8.828 -8.57 -11.211 1 98.69 269 PHE A CA 1
ATOM 1974 C C . PHE A 1 269 ? -8.43 -8.281 -9.766 1 98.69 269 PHE A C 1
ATOM 1976 O O . PHE A 1 269 ? -9.219 -8.508 -8.844 1 98.69 269 PHE A O 1
ATOM 1983 N N . GLU A 1 270 ? -7.207 -7.805 -9.508 1 98.62 270 GLU A N 1
ATOM 1984 C CA . GLU A 1 270 ? -6.656 -7.574 -8.18 1 98.62 270 GLU A CA 1
ATOM 1985 C C . GLU A 1 270 ? -5.648 -6.43 -8.188 1 98.62 270 GLU A C 1
ATOM 1987 O O . GLU A 1 270 ? -5.809 -5.457 -8.93 1 98.62 270 GLU A O 1
ATOM 1992 N N . MET A 1 271 ? -4.645 -6.383 -7.199 1 98.81 271 MET A N 1
ATOM 1993 C CA . MET A 1 271 ? -3.967 -5.098 -7.066 1 98.81 271 MET A CA 1
ATOM 1994 C C . MET A 1 271 ? -2.451 -5.273 -7.078 1 98.81 271 MET A C 1
ATOM 1996 O O . MET A 1 271 ? -1.706 -4.297 -6.992 1 98.81 271 MET A O 1
ATOM 2000 N N . GLU A 1 272 ? -1.903 -6.52 -7.23 1 98.81 272 GLU A N 1
ATOM 2001 C CA . GLU A 1 272 ? -0.48 -6.629 -6.926 1 98.81 272 GLU A CA 1
ATOM 2002 C C . GLU A 1 272 ? 0.278 -7.305 -8.062 1 98.81 272 GLU A C 1
ATOM 2004 O O . GLU A 1 272 ? 1.452 -7.008 -8.297 1 98.81 272 GLU A O 1
ATOM 2009 N N . THR A 1 273 ? -0.262 -8.203 -8.828 1 98.94 273 THR A N 1
ATOM 2010 C CA . THR A 1 273 ? 0.432 -9.172 -9.68 1 98.94 273 THR A CA 1
ATOM 2011 C C . THR A 1 273 ? 1.233 -8.453 -10.766 1 98.94 273 THR A C 1
ATOM 2013 O O . THR A 1 273 ? 2.385 -8.805 -11.023 1 98.94 273 THR A O 1
ATOM 2016 N N . PHE A 1 274 ? 0.634 -7.438 -11.391 1 98.88 274 PHE A N 1
ATOM 2017 C CA . PHE A 1 274 ? 1.339 -6.746 -12.469 1 98.88 274 PHE A CA 1
ATOM 2018 C C . PHE A 1 274 ? 2.701 -6.258 -11.992 1 98.88 274 PHE A C 1
ATOM 2020 O O . PHE A 1 274 ? 3.703 -6.418 -12.688 1 98.88 274 PHE A O 1
ATOM 2027 N N . GLN A 1 275 ? 2.734 -5.637 -10.797 1 98.88 275 GLN A N 1
ATOM 2028 C CA . GLN A 1 275 ? 3.977 -5.055 -10.305 1 98.88 275 GLN A CA 1
ATOM 2029 C C . GLN A 1 275 ? 5.035 -6.133 -10.078 1 98.88 275 GLN A C 1
ATOM 2031 O O . GLN A 1 275 ? 6.219 -5.91 -10.336 1 98.88 275 GLN A O 1
ATOM 2036 N N . LEU A 1 276 ? 4.641 -7.293 -9.531 1 98.88 276 LEU A N 1
ATOM 2037 C CA . LEU A 1 276 ? 5.566 -8.406 -9.359 1 98.88 276 LEU A CA 1
ATOM 2038 C C . LEU A 1 276 ? 6.199 -8.797 -10.695 1 98.88 276 LEU A C 1
ATOM 2040 O O . LEU A 1 276 ? 7.426 -8.875 -10.805 1 98.88 276 LEU A O 1
ATOM 2044 N N . LEU A 1 277 ? 5.383 -8.992 -11.695 1 98.81 277 LEU A N 1
ATOM 2045 C CA . LEU A 1 277 ? 5.855 -9.461 -12.992 1 98.81 277 LEU A CA 1
ATOM 2046 C C . LEU A 1 277 ? 6.707 -8.391 -13.68 1 98.81 277 LEU A C 1
ATOM 2048 O O . LEU A 1 277 ? 7.719 -8.711 -14.305 1 98.81 277 LEU A O 1
ATOM 2052 N N . HIS A 1 278 ? 6.277 -7.16 -13.531 1 98.31 278 HIS A N 1
ATOM 2053 C CA . HIS A 1 278 ? 7.012 -6.043 -14.117 1 98.31 278 HIS A CA 1
ATOM 2054 C C . HIS A 1 278 ? 8.406 -5.918 -13.508 1 98.31 278 HIS A C 1
ATOM 2056 O O . HIS A 1 278 ? 9.391 -5.762 -14.234 1 98.31 278 HIS A O 1
ATOM 2062 N N . LEU A 1 279 ? 8.508 -6.043 -12.203 1 98.5 279 LEU A N 1
ATOM 2063 C CA . LEU A 1 279 ? 9.805 -5.945 -11.531 1 98.5 279 LEU A CA 1
ATOM 2064 C C . LEU A 1 279 ? 10.688 -7.133 -11.883 1 98.5 279 LEU A C 1
ATOM 2066 O O . LEU A 1 279 ? 11.906 -6.988 -12.008 1 98.5 279 LEU A O 1
ATOM 2070 N N . ALA A 1 280 ? 10.062 -8.289 -11.977 1 98.44 280 ALA A N 1
ATOM 2071 C CA . ALA A 1 280 ? 10.836 -9.469 -12.383 1 98.44 280 ALA A CA 1
ATOM 2072 C C . ALA A 1 280 ? 11.523 -9.234 -13.719 1 98.44 280 ALA A C 1
ATOM 2074 O O . ALA A 1 280 ? 12.688 -9.625 -13.906 1 98.44 280 ALA A O 1
ATOM 2075 N N . ARG A 1 281 ? 10.883 -8.539 -14.57 1 95.81 281 ARG A N 1
ATOM 2076 C CA . ARG A 1 281 ? 11.422 -8.258 -15.898 1 95.81 281 ARG A CA 1
ATOM 2077 C C . ARG A 1 281 ? 12.508 -7.188 -15.828 1 95.81 281 ARG A C 1
ATOM 2079 O O . ARG A 1 281 ? 13.453 -7.203 -16.609 1 95.81 281 ARG A O 1
ATOM 2086 N N . LEU A 1 282 ? 12.344 -6.281 -14.945 1 96.69 282 LEU A N 1
ATOM 2087 C CA . LEU A 1 282 ? 13.258 -5.148 -14.852 1 96.69 282 LEU A CA 1
ATOM 2088 C C . LEU A 1 282 ? 14.547 -5.543 -14.141 1 96.69 282 LEU A C 1
ATOM 2090 O O . LEU A 1 282 ? 15.555 -4.832 -14.219 1 96.69 282 LEU A O 1
ATOM 2094 N N . CYS A 1 283 ? 14.484 -6.629 -13.406 1 97.19 283 CYS A N 1
ATOM 2095 C CA . CYS A 1 283 ? 15.641 -7.004 -12.594 1 97.19 283 CYS A CA 1
ATOM 2096 C C . CYS A 1 283 ? 16.812 -7.422 -13.477 1 97.19 283 CYS A C 1
ATOM 2098 O O . CYS A 1 283 ? 16.656 -8.266 -14.359 1 97.19 283 CYS A O 1
ATOM 2100 N N . ARG A 1 284 ? 18 -6.875 -13.211 1 93.25 284 ARG A N 1
ATOM 2101 C CA . ARG A 1 284 ? 19.188 -7.129 -14.031 1 93.25 284 ARG A CA 1
ATOM 2102 C C . ARG A 1 284 ? 20.25 -7.871 -13.234 1 93.25 284 ARG A C 1
ATOM 2104 O O . ARG A 1 284 ? 21.141 -8.5 -13.805 1 93.25 284 ARG A O 1
ATOM 2111 N N . LYS A 1 285 ? 20.234 -7.738 -11.961 1 88 285 LYS A N 1
ATOM 2112 C CA . LYS A 1 285 ? 21.266 -8.336 -11.117 1 88 285 LYS A CA 1
ATOM 2113 C C . LYS A 1 285 ? 21.297 -9.852 -11.289 1 88 285 LYS A C 1
ATOM 2115 O O . LYS A 1 285 ? 22.375 -10.438 -11.492 1 88 285 LYS A O 1
ATOM 2120 N N . SER A 1 286 ? 20.172 -10.422 -11.047 1 92.38 286 SER A N 1
ATOM 2121 C CA . SER A 1 286 ? 19.953 -11.852 -11.227 1 92.38 286 SER A CA 1
ATOM 2122 C C . SER A 1 286 ? 18.516 -12.156 -11.625 1 92.38 286 SER A C 1
ATOM 2124 O O . SER A 1 286 ? 17.609 -11.359 -11.352 1 92.38 286 SER A O 1
ATOM 2126 N N . LYS A 1 287 ? 18.359 -13.25 -12.164 1 95.38 287 LYS A N 1
ATOM 2127 C CA . LYS A 1 287 ? 17.047 -13.617 -12.688 1 95.38 287 LYS A CA 1
ATOM 2128 C C . LYS A 1 287 ? 16.016 -13.703 -11.57 1 95.38 287 LYS A C 1
ATOM 2130 O O . LYS A 1 287 ? 16.297 -14.234 -10.492 1 95.38 287 LYS A O 1
ATOM 2135 N N . VAL A 1 288 ? 14.875 -13.125 -11.836 1 98.06 288 VAL A N 1
ATOM 2136 C CA . VAL A 1 288 ? 13.695 -13.305 -10.992 1 98.06 288 VAL A CA 1
ATOM 2137 C C . VAL A 1 288 ? 12.594 -14 -11.789 1 98.06 288 VAL A C 1
ATOM 2139 O O . VAL A 1 288 ? 12.102 -13.461 -12.781 1 98.06 288 VAL A O 1
ATOM 2142 N N . GLN A 1 289 ? 12.273 -15.227 -11.445 1 98.44 289 GLN A N 1
ATOM 2143 C CA . GLN A 1 289 ? 11.102 -15.914 -11.977 1 98.44 289 GLN A CA 1
ATOM 2144 C C . GLN A 1 289 ? 9.867 -15.633 -11.133 1 98.44 289 GLN A C 1
ATOM 2146 O O . GLN A 1 289 ? 9.875 -15.852 -9.914 1 98.44 289 GLN A O 1
ATOM 2151 N N . ALA A 1 290 ? 8.82 -15.141 -11.789 1 98.88 290 ALA A N 1
ATOM 2152 C CA . ALA A 1 290 ? 7.645 -14.75 -11.023 1 98.88 290 ALA A CA 1
ATOM 2153 C C . ALA A 1 290 ? 6.367 -15.273 -11.672 1 98.88 290 ALA A C 1
ATOM 2155 O O . ALA A 1 290 ? 6.262 -15.32 -12.898 1 98.88 290 ALA A O 1
ATOM 2156 N N . SER A 1 291 ? 5.453 -15.695 -10.914 1 98.88 291 SER A N 1
ATOM 2157 C CA . SER A 1 291 ? 4.09 -16.078 -11.266 1 98.88 291 SER A CA 1
ATOM 2158 C C . SER A 1 291 ? 3.123 -15.789 -10.125 1 98.88 291 SER A C 1
ATOM 2160 O O . SER A 1 291 ? 3.531 -15.312 -9.062 1 98.88 291 SER A O 1
ATOM 2162 N N . ALA A 1 292 ? 1.833 -15.992 -10.422 1 98.94 292 ALA A N 1
ATOM 2163 C CA . ALA A 1 292 ? 0.847 -15.672 -9.391 1 98.94 292 ALA A CA 1
ATOM 2164 C C . ALA A 1 292 ? -0.405 -16.531 -9.547 1 98.94 292 ALA A C 1
ATOM 2166 O O . ALA A 1 292 ? -0.798 -16.875 -10.664 1 98.94 292 ALA A O 1
ATOM 2167 N N . ALA A 1 293 ? -0.967 -16.859 -8.422 1 98.88 293 ALA A N 1
ATOM 2168 C CA . ALA A 1 293 ? -2.285 -17.484 -8.305 1 98.88 293 ALA A CA 1
ATOM 2169 C C . ALA A 1 293 ? -3.168 -16.703 -7.328 1 98.88 293 ALA A C 1
ATOM 2171 O O . ALA A 1 293 ? -2.705 -16.266 -6.27 1 98.88 293 ALA A O 1
ATOM 2172 N N . THR A 1 294 ? -4.402 -16.516 -7.742 1 98.81 294 THR A N 1
ATOM 2173 C CA . THR A 1 294 ? -5.312 -15.734 -6.902 1 98.81 294 THR A CA 1
ATOM 2174 C C . THR A 1 294 ? -6.648 -16.453 -6.75 1 98.81 294 THR A C 1
ATOM 2176 O O . THR A 1 294 ? -7.176 -17 -7.715 1 98.81 294 THR A O 1
ATOM 2179 N N . ILE A 1 295 ? -7.137 -16.484 -5.555 1 97.75 295 ILE A N 1
ATOM 2180 C CA . ILE A 1 295 ? -8.414 -17.109 -5.227 1 97.75 295 ILE A CA 1
ATOM 2181 C C . ILE A 1 295 ? -9.555 -16.125 -5.504 1 97.75 295 ILE A C 1
ATOM 2183 O O . ILE A 1 295 ? -9.531 -14.984 -5.039 1 97.75 295 ILE A O 1
ATOM 2187 N N . VAL A 1 296 ? -10.57 -16.578 -6.23 1 97.31 296 VAL A N 1
ATOM 2188 C CA . VAL A 1 296 ? -11.711 -15.734 -6.562 1 97.31 296 VAL A CA 1
ATOM 2189 C C . VAL A 1 296 ? -12.664 -15.656 -5.367 1 97.31 296 VAL A C 1
ATOM 2191 O O . VAL A 1 296 ? -13.344 -16.625 -5.047 1 97.31 296 VAL A O 1
ATOM 2194 N N . LEU A 1 297 ? -12.727 -14.477 -4.781 1 95.12 297 LEU A N 1
ATOM 2195 C CA . LEU A 1 297 ? -13.57 -14.297 -3.609 1 95.12 297 LEU A CA 1
ATOM 2196 C C . LEU A 1 297 ? -14.914 -13.68 -3.996 1 95.12 297 LEU A C 1
ATOM 2198 O O . LEU A 1 297 ? -15.898 -13.828 -3.271 1 95.12 297 LEU A O 1
ATOM 2202 N N . ALA A 1 298 ? -14.906 -12.938 -5.059 1 93.31 298 ALA A N 1
ATOM 2203 C CA . ALA A 1 298 ? -16.109 -12.359 -5.656 1 93.31 298 ALA A CA 1
ATOM 2204 C C . ALA A 1 298 ? -16.047 -12.438 -7.18 1 93.31 298 ALA A C 1
ATOM 2206 O O . ALA A 1 298 ? -14.969 -12.367 -7.773 1 93.31 298 ALA A O 1
ATOM 2207 N N . ASN A 1 299 ? -17.219 -12.664 -7.715 1 92.38 299 ASN A N 1
ATOM 2208 C CA . ASN A 1 299 ? -17.312 -12.602 -9.172 1 92.38 299 ASN A CA 1
ATOM 2209 C C . ASN A 1 299 ? -18.078 -11.359 -9.625 1 92.38 299 ASN A C 1
ATOM 2211 O O . ASN A 1 299 ? -19.234 -11.172 -9.258 1 92.38 299 ASN A O 1
ATOM 2215 N N . ARG A 1 300 ? -17.438 -10.555 -10.406 1 92.31 300 ARG A N 1
ATOM 2216 C CA . ARG A 1 300 ? -17.953 -9.242 -10.781 1 92.31 300 ARG A CA 1
ATOM 2217 C C . ARG A 1 300 ? -19.062 -9.375 -11.828 1 92.31 300 ARG A C 1
ATOM 2219 O O . ARG A 1 300 ? -19.891 -8.477 -11.969 1 92.31 300 ARG A O 1
ATOM 2226 N N . ILE A 1 301 ? -19.016 -10.43 -12.523 1 89.06 301 ILE A N 1
ATOM 2227 C CA . ILE A 1 301 ? -20.016 -10.648 -13.562 1 89.06 301 ILE A CA 1
ATOM 2228 C C . ILE A 1 301 ? -21.266 -11.273 -12.961 1 89.06 301 ILE A C 1
ATOM 2230 O O . ILE A 1 301 ? -22.375 -10.758 -13.141 1 89.06 301 ILE A O 1
ATOM 2234 N N . ALA A 1 302 ? -21.094 -12.281 -12.172 1 86.62 302 ALA A N 1
ATOM 2235 C CA . ALA A 1 302 ? -22.219 -12.977 -11.523 1 86.62 302 ALA A CA 1
ATOM 2236 C C . ALA A 1 302 ? -22.719 -12.188 -10.312 1 86.62 302 ALA A C 1
ATOM 2238 O O . ALA A 1 302 ? -23.797 -12.461 -9.797 1 86.62 302 ALA A O 1
ATOM 2239 N N . ASP A 1 303 ? -21.922 -11.18 -9.836 1 87.25 303 ASP A N 1
ATOM 2240 C CA . ASP A 1 303 ? -22.219 -10.359 -8.672 1 87.25 303 ASP A CA 1
ATOM 2241 C C . ASP A 1 303 ? -22.453 -11.219 -7.434 1 87.25 303 ASP A C 1
ATOM 2243 O O . ASP A 1 303 ? -23.469 -11.078 -6.758 1 87.25 303 ASP A O 1
ATOM 2247 N N . ASP A 1 304 ? -21.547 -12.125 -7.223 1 86.88 304 ASP A N 1
ATOM 2248 C CA . ASP A 1 304 ? -21.656 -12.984 -6.051 1 86.88 304 ASP A CA 1
ATOM 2249 C C . ASP A 1 304 ? -20.312 -13.078 -5.312 1 86.88 304 ASP A C 1
ATOM 2251 O O . ASP A 1 304 ? -19.312 -12.555 -5.785 1 86.88 304 ASP A O 1
ATOM 2255 N N . ALA A 1 305 ? -20.422 -13.672 -4.051 1 89.19 305 ALA A N 1
ATOM 2256 C CA . ALA A 1 305 ? -19.25 -13.758 -3.176 1 89.19 305 ALA A CA 1
ATOM 2257 C C . ALA A 1 305 ? -19.203 -15.117 -2.482 1 89.19 305 ALA A C 1
ATOM 2259 O O . ALA A 1 305 ? -20.234 -15.742 -2.234 1 89.19 305 ALA A O 1
ATOM 2260 N N . ILE A 1 306 ? -18.078 -15.492 -2.186 1 89.69 306 ILE A N 1
ATOM 2261 C CA . ILE A 1 306 ? -17.828 -16.812 -1.606 1 89.69 306 ILE A CA 1
ATOM 2262 C C . ILE A 1 306 ? -18.297 -16.828 -0.157 1 89.69 306 ILE A C 1
ATOM 2264 O O . ILE A 1 306 ? -18.297 -15.805 0.525 1 89.69 306 ILE A O 1
ATOM 2268 N N . ALA A 1 307 ? -18.609 -18.031 0.222 1 87.38 307 ALA A N 1
ATOM 2269 C CA . ALA A 1 307 ? -18.875 -18.25 1.644 1 87.38 307 ALA A CA 1
ATOM 2270 C C . ALA A 1 307 ? -17.578 -18.219 2.445 1 87.38 307 ALA A C 1
ATOM 2272 O O . ALA A 1 307 ? -16.562 -18.812 2.047 1 87.38 307 ALA A O 1
ATOM 2273 N N . ILE A 1 308 ? -17.594 -17.578 3.568 1 87.19 308 ILE A N 1
ATOM 2274 C CA . ILE A 1 308 ? -16.406 -17.328 4.375 1 87.19 308 ILE A CA 1
ATOM 2275 C C . ILE A 1 308 ? -15.781 -18.641 4.816 1 87.19 308 ILE A C 1
ATOM 2277 O O . ILE A 1 308 ? -14.555 -18.766 4.895 1 87.19 308 ILE A O 1
ATOM 2281 N N . ASP A 1 309 ? -16.547 -19.609 5.109 1 86.81 309 ASP A N 1
ATOM 2282 C CA . ASP A 1 309 ? -16.078 -20.875 5.676 1 86.81 309 ASP A CA 1
ATOM 2283 C C . ASP A 1 309 ? -15.289 -21.688 4.645 1 86.81 309 ASP A C 1
ATOM 2285 O O . ASP A 1 309 ? -14.586 -22.625 5 1 86.81 309 ASP A O 1
ATOM 2289 N N . ARG A 1 310 ? -15.352 -21.234 3.398 1 89.25 310 ARG A N 1
ATOM 2290 C CA . ARG A 1 310 ? -14.656 -21.969 2.338 1 89.25 310 ARG A CA 1
ATOM 2291 C C . ARG A 1 310 ? -13.258 -21.391 2.115 1 89.25 310 ARG A C 1
ATOM 2293 O O . ARG A 1 310 ? -12.406 -22.047 1.497 1 89.25 310 ARG A O 1
ATOM 2300 N N . ILE A 1 311 ? -13.039 -20.312 2.549 1 91.81 311 ILE A N 1
ATOM 2301 C CA . ILE A 1 311 ? -11.859 -19.547 2.166 1 91.81 311 ILE A CA 1
ATOM 2302 C C . ILE A 1 311 ? -10.609 -20.219 2.73 1 91.81 311 ILE A C 1
ATOM 2304 O O . ILE A 1 311 ? -9.648 -20.484 1.998 1 91.81 311 ILE A O 1
ATOM 2308 N N . SER A 1 312 ? -10.656 -20.594 3.986 1 91.38 312 SER A N 1
ATOM 2309 C CA . SER A 1 312 ? -9.469 -21.141 4.648 1 91.38 312 SER A CA 1
ATOM 2310 C C . SER A 1 312 ? -9.047 -22.453 4.016 1 91.38 312 SER A C 1
ATOM 2312 O O . SER A 1 312 ? -7.852 -22.734 3.893 1 91.38 312 SER A O 1
ATOM 2314 N N . ARG A 1 313 ? -10.008 -23.234 3.654 1 91.81 313 ARG A N 1
ATOM 2315 C CA . ARG A 1 313 ? -9.719 -24.516 3.033 1 91.81 313 ARG A CA 1
ATOM 2316 C C . ARG A 1 313 ? -9.016 -24.328 1.69 1 91.81 313 ARG A C 1
ATOM 2318 O O . ARG A 1 313 ? -8.039 -25.031 1.391 1 91.81 313 ARG A O 1
ATOM 2325 N N . ILE A 1 314 ? -9.516 -23.438 0.933 1 94.75 314 ILE A N 1
ATOM 2326 C CA . ILE A 1 314 ? -8.938 -23.188 -0.38 1 94.75 314 ILE A CA 1
ATOM 2327 C C . ILE A 1 314 ? -7.543 -22.578 -0.217 1 94.75 314 ILE A C 1
ATOM 2329 O O . ILE A 1 314 ? -6.613 -22.953 -0.935 1 94.75 314 ILE A O 1
ATOM 2333 N N . GLU A 1 315 ? -7.383 -21.688 0.771 1 96.31 315 GLU A N 1
ATOM 2334 C CA . GLU A 1 315 ? -6.09 -21.062 1.03 1 96.31 315 GLU A CA 1
ATOM 2335 C C . GLU A 1 315 ? -5.047 -22.109 1.423 1 96.31 315 GLU A C 1
ATOM 2337 O O . GLU A 1 315 ? -3.893 -22.031 0.994 1 96.31 315 GLU A O 1
ATOM 2342 N N . ARG A 1 316 ? -5.441 -23.062 2.188 1 96.19 316 ARG A N 1
ATOM 2343 C CA . ARG A 1 316 ? -4.504 -24.109 2.613 1 96.19 316 ARG A CA 1
ATOM 2344 C C . ARG A 1 316 ? -4.07 -24.969 1.434 1 96.19 316 ARG A C 1
ATOM 2346 O O . ARG A 1 316 ? -2.877 -25.203 1.234 1 96.19 316 ARG A O 1
ATOM 2353 N N . ALA A 1 317 ? -5.055 -25.391 0.663 1 96.56 317 ALA A N 1
ATOM 2354 C CA . ALA A 1 317 ? -4.758 -26.25 -0.482 1 96.56 317 ALA A CA 1
ATOM 2355 C C . ALA A 1 317 ? -3.912 -25.516 -1.516 1 96.56 317 ALA A C 1
ATOM 2357 O O . ALA A 1 317 ? -2.938 -26.062 -2.037 1 96.56 317 ALA A O 1
ATOM 2358 N N . ALA A 1 318 ? -4.285 -24.281 -1.789 1 97.94 318 ALA A N 1
ATOM 2359 C CA . ALA A 1 318 ? -3.541 -23.469 -2.748 1 97.94 318 ALA A CA 1
ATOM 2360 C C . ALA A 1 318 ? -2.15 -23.141 -2.219 1 97.94 318 ALA A C 1
ATOM 2362 O O . ALA A 1 318 ? -1.188 -23.062 -2.986 1 97.94 318 ALA A O 1
ATOM 2363 N N . GLY A 1 319 ? -2.09 -22.875 -0.912 1 98.31 319 GLY A N 1
ATOM 2364 C CA . GLY A 1 319 ? -0.803 -22.625 -0.286 1 98.31 319 GLY A CA 1
ATOM 2365 C C . GLY A 1 319 ? 0.164 -23.781 -0.409 1 98.31 319 GLY A C 1
ATOM 2366 O O . GLY A 1 319 ? 1.337 -23.594 -0.738 1 98.31 319 GLY A O 1
ATOM 2367 N N . GLU A 1 320 ? -0.32 -24.953 -0.176 1 98.06 320 GLU A N 1
ATOM 2368 C CA . GLU A 1 320 ? 0.51 -26.141 -0.318 1 98.06 320 GLU A CA 1
ATOM 2369 C C . GLU A 1 320 ? 0.99 -26.312 -1.757 1 98.06 320 GLU A C 1
ATOM 2371 O O . GLU A 1 320 ? 2.152 -26.656 -1.992 1 98.06 320 GLU A O 1
ATOM 2376 N N . ALA A 1 321 ? 0.086 -26.109 -2.668 1 98.5 321 ALA A N 1
ATOM 2377 C CA . ALA A 1 321 ? 0.43 -26.203 -4.082 1 98.5 321 ALA A CA 1
ATOM 2378 C C . ALA A 1 321 ? 1.515 -25.188 -4.453 1 98.5 321 ALA A C 1
ATOM 2380 O O . ALA A 1 321 ? 2.451 -25.516 -5.184 1 98.5 321 ALA A O 1
ATOM 2381 N N . ALA A 1 322 ? 1.392 -23.953 -3.975 1 98.81 322 ALA A N 1
ATOM 2382 C CA . ALA A 1 322 ? 2.373 -22.906 -4.254 1 98.81 322 ALA A CA 1
ATOM 2383 C C . ALA A 1 322 ? 3.744 -23.281 -3.691 1 98.81 322 ALA A C 1
ATOM 2385 O O . ALA A 1 322 ? 4.766 -23.078 -4.352 1 98.81 322 ALA A O 1
ATOM 2386 N N . LEU A 1 323 ? 3.736 -23.828 -2.48 1 98.69 323 LEU A N 1
ATOM 2387 C CA . LEU A 1 323 ? 4.988 -24.234 -1.855 1 98.69 323 LEU A CA 1
ATOM 2388 C C . LEU A 1 323 ? 5.645 -25.359 -2.648 1 98.69 323 LEU A C 1
ATOM 2390 O O . LEU A 1 323 ? 6.855 -25.344 -2.883 1 98.69 323 LEU A O 1
ATOM 2394 N N . ARG A 1 324 ? 4.848 -26.344 -3.109 1 98.56 324 ARG A N 1
ATOM 2395 C CA . ARG A 1 324 ? 5.383 -27.422 -3.938 1 98.56 324 ARG A CA 1
ATOM 2396 C C . ARG A 1 324 ? 5.957 -26.875 -5.242 1 98.56 324 ARG A C 1
ATOM 2398 O O . ARG A 1 324 ? 7.039 -27.281 -5.668 1 98.56 324 ARG A O 1
ATOM 2405 N N . ALA A 1 325 ? 5.246 -25.953 -5.824 1 98.69 325 ALA A N 1
ATOM 2406 C CA . ALA A 1 325 ? 5.66 -25.422 -7.117 1 98.69 325 ALA A CA 1
ATOM 2407 C C . ALA A 1 325 ? 6.984 -24.672 -6.996 1 98.69 325 ALA A C 1
ATOM 2409 O O . ALA A 1 325 ? 7.918 -24.906 -7.758 1 98.69 325 ALA A O 1
ATOM 2410 N N . VAL A 1 326 ? 7.074 -23.797 -5.992 1 98 326 VAL A N 1
ATOM 2411 C CA . VAL A 1 326 ? 8.227 -22.906 -5.906 1 98 326 VAL A CA 1
ATOM 2412 C C . VAL A 1 326 ? 9.461 -23.703 -5.469 1 98 326 VAL A C 1
ATOM 2414 O O . VAL A 1 326 ? 10.586 -23.375 -5.844 1 98 326 VAL A O 1
ATOM 2417 N N . THR A 1 327 ? 9.297 -24.828 -4.754 1 97.75 327 THR A N 1
ATOM 2418 C CA . THR A 1 327 ? 10.43 -25.594 -4.242 1 97.75 327 THR A CA 1
ATOM 2419 C C . THR A 1 327 ? 10.766 -26.734 -5.184 1 97.75 327 THR A C 1
ATOM 2421 O O . THR A 1 327 ? 11.758 -27.438 -4.98 1 97.75 327 THR A O 1
ATOM 2424 N N . SER A 1 328 ? 9.961 -26.938 -6.195 1 96.25 328 SER A N 1
ATOM 2425 C CA . SER A 1 328 ? 10.148 -28.062 -7.094 1 96.25 328 SER A CA 1
ATOM 2426 C C . SER A 1 328 ? 11.422 -27.906 -7.918 1 96.25 328 SER A C 1
ATOM 2428 O O . SER A 1 328 ? 11.93 -28.891 -8.484 1 96.25 328 SER A O 1
ATOM 2430 N N . PHE A 1 329 ? 11.961 -26.703 -7.965 1 93.75 329 PHE A N 1
ATOM 2431 C CA . PHE A 1 329 ? 13.148 -26.438 -8.766 1 93.75 329 PHE A CA 1
ATOM 2432 C C . PHE A 1 329 ? 14.406 -26.547 -7.91 1 93.75 329 PHE A C 1
ATOM 2434 O O . PHE A 1 329 ? 15.523 -26.359 -8.414 1 93.75 329 PHE A O 1
ATOM 2441 N N . GLY A 1 330 ? 14.258 -26.797 -6.648 1 89.81 330 GLY A N 1
ATOM 2442 C CA . GLY A 1 330 ? 15.391 -26.875 -5.742 1 89.81 330 GLY A CA 1
ATOM 2443 C C . GLY A 1 330 ? 15.836 -25.5 -5.242 1 89.81 330 GLY A C 1
ATOM 2444 O O . GLY A 1 330 ? 15.102 -24.516 -5.375 1 89.81 330 GLY A O 1
ATOM 2445 N N . ASP A 1 331 ? 16.953 -25.531 -4.496 1 85.94 331 ASP A N 1
ATOM 2446 C CA . ASP A 1 331 ? 17.562 -24.297 -3.994 1 85.94 331 ASP A CA 1
ATOM 2447 C C . ASP A 1 331 ? 18.469 -23.656 -5.047 1 85.94 331 ASP A C 1
ATOM 2449 O O . ASP A 1 331 ? 19.406 -24.281 -5.527 1 85.94 331 ASP A O 1
ATOM 2453 N N . PRO A 1 332 ? 18 -22.391 -5.449 1 77.88 332 PRO A N 1
ATOM 2454 C CA . PRO A 1 332 ? 18.828 -21.797 -6.504 1 77.88 332 PRO A CA 1
ATOM 2455 C C . PRO A 1 332 ? 20.25 -21.516 -6.047 1 77.88 332 PRO A C 1
ATOM 2457 O O . PRO A 1 332 ? 20.484 -21.297 -4.855 1 77.88 332 PRO A O 1
ATOM 2460 N N . MET B 1 1 ? -28 -19.969 1.883 1 39.5 1 MET B N 1
ATOM 2461 C CA . MET B 1 1 ? -26.859 -19.484 2.666 1 39.5 1 MET B CA 1
ATOM 2462 C C . MET B 1 1 ? -27.125 -18.062 3.158 1 39.5 1 MET B C 1
ATOM 2464 O O . MET B 1 1 ? -27.625 -17.219 2.414 1 39.5 1 MET B O 1
ATOM 2468 N N . SER B 1 2 ? -27.328 -17.938 4.383 1 48.88 2 SER B N 1
ATOM 2469 C CA . SER B 1 2 ? -27.672 -16.641 4.965 1 48.88 2 SER B CA 1
ATOM 2470 C C . SER B 1 2 ? -26.641 -15.578 4.609 1 48.88 2 SER B C 1
ATOM 2472 O O . SER B 1 2 ? -25.469 -15.883 4.391 1 48.88 2 SER B O 1
ATOM 2474 N N . ALA B 1 3 ? -27.125 -14.438 4.152 1 50.91 3 ALA B N 1
ATOM 2475 C CA . ALA B 1 3 ? -26.297 -13.281 3.871 1 50.91 3 ALA B CA 1
ATOM 2476 C C . ALA B 1 3 ? -25.172 -13.156 4.891 1 50.91 3 ALA B C 1
ATOM 2478 O O . ALA B 1 3 ? -24.078 -12.664 4.57 1 50.91 3 ALA B O 1
ATOM 2479 N N . THR B 1 4 ? -25.281 -13.773 6.023 1 59.47 4 THR B N 1
ATOM 2480 C CA . THR B 1 4 ? -24.375 -13.633 7.148 1 59.47 4 THR B CA 1
ATOM 2481 C C . THR B 1 4 ? -23.094 -14.445 6.918 1 59.47 4 THR B C 1
ATOM 2483 O O . THR B 1 4 ? -22.078 -14.203 7.559 1 59.47 4 THR B O 1
ATOM 2486 N N . ASP B 1 5 ? -23.094 -15.18 5.805 1 76.38 5 ASP B N 1
ATOM 2487 C CA . ASP B 1 5 ? -21.984 -16.125 5.688 1 76.38 5 ASP B CA 1
ATOM 2488 C C . ASP B 1 5 ? -21.109 -15.805 4.469 1 76.38 5 ASP B C 1
ATOM 2490 O O . ASP B 1 5 ? -20.203 -16.562 4.137 1 76.38 5 ASP B O 1
ATOM 2494 N N . LEU B 1 6 ? -21.438 -14.625 3.992 1 75.06 6 LEU B N 1
ATOM 2495 C CA . LEU B 1 6 ? -20.719 -14.305 2.764 1 75.06 6 LEU B CA 1
ATOM 2496 C C . LEU B 1 6 ? -19.531 -13.398 3.051 1 75.06 6 LEU B C 1
ATOM 2498 O O . LEU B 1 6 ? -19.562 -12.617 4.008 1 75.06 6 LEU B O 1
ATOM 2502 N N . TYR B 1 7 ? -18.641 -13.539 2.186 1 81.81 7 TYR B N 1
ATOM 2503 C CA . TYR B 1 7 ? -17.422 -12.742 2.26 1 81.81 7 TYR B CA 1
ATOM 2504 C C . TYR B 1 7 ? -17.734 -11.258 2.174 1 81.81 7 TYR B C 1
ATOM 2506 O O . TYR B 1 7 ? -17.172 -10.453 2.918 1 81.81 7 TYR B O 1
ATOM 2514 N N . LEU B 1 8 ? -18.578 -10.836 1.315 1 79.5 8 LEU B N 1
ATOM 2515 C CA . LEU B 1 8 ? -19.016 -9.453 1.177 1 79.5 8 LEU B CA 1
ATOM 2516 C C . LEU B 1 8 ? -20.406 -9.391 0.556 1 79.5 8 LEU B C 1
ATOM 2518 O O . LEU B 1 8 ? -20.859 -10.359 -0.066 1 79.5 8 LEU B O 1
ATOM 2522 N N . LEU B 1 9 ? -21 -8.156 0.874 1 79.5 9 LEU B N 1
ATOM 2523 C CA . LEU B 1 9 ? -22.281 -7.887 0.241 1 79.5 9 LEU B CA 1
ATOM 2524 C C . LEU B 1 9 ? -22.109 -7.016 -0.998 1 79.5 9 LEU B C 1
ATOM 2526 O O . LEU B 1 9 ? -21.375 -6.02 -0.962 1 79.5 9 LEU B O 1
ATOM 2530 N N . HIS B 1 10 ? -22.516 -7.336 -2.125 1 79.38 10 HIS B N 1
ATOM 2531 C CA . HIS B 1 10 ? -22.516 -6.586 -3.377 1 79.38 10 HIS B CA 1
ATOM 2532 C C . HIS B 1 10 ? -21.094 -6.457 -3.943 1 79.38 10 HIS B C 1
ATOM 2534 O O . HIS B 1 10 ? -20.328 -5.602 -3.512 1 79.38 10 HIS B O 1
ATOM 2540 N N . ALA B 1 11 ? -20.781 -7.043 -4.934 1 80.25 11 ALA B N 1
ATOM 2541 C CA . ALA B 1 11 ? -19.422 -7.133 -5.496 1 80.25 11 ALA B CA 1
ATOM 2542 C C . ALA B 1 11 ? -19.094 -5.879 -6.301 1 80.25 11 ALA B C 1
ATOM 2544 O O . ALA B 1 11 ? -17.922 -5.656 -6.656 1 80.25 11 ALA B O 1
ATOM 2545 N N . ASN B 1 12 ? -20.078 -4.961 -6.527 1 81.94 12 ASN B N 1
ATOM 2546 C CA . ASN B 1 12 ? -19.844 -3.854 -7.453 1 81.94 12 ASN B CA 1
ATOM 2547 C C . ASN B 1 12 ? -20.047 -2.504 -6.773 1 81.94 12 ASN B C 1
ATOM 2549 O O . ASN B 1 12 ? -20.078 -1.467 -7.438 1 81.94 12 ASN B O 1
ATOM 2553 N N . ALA B 1 13 ? -20.172 -2.447 -5.438 1 84.19 13 ALA B N 1
ATOM 2554 C CA . ALA B 1 13 ? -20.312 -1.248 -4.613 1 84.19 13 ALA B CA 1
ATOM 2555 C C . ALA B 1 13 ? -19.297 -1.244 -3.475 1 84.19 13 ALA B C 1
ATOM 2557 O O . ALA B 1 13 ? -18.25 -1.899 -3.561 1 84.19 13 ALA B O 1
ATOM 2558 N N . VAL B 1 14 ? -19.5 -0.408 -2.568 1 88.56 14 VAL B N 1
ATOM 2559 C CA . VAL B 1 14 ? -18.688 -0.478 -1.36 1 88.56 14 VAL B CA 1
ATOM 2560 C C . VAL B 1 14 ? -19.062 -1.713 -0.548 1 88.56 14 VAL B C 1
ATOM 2562 O O . VAL B 1 14 ? -20.156 -1.778 0.012 1 88.56 14 VAL B O 1
ATOM 2565 N N . PRO B 1 15 ? -18.172 -2.643 -0.578 1 88.88 15 PRO B N 1
ATOM 2566 C CA . PRO B 1 15 ? -18.531 -3.895 0.091 1 88.88 15 PRO B CA 1
ATOM 2567 C C . PRO B 1 15 ? -18.625 -3.744 1.607 1 88.88 15 PRO B C 1
ATOM 2569 O O . PRO B 1 15 ? -17.797 -3.072 2.223 1 88.88 15 PRO B O 1
ATOM 2572 N N . LEU B 1 16 ? -19.656 -4.305 2.156 1 89.88 16 LEU B N 1
ATOM 2573 C CA . LEU B 1 16 ? -19.875 -4.402 3.596 1 89.88 16 LEU B CA 1
ATOM 2574 C C . LEU B 1 16 ? -20.047 -5.855 4.023 1 89.88 16 LEU B C 1
ATOM 2576 O O . LEU B 1 16 ? -20.578 -6.672 3.258 1 89.88 16 LEU B O 1
ATOM 2580 N N . THR B 1 17 ? -19.562 -6.09 5.168 1 88.81 17 THR B N 1
ATOM 2581 C CA . THR B 1 17 ? -19.891 -7.375 5.773 1 88.81 17 THR B CA 1
ATOM 2582 C C . THR B 1 17 ? -21.328 -7.371 6.293 1 88.81 17 THR B C 1
ATOM 2584 O O . THR B 1 17 ? -21.984 -6.332 6.297 1 88.81 17 THR B O 1
ATOM 2587 N N . ALA B 1 18 ? -21.75 -8.547 6.742 1 84.62 18 ALA B N 1
ATOM 2588 C CA . ALA B 1 18 ? -23.125 -8.695 7.195 1 84.62 18 ALA B CA 1
ATOM 2589 C C . ALA B 1 18 ? -23.422 -7.785 8.383 1 84.62 18 ALA B C 1
ATOM 2591 O O . ALA B 1 18 ? -24.547 -7.297 8.539 1 84.62 18 ALA B O 1
ATOM 2592 N N . ASP B 1 19 ? -22.438 -7.516 9.164 1 88.25 19 ASP B N 1
ATOM 2593 C CA . ASP B 1 19 ? -22.656 -6.691 10.352 1 88.25 19 ASP B CA 1
ATOM 2594 C C . ASP B 1 19 ? -22.344 -5.223 10.062 1 88.25 19 ASP B C 1
ATOM 2596 O O . ASP B 1 19 ? -22.219 -4.418 10.984 1 88.25 19 ASP B O 1
ATOM 2600 N N . GLY B 1 20 ? -22.156 -4.883 8.836 1 91.06 20 GLY B N 1
ATOM 2601 C CA . GLY B 1 20 ? -22.078 -3.488 8.422 1 91.06 20 GLY B CA 1
ATOM 2602 C C . GLY B 1 20 ? -20.672 -2.93 8.438 1 91.06 20 GLY B C 1
ATOM 2603 O O . GLY B 1 20 ? -20.484 -1.712 8.461 1 91.06 20 GLY B O 1
ATOM 2604 N N . ARG B 1 21 ? -19.688 -3.771 8.461 1 94.81 21 ARG B N 1
ATOM 2605 C CA . ARG B 1 21 ? -18.297 -3.324 8.461 1 94.81 21 ARG B CA 1
ATOM 2606 C C . ARG B 1 21 ? -17.75 -3.258 7.043 1 94.81 21 ARG B C 1
ATOM 2608 O O . ARG B 1 21 ? -18.062 -4.105 6.207 1 94.81 21 ARG B O 1
ATOM 2615 N N . VAL B 1 22 ? -16.969 -2.184 6.84 1 96.12 22 VAL B N 1
ATOM 2616 C CA . VAL B 1 22 ? -16.203 -2.146 5.594 1 96.12 22 VAL B CA 1
ATOM 2617 C C . VAL B 1 22 ? -15.141 -3.246 5.605 1 96.12 22 VAL B C 1
ATOM 2619 O O . VAL B 1 22 ? -14.727 -3.705 6.672 1 96.12 22 VAL B O 1
ATOM 2622 N N . LEU B 1 23 ? -14.719 -3.623 4.52 1 93.38 23 LEU B N 1
ATOM 2623 C CA . LEU B 1 23 ? -14.016 -4.887 4.34 1 93.38 23 LEU B CA 1
ATOM 2624 C C . LEU B 1 23 ? -12.57 -4.781 4.816 1 93.38 23 LEU B C 1
ATOM 2626 O O . LEU B 1 23 ? -12.07 -5.68 5.496 1 93.38 23 LEU B O 1
ATOM 2630 N N . HIS B 1 24 ? -11.844 -3.742 4.469 1 96.06 24 HIS B N 1
ATOM 2631 C CA . HIS B 1 24 ? -10.398 -3.721 4.672 1 96.06 24 HIS B CA 1
ATOM 2632 C C . HIS B 1 24 ? -10.039 -3.109 6.023 1 96.06 24 HIS B C 1
ATOM 2634 O O . HIS B 1 24 ? -9.258 -3.688 6.781 1 96.06 24 HIS B O 1
ATOM 2640 N N . LEU B 1 25 ? -10.648 -1.948 6.316 1 97.56 25 LEU B N 1
ATOM 2641 C CA . LEU B 1 25 ? -10.375 -1.339 7.617 1 97.56 25 LEU B CA 1
ATOM 2642 C C . LEU B 1 25 ? -11.141 -2.055 8.727 1 97.56 25 LEU B C 1
ATOM 2644 O O . LEU B 1 25 ? -10.812 -1.913 9.906 1 97.56 25 LEU B O 1
ATOM 2648 N N . GLU B 1 26 ? -12.227 -2.732 8.336 1 96.44 26 GLU B N 1
ATOM 2649 C CA . GLU B 1 26 ? -13.062 -3.482 9.266 1 96.44 26 GLU B CA 1
ATOM 2650 C C . GLU B 1 26 ? -13.664 -2.568 10.328 1 96.44 26 GLU B C 1
ATOM 2652 O O . GLU B 1 26 ? -13.648 -2.895 11.516 1 96.44 26 GLU B O 1
ATOM 2657 N N . LEU B 1 27 ? -14.141 -1.44 9.852 1 97.88 27 LEU B N 1
ATOM 2658 C CA . LEU B 1 27 ? -14.82 -0.464 10.703 1 97.88 27 LEU B CA 1
ATOM 2659 C C . LEU B 1 27 ? -16.312 -0.414 10.391 1 97.88 27 LEU B C 1
ATOM 2661 O O . LEU B 1 27 ? -16.719 -0.695 9.266 1 97.88 27 LEU B O 1
ATOM 2665 N N . ARG B 1 28 ? -17.078 -0.083 11.336 1 97 28 ARG B N 1
ATOM 2666 C CA . ARG B 1 28 ? -18.484 0.228 11.148 1 97 28 ARG B CA 1
ATOM 2667 C C . ARG B 1 28 ? -18.844 1.58 11.758 1 97 28 ARG B C 1
ATOM 2669 O O . ARG B 1 28 ? -18 2.203 12.422 1 97 28 ARG B O 1
ATOM 2676 N N . SER B 1 29 ? -20.078 1.976 11.508 1 96.56 29 SER B N 1
ATOM 2677 C CA . SER B 1 29 ? -20.547 3.258 12.023 1 96.56 29 SER B CA 1
ATOM 2678 C C . SER B 1 29 ? -20.328 3.355 13.531 1 96.56 29 SER B C 1
ATOM 2680 O O . SER B 1 29 ? -20.609 2.408 14.266 1 96.56 29 SER B O 1
ATOM 2682 N N . GLY B 1 30 ? -19.703 4.441 13.953 1 96.62 30 GLY B N 1
ATOM 2683 C CA . GLY B 1 30 ? -19.5 4.676 15.375 1 96.62 30 GLY B CA 1
ATOM 2684 C C . GLY B 1 30 ? -18.109 4.305 15.844 1 96.62 30 GLY B C 1
ATOM 2685 O O . GLY B 1 30 ? -17.703 4.637 16.969 1 96.62 30 GLY B O 1
ATOM 2686 N N . GLU B 1 31 ? -17.344 3.729 14.977 1 97.88 31 GLU B N 1
ATOM 2687 C CA . GLU B 1 31 ? -16.047 3.223 15.414 1 97.88 31 GLU B CA 1
ATOM 2688 C C . GLU B 1 31 ? -14.914 4.141 14.953 1 97.88 31 GLU B C 1
ATOM 2690 O O . GLU B 1 31 ? -13.742 3.885 15.242 1 97.88 31 GLU B O 1
ATOM 2695 N N . VAL B 1 32 ? -15.227 5.203 14.273 1 98.5 32 VAL B N 1
ATOM 2696 C CA . VAL B 1 32 ? -14.258 6.195 13.828 1 98.5 32 VAL B CA 1
ATOM 2697 C C . VAL B 1 32 ? -14.859 7.594 13.914 1 98.5 32 VAL B C 1
ATOM 2699 O O . VAL B 1 32 ? -16.031 7.785 13.594 1 98.5 32 VAL B O 1
ATOM 2702 N N . ALA B 1 33 ? -14.109 8.508 14.406 1 98.38 33 ALA B N 1
ATOM 2703 C CA . ALA B 1 33 ? -14.547 9.891 14.539 1 98.38 33 ALA B CA 1
ATOM 2704 C C . ALA B 1 33 ? -14.359 10.656 13.227 1 98.38 33 ALA B C 1
ATOM 2706 O O . ALA B 1 33 ? -13.648 10.188 12.328 1 98.38 33 ALA B O 1
ATOM 2707 N N . ASN B 1 34 ? -14.945 11.812 13.18 1 98.38 34 ASN B N 1
ATOM 2708 C CA . ASN B 1 34 ? -14.867 12.625 11.969 1 98.38 34 ASN B CA 1
ATOM 2709 C C . ASN B 1 34 ? -13.57 13.43 11.922 1 98.38 34 ASN B C 1
ATOM 2711 O O . ASN B 1 34 ? -13.188 13.93 10.859 1 98.38 34 ASN B O 1
ATOM 2715 N N . ASN B 1 35 ? -12.961 13.727 13.102 1 98.81 35 ASN B N 1
ATOM 2716 C CA . ASN B 1 35 ? -11.586 14.227 13.156 1 98.81 35 ASN B CA 1
ATOM 2717 C C . ASN B 1 35 ? -10.57 13.094 13.148 1 98.81 35 ASN B C 1
ATOM 2719 O O . ASN B 1 35 ? -10.641 12.188 13.992 1 98.81 35 ASN B O 1
ATOM 2723 N N . ILE B 1 36 ? -9.617 13.195 12.203 1 98.94 36 ILE B N 1
ATOM 2724 C CA . ILE B 1 36 ? -8.734 12.039 12.055 1 98.94 36 ILE B CA 1
ATOM 2725 C C . ILE B 1 36 ? -7.305 12.516 11.836 1 98.94 36 ILE B C 1
ATOM 2727 O O . ILE B 1 36 ? -7.062 13.453 11.07 1 98.94 36 ILE B O 1
ATOM 2731 N N . VAL B 1 37 ? -6.391 11.891 12.539 1 98.94 37 VAL B N 1
ATOM 2732 C CA . VAL B 1 37 ? -4.977 11.93 12.18 1 98.94 37 VAL B CA 1
ATOM 2733 C C . VAL B 1 37 ? -4.535 10.57 11.656 1 98.94 37 VAL B C 1
ATOM 2735 O O . VAL B 1 37 ? -4.668 9.555 12.352 1 98.94 37 VAL B O 1
ATOM 2738 N N . THR B 1 38 ? -4.109 10.523 10.406 1 98.94 38 THR B N 1
ATOM 2739 C CA . THR B 1 38 ? -3.625 9.258 9.859 1 98.94 38 THR B CA 1
ATOM 2740 C C . THR B 1 38 ? -2.1 9.219 9.859 1 98.94 38 THR B C 1
ATOM 2742 O O . THR B 1 38 ? -1.443 10.234 9.641 1 98.94 38 THR B O 1
ATOM 2745 N N . VAL B 1 39 ? -1.531 8 10.148 1 98.62 39 VAL B N 1
ATOM 2746 C CA . VAL B 1 39 ? -0.09 7.793 10.258 1 98.62 39 VAL B CA 1
ATOM 2747 C C . VAL B 1 39 ? 0.315 6.559 9.453 1 98.62 39 VAL B C 1
ATOM 2749 O O . VAL B 1 39 ? -0.535 5.75 9.078 1 98.62 39 VAL B O 1
ATOM 2752 N N . GLY B 1 40 ? 1.645 6.41 9.219 1 96.88 40 GLY B N 1
ATOM 2753 C CA . GLY B 1 40 ? 2.117 5.32 8.375 1 96.88 40 GLY B CA 1
ATOM 2754 C C . GLY B 1 40 ? 2.828 4.23 9.156 1 96.88 40 GLY B C 1
ATOM 2755 O O . GLY B 1 40 ? 3.107 3.156 8.625 1 96.88 40 GLY B O 1
ATOM 2756 N N . SER B 1 41 ? 3.156 4.492 10.438 1 93.94 41 SER B N 1
ATOM 2757 C CA . SER B 1 41 ? 3.879 3.484 11.203 1 93.94 41 SER B CA 1
ATOM 2758 C C . SER B 1 41 ? 3.17 3.174 12.516 1 93.94 41 SER B C 1
ATOM 2760 O O . SER B 1 41 ? 2.547 4.055 13.109 1 93.94 41 SER B O 1
ATOM 2762 N N . GLU B 1 42 ? 3.354 1.953 12.898 1 93.19 42 GLU B N 1
ATOM 2763 C CA . GLU B 1 42 ? 2.709 1.497 14.125 1 93.19 42 GLU B CA 1
ATOM 2764 C C . GLU B 1 42 ? 3.227 2.266 15.336 1 93.19 42 GLU B C 1
ATOM 2766 O O . GLU B 1 42 ? 2.447 2.664 16.203 1 93.19 42 GLU B O 1
ATOM 2771 N N . GLY B 1 43 ? 4.516 2.492 15.391 1 93.75 43 GLY B N 1
ATOM 2772 C CA . GLY B 1 43 ? 5.09 3.242 16.5 1 93.75 43 GLY B CA 1
ATOM 2773 C C . GLY B 1 43 ? 4.516 4.641 16.641 1 93.75 43 GLY B C 1
ATOM 2774 O O . GLY B 1 43 ? 4.16 5.066 17.734 1 93.75 43 GLY B O 1
ATOM 2775 N N . ARG B 1 44 ? 4.414 5.32 15.562 1 96.12 44 ARG B N 1
ATOM 2776 C CA . ARG B 1 44 ? 3.842 6.664 15.57 1 96.12 44 ARG B CA 1
ATOM 2777 C C . ARG B 1 44 ? 2.377 6.629 16 1 96.12 44 ARG B C 1
ATOM 2779 O O . ARG B 1 44 ? 1.922 7.496 16.75 1 96.12 44 ARG B O 1
ATOM 2786 N N . GLY B 1 45 ? 1.602 5.633 15.516 1 97.19 45 GLY B N 1
ATOM 2787 C CA . GLY B 1 45 ? 0.222 5.465 15.945 1 97.19 45 GLY B CA 1
ATOM 2788 C C . GLY B 1 45 ? 0.078 5.301 17.438 1 97.19 45 GLY B C 1
ATOM 2789 O O . GLY B 1 45 ? -0.812 5.895 18.062 1 97.19 45 GLY B O 1
ATOM 2790 N N . GLU B 1 46 ? 0.951 4.57 18 1 96.69 46 GLU B N 1
ATOM 2791 C CA . GLU B 1 46 ? 0.931 4.332 19.453 1 96.69 46 GLU B CA 1
ATOM 2792 C C . GLU B 1 46 ? 1.264 5.602 20.219 1 96.69 46 GLU B C 1
ATOM 2794 O O . GLU B 1 46 ? 0.659 5.879 21.266 1 96.69 46 GLU B O 1
ATOM 2799 N N . ILE B 1 47 ? 2.227 6.316 19.734 1 96.94 47 ILE B N 1
ATOM 2800 C CA . ILE B 1 47 ? 2.588 7.582 20.359 1 96.94 47 ILE B CA 1
ATOM 2801 C C . ILE B 1 47 ? 1.374 8.508 20.391 1 96.94 47 ILE B C 1
ATOM 2803 O O . ILE B 1 47 ? 1.038 9.07 21.438 1 96.94 47 ILE B O 1
ATOM 2807 N N . LEU B 1 48 ? 0.712 8.625 19.281 1 98.19 48 LEU B N 1
ATOM 2808 C CA . LEU B 1 48 ? -0.435 9.523 19.219 1 98.19 48 LEU B CA 1
ATOM 2809 C C . LEU B 1 48 ? -1.578 9.016 20.094 1 98.19 48 LEU B C 1
ATOM 2811 O O . LEU B 1 48 ? -2.268 9.797 20.734 1 98.19 48 LEU B O 1
ATOM 2815 N N . ALA B 1 49 ? -1.8 7.707 20.031 1 98.06 49 ALA B N 1
ATOM 2816 C CA . ALA B 1 49 ? -2.855 7.121 20.844 1 98.06 49 ALA B CA 1
ATOM 2817 C C . ALA B 1 49 ? -2.635 7.426 22.328 1 98.06 49 ALA B C 1
ATOM 2819 O O . ALA B 1 49 ? -3.594 7.637 23.078 1 98.06 49 ALA B O 1
ATOM 2820 N N . SER B 1 50 ? -1.412 7.516 22.766 1 97.38 50 SER B N 1
ATOM 2821 C CA . SER B 1 50 ? -1.066 7.766 24.156 1 97.38 50 SER B CA 1
ATOM 2822 C C . SER B 1 50 ? -1.352 9.211 24.547 1 97.38 50 SER B C 1
ATOM 2824 O O . SER B 1 50 ? -1.348 9.555 25.734 1 97.38 50 SER B O 1
ATOM 2826 N N . LEU B 1 51 ? -1.591 10.039 23.594 1 97.44 51 LEU B N 1
ATOM 2827 C CA . LEU B 1 51 ? -1.857 11.453 23.844 1 97.44 51 LEU B CA 1
ATOM 2828 C C . LEU B 1 51 ? -3.348 11.695 24.047 1 97.44 51 LEU B C 1
ATOM 2830 O O . LEU B 1 51 ? -3.754 12.789 24.438 1 97.44 51 LEU B O 1
ATOM 2834 N N . LEU B 1 52 ? -4.184 10.688 23.766 1 98 52 LEU B N 1
ATOM 2835 C CA . LEU B 1 52 ? -5.629 10.844 23.891 1 98 52 LEU B CA 1
ATOM 2836 C C . LEU B 1 52 ? -6.043 10.906 25.359 1 98 52 LEU B C 1
ATOM 2838 O O . LEU B 1 52 ? -5.312 10.438 26.234 1 98 52 LEU B O 1
ATOM 2842 N N . ASP B 1 53 ? -7.223 11.492 25.609 1 96.38 53 ASP B N 1
ATOM 2843 C CA . ASP B 1 53 ? -7.738 11.648 26.969 1 96.38 53 ASP B CA 1
ATOM 2844 C C . ASP B 1 53 ? -7.895 10.297 27.656 1 96.38 53 ASP B C 1
ATOM 2846 O O . ASP B 1 53 ? -8.336 9.328 27.047 1 96.38 53 ASP B O 1
ATOM 2850 N N . GLY B 1 54 ? -7.559 10.258 28.938 1 89.12 54 GLY B N 1
ATOM 2851 C CA . GLY B 1 54 ? -7.781 9.078 29.75 1 89.12 54 GLY B CA 1
ATOM 2852 C C . GLY B 1 54 ? -6.68 8.047 29.625 1 89.12 54 GLY B C 1
ATOM 2853 O O . GLY B 1 54 ? -6.711 7.004 30.281 1 89.12 54 GLY B O 1
ATOM 2854 N N . THR B 1 55 ? -5.844 8.258 28.672 1 77.81 55 THR B N 1
ATOM 2855 C CA . THR B 1 55 ? -4.754 7.297 28.516 1 77.81 55 THR B CA 1
ATOM 2856 C C . THR B 1 55 ? -3.641 7.574 29.516 1 77.81 55 THR B C 1
ATOM 2858 O O . THR B 1 55 ? -3.342 8.734 29.812 1 77.81 55 THR B O 1
ATOM 2861 N N . THR B 1 56 ? -3.623 6.914 30.625 1 59.25 56 THR B N 1
ATOM 2862 C CA . THR B 1 56 ? -2.602 7.082 31.656 1 59.25 56 THR B CA 1
ATOM 2863 C C . THR B 1 56 ? -1.228 6.691 31.109 1 59.25 56 THR B C 1
ATOM 2865 O O . THR B 1 56 ? -1.059 5.605 30.562 1 59.25 56 THR B O 1
ATOM 2868 N N . THR B 1 57 ? -0.67 7.711 30.5 1 50.84 57 THR B N 1
ATOM 2869 C CA . THR B 1 57 ? 0.722 7.414 30.172 1 50.84 57 THR B CA 1
ATOM 2870 C C . THR B 1 57 ? 1.447 6.836 31.391 1 50.84 57 THR B C 1
ATOM 2872 O O . THR B 1 57 ? 1.488 7.465 32.438 1 50.84 57 THR B O 1
ATOM 2875 N N . THR B 1 58 ? 1.467 5.684 31.656 1 38.28 58 THR B N 1
ATOM 2876 C CA . THR B 1 58 ? 2.332 5.246 32.75 1 38.28 58 THR B CA 1
ATOM 2877 C C . THR B 1 58 ? 3.775 5.676 32.5 1 38.28 58 THR B C 1
ATOM 2879 O O . THR B 1 58 ? 4.434 5.16 31.594 1 38.28 58 THR B O 1
ATOM 2882 N N . ALA B 1 59 ? 4.113 6.977 32.5 1 31.64 59 ALA B N 1
ATOM 2883 C CA . ALA B 1 59 ? 5.551 7.191 32.656 1 31.64 59 ALA B CA 1
ATOM 2884 C C . ALA B 1 59 ? 6.164 6.176 33.594 1 31.64 59 ALA B C 1
ATOM 2886 O O . ALA B 1 59 ? 5.566 5.836 34.625 1 31.64 59 ALA B O 1
ATOM 2887 N N . ALA B 1 60 ? 7.152 5.453 33.25 1 33.91 60 ALA B N 1
ATOM 2888 C CA . ALA B 1 60 ? 7.973 4.652 34.156 1 33.91 60 ALA B CA 1
ATOM 2889 C C . ALA B 1 60 ? 8.344 5.453 35.375 1 33.91 60 ALA B C 1
ATOM 2891 O O . ALA B 1 60 ? 9.148 6.383 35.312 1 33.91 60 ALA B O 1
ATOM 2892 N N . GLY B 1 61 ? 7.488 5.832 36.25 1 28.92 61 GLY B N 1
ATOM 2893 C CA . GLY B 1 61 ? 7.738 6.504 37.5 1 28.92 61 GLY B CA 1
ATOM 2894 C C . GLY B 1 61 ? 8.961 5.984 38.219 1 28.92 61 GLY B C 1
ATOM 2895 O O . GLY B 1 61 ? 9.219 4.777 38.25 1 28.92 61 GLY B O 1
ATOM 2896 N N . THR B 1 62 ? 10.047 6.793 38.281 1 30.62 62 THR B N 1
ATOM 2897 C CA . THR B 1 62 ? 11.086 6.492 39.25 1 30.62 62 THR B CA 1
ATOM 2898 C C . THR B 1 62 ? 10.469 6.059 40.562 1 30.62 62 THR B C 1
ATOM 2900 O O . THR B 1 62 ? 9.5 6.664 41.031 1 30.62 62 THR B O 1
ATOM 2903 N N . PRO B 1 63 ? 10.812 4.852 40.969 1 28.23 63 PRO B N 1
ATOM 2904 C CA . PRO B 1 63 ? 10.266 4.371 42.219 1 28.23 63 PRO B CA 1
ATOM 2905 C C . PRO B 1 63 ? 10.406 5.395 43.344 1 28.23 63 PRO B C 1
ATOM 2907 O O . PRO B 1 63 ? 11.523 5.801 43.688 1 28.23 63 PRO B O 1
ATOM 2910 N N . LYS B 1 64 ? 9.633 6.41 43.312 1 28.83 64 LYS B N 1
ATOM 2911 C CA . LYS B 1 64 ? 9.734 7.215 44.531 1 28.83 64 LYS B CA 1
ATOM 2912 C C . LYS B 1 64 ? 9.602 6.344 45.781 1 28.83 64 LYS B C 1
ATOM 2914 O O . LYS B 1 64 ? 8.828 5.387 45.781 1 28.83 64 LYS B O 1
ATOM 2919 N N . ASP B 1 65 ? 10.578 6.406 46.625 1 27.25 65 ASP B N 1
ATOM 2920 C CA . ASP B 1 65 ? 10.633 5.855 48 1 27.25 65 ASP B CA 1
ATOM 2921 C C . ASP B 1 65 ? 9.398 6.25 48.781 1 27.25 65 ASP B C 1
ATOM 2923 O O . ASP B 1 65 ? 9.094 7.438 48.938 1 27.25 65 ASP B O 1
ATOM 2927 N N . ASP B 1 66 ? 8.352 5.492 48.75 1 26.67 66 ASP B N 1
ATOM 2928 C CA . ASP B 1 66 ? 7.082 5.602 49.469 1 26.67 66 ASP B CA 1
ATOM 2929 C C . ASP B 1 66 ? 7.301 5.816 50.969 1 26.67 66 ASP B C 1
ATOM 2931 O O . ASP B 1 66 ? 7.664 4.883 51.688 1 26.67 66 ASP B O 1
ATOM 2935 N N . ASN B 1 67 ? 7.992 6.977 51.344 1 25 67 ASN B N 1
ATOM 2936 C CA . ASN B 1 67 ? 7.914 7.164 52.781 1 25 67 ASN B CA 1
ATOM 2937 C C . ASN B 1 67 ? 6.469 7.285 53.25 1 25 67 ASN B C 1
ATOM 2939 O O . ASN B 1 67 ? 5.668 7.996 52.656 1 25 67 ASN B O 1
ATOM 2943 N N . ASN B 1 68 ? 6.012 6.363 54.094 1 23.58 68 ASN B N 1
ATOM 2944 C CA . ASN B 1 68 ? 4.738 5.934 54.688 1 23.58 68 ASN B CA 1
ATOM 2945 C C . ASN B 1 68 ? 4.105 7.039 55.531 1 23.58 68 ASN B C 1
ATOM 2947 O O . ASN B 1 68 ? 4.27 7.066 56.75 1 23.58 68 ASN B O 1
ATOM 2951 N N . ASP B 1 69 ? 4.406 8.352 55.344 1 24.03 69 ASP B N 1
ATOM 2952 C CA . ASP B 1 69 ? 3.82 9.008 56.5 1 24.03 69 ASP B CA 1
ATOM 2953 C C . ASP B 1 69 ? 2.299 8.891 56.5 1 24.03 69 ASP B C 1
ATOM 2955 O O . ASP B 1 69 ? 1.676 8.922 55.438 1 24.03 69 ASP B O 1
ATOM 2959 N N . ASN B 1 70 ? 1.738 8.406 57.594 1 24.05 70 ASN B N 1
ATOM 2960 C CA . ASN B 1 70 ? 0.42 8.016 58.094 1 24.05 70 ASN B CA 1
ATOM 2961 C C . ASN B 1 70 ? -0.575 9.164 58 1 24.05 70 ASN B C 1
ATOM 2963 O O . ASN B 1 70 ? -0.814 9.852 59 1 24.05 70 ASN B O 1
ATOM 2967 N N . ILE B 1 71 ? -0.406 10.141 57.094 1 24.69 71 ILE B N 1
ATOM 2968 C CA . ILE B 1 71 ? -1.284 11.242 57.438 1 24.69 71 ILE B CA 1
ATOM 2969 C C . ILE B 1 71 ? -2.74 10.789 57.375 1 24.69 71 ILE B C 1
ATOM 2971 O O . ILE B 1 71 ? -3.086 9.898 56.594 1 24.69 71 ILE B O 1
ATOM 2975 N N . ASN B 1 72 ? -3.535 11.344 58.312 1 25.44 72 ASN B N 1
ATOM 2976 C CA . ASN B 1 72 ? -4.914 11.289 58.781 1 25.44 72 ASN B CA 1
ATOM 2977 C C . ASN B 1 72 ? -5.906 11.516 57.656 1 25.44 72 ASN B C 1
ATOM 2979 O O . ASN B 1 72 ? -5.641 12.305 56.75 1 25.44 72 ASN B O 1
ATOM 2983 N N . ASP B 1 73 ? -6.836 10.555 57.5 1 25.41 73 ASP B N 1
ATOM 2984 C CA . ASP B 1 73 ? -7.883 10.188 56.562 1 25.41 73 ASP B CA 1
ATOM 2985 C C . ASP B 1 73 ? -8.922 11.297 56.406 1 25.41 73 ASP B C 1
ATOM 2987 O O . ASP B 1 73 ? -9.805 11.43 57.281 1 25.41 73 ASP B O 1
ATOM 2991 N N . HIS B 1 74 ? -8.523 12.602 56.375 1 25.47 74 HIS B N 1
ATOM 2992 C CA . HIS B 1 74 ? -9.68 13.484 56.281 1 25.47 74 HIS B CA 1
ATOM 2993 C C . HIS B 1 74 ? -10.594 13.07 55.156 1 25.47 74 HIS B C 1
ATOM 2995 O O . HIS B 1 74 ? -10.148 12.453 54.188 1 25.47 74 HIS B O 1
ATOM 3001 N N . ASP B 1 75 ? -11.883 13.094 55.438 1 26.84 75 ASP B N 1
ATOM 3002 C CA . ASP B 1 75 ? -13.102 12.766 54.688 1 26.84 75 ASP B CA 1
ATOM 3003 C C . ASP B 1 75 ? -13.148 13.484 53.344 1 26.84 75 ASP B C 1
ATOM 3005 O O . ASP B 1 75 ? -13.281 14.711 53.312 1 26.84 75 ASP B O 1
ATOM 3009 N N . ASN B 1 76 ? -12.109 13.281 52.5 1 25.94 76 ASN B N 1
ATOM 3010 C CA . ASN B 1 76 ? -12.211 13.984 51.219 1 25.94 76 ASN B CA 1
ATOM 3011 C C . ASN B 1 76 ? -13.477 13.586 50.469 1 25.94 76 ASN B C 1
ATOM 3013 O O . ASN B 1 76 ? -13.656 12.422 50.125 1 25.94 76 ASN B O 1
ATOM 3017 N N . ASN B 1 77 ? -14.586 14.258 50.812 1 28.27 77 ASN B N 1
ATOM 3018 C CA . ASN B 1 77 ? -15.766 14.227 49.938 1 28.27 77 ASN B CA 1
ATOM 3019 C C . ASN B 1 77 ? -15.383 14.336 48.469 1 28.27 77 ASN B C 1
ATOM 3021 O O . ASN B 1 77 ? -15.031 15.422 48 1 28.27 77 ASN B O 1
ATOM 3025 N N . THR B 1 78 ? -14.648 13.375 48.031 1 29.72 78 THR B N 1
ATOM 3026 C CA . THR B 1 78 ? -14.359 13.383 46.625 1 29.72 78 THR B CA 1
ATOM 3027 C C . THR B 1 78 ? -15.648 13.453 45.812 1 29.72 78 THR B C 1
ATOM 3029 O O . THR B 1 78 ? -16.531 12.609 45.969 1 29.72 78 THR B O 1
ATOM 3032 N N . LYS B 1 79 ? -16.125 14.664 45.5 1 29.05 79 LYS B N 1
ATOM 3033 C CA . LYS B 1 79 ? -17.031 14.883 44.375 1 29.05 79 LYS B CA 1
ATOM 3034 C C . LYS B 1 79 ? -16.828 13.844 43.281 1 29.05 79 LYS B C 1
ATOM 3036 O O . LYS B 1 79 ? -15.688 13.562 42.875 1 29.05 79 LYS B O 1
ATOM 3041 N N . ASN B 1 80 ? -17.672 12.891 43.312 1 31.83 80 ASN B N 1
ATOM 3042 C CA . ASN B 1 80 ? -17.891 11.922 42.25 1 31.83 80 ASN B CA 1
ATOM 3043 C C . ASN B 1 80 ? -17.844 12.586 40.875 1 31.83 80 ASN B C 1
ATOM 3045 O O . ASN B 1 80 ? -18.859 13.125 40.406 1 31.83 80 ASN B O 1
ATOM 3049 N N . GLY B 1 81 ? -16.938 13.547 40.656 1 32.56 81 GLY B N 1
ATOM 3050 C CA . GLY B 1 81 ? -16.891 13.836 39.25 1 32.56 81 GLY B CA 1
ATOM 3051 C C . GLY B 1 81 ? -17.031 12.602 38.375 1 32.56 81 GLY B C 1
ATOM 3052 O O . GLY B 1 81 ? -16.344 11.602 38.594 1 32.56 81 GLY B O 1
ATOM 3053 N N . SER B 1 82 ? -18.25 12.297 38 1 35.31 82 SER B N 1
ATOM 3054 C CA . SER B 1 82 ? -18.438 11.352 36.906 1 35.31 82 SER B CA 1
ATOM 3055 C C . SER B 1 82 ? -17.266 11.398 35.938 1 35.31 82 SER B C 1
ATOM 3057 O O . SER B 1 82 ? -17.141 12.352 35.156 1 35.31 82 SER B O 1
ATOM 3059 N N . SER B 1 83 ? -16.078 11.258 36.344 1 39.38 83 SER B N 1
ATOM 3060 C CA . SER B 1 83 ? -14.992 11.086 35.375 1 39.38 83 SER B CA 1
ATOM 3061 C C . SER B 1 83 ? -15.414 10.195 34.219 1 39.38 83 SER B C 1
ATOM 3063 O O . SER B 1 83 ? -15.547 8.984 34.375 1 39.38 83 SER B O 1
ATOM 3065 N N . SER B 1 84 ? -16.484 10.5 33.469 1 44.31 84 SER B N 1
ATOM 3066 C CA . SER B 1 84 ? -16.719 9.805 32.188 1 44.31 84 SER B CA 1
ATOM 3067 C C . SER B 1 84 ? -15.414 9.305 31.594 1 44.31 84 SER B C 1
ATOM 3069 O O . SER B 1 84 ? -14.547 10.109 31.234 1 44.31 84 SER B O 1
ATOM 3071 N N . THR B 1 85 ? -14.883 8.336 32.125 1 53 85 THR B N 1
ATOM 3072 C CA . THR B 1 85 ? -13.664 7.668 31.703 1 53 85 THR B CA 1
ATOM 3073 C C . THR B 1 85 ? -13.633 7.539 30.188 1 53 85 THR B C 1
ATOM 3075 O O . THR B 1 85 ? -14.445 6.809 29.594 1 53 85 THR B O 1
ATOM 3078 N N . THR B 1 86 ? -13.344 8.578 29.5 1 67.62 86 THR B N 1
ATOM 3079 C CA . THR B 1 86 ? -13.125 8.555 28.047 1 67.62 86 THR B CA 1
ATOM 3080 C C . THR B 1 86 ? -12.148 7.445 27.672 1 67.62 86 THR B C 1
ATOM 3082 O O . THR B 1 86 ? -11.016 7.41 28.156 1 67.62 86 THR B O 1
ATOM 3085 N N . THR B 1 87 ? -12.758 6.285 27.266 1 86.31 87 THR B N 1
ATOM 3086 C CA . THR B 1 87 ? -11.977 5.105 26.906 1 86.31 87 THR B CA 1
ATOM 3087 C C . THR B 1 87 ? -11.633 5.102 25.422 1 86.31 87 THR B C 1
ATOM 3089 O O . THR B 1 87 ? -12.453 5.492 24.594 1 86.31 87 THR B O 1
ATOM 3092 N N . THR B 1 88 ? -10.383 5.02 25.188 1 94.94 88 THR B N 1
ATOM 3093 C CA . THR B 1 88 ? -9.891 4.82 23.828 1 94.94 88 THR B CA 1
ATOM 3094 C C . THR B 1 88 ? -10.141 3.385 23.375 1 94.94 88 THR B C 1
ATOM 3096 O O . THR B 1 88 ? -9.883 2.436 24.109 1 94.94 88 THR B O 1
ATOM 3099 N N . THR B 1 89 ? -10.797 3.227 22.25 1 97.06 89 THR B N 1
ATOM 3100 C CA . THR B 1 89 ? -10.992 1.911 21.656 1 97.06 89 THR B CA 1
ATOM 3101 C C . THR B 1 89 ? -10.008 1.688 20.516 1 97.06 89 THR B C 1
ATOM 3103 O O . THR B 1 89 ? -9.625 2.635 19.812 1 97.06 89 THR B O 1
ATOM 3106 N N . THR B 1 90 ? -9.57 0.481 20.422 1 97.81 90 THR B N 1
ATOM 3107 C CA . THR B 1 90 ? -8.641 0.124 19.359 1 97.81 90 THR B CA 1
ATOM 3108 C C . THR B 1 90 ? -9.18 -1.043 18.531 1 97.81 90 THR B C 1
ATOM 3110 O O . THR B 1 90 ? -9.672 -2.025 19.094 1 97.81 90 THR B O 1
ATOM 3113 N N . ARG B 1 91 ? -9.133 -0.886 17.188 1 97.44 91 ARG B N 1
ATOM 3114 C CA . ARG B 1 91 ? -9.477 -1.967 16.281 1 97.44 91 ARG B CA 1
ATOM 3115 C C . ARG B 1 91 ? -8.344 -2.244 15.297 1 97.44 91 ARG B C 1
ATOM 3117 O O . ARG B 1 91 ? -7.824 -1.324 14.664 1 97.44 91 ARG B O 1
ATOM 3124 N N . ARG B 1 92 ? -7.977 -3.49 15.188 1 95.31 92 ARG B N 1
ATOM 3125 C CA . ARG B 1 92 ? -6.969 -3.961 14.242 1 95.31 92 ARG B CA 1
ATOM 3126 C C . ARG B 1 92 ? -7.598 -4.812 13.148 1 95.31 92 ARG B C 1
ATOM 3128 O O . ARG B 1 92 ? -8.359 -5.734 13.438 1 95.31 92 ARG B O 1
ATOM 3135 N N . SER B 1 93 ? -7.273 -4.445 11.914 1 94.5 93 SER B N 1
ATOM 3136 C CA . SER B 1 93 ? -7.801 -5.215 10.797 1 94.5 93 SER B CA 1
ATOM 3137 C C . SER B 1 93 ? -6.844 -6.328 10.383 1 94.5 93 SER B C 1
ATOM 3139 O O . SER B 1 93 ? -5.656 -6.281 10.711 1 94.5 93 SER B O 1
ATOM 3141 N N . LYS B 1 94 ? -7.316 -7.266 9.57 1 89 94 LYS B N 1
ATOM 3142 C CA . LYS B 1 94 ? -6.523 -8.375 9.039 1 89 94 LYS B CA 1
ATOM 3143 C C . LYS B 1 94 ? -5.609 -7.902 7.914 1 89 94 LYS B C 1
ATOM 3145 O O . LYS B 1 94 ? -4.742 -8.648 7.457 1 89 94 LYS B O 1
ATOM 3150 N N . ARG B 1 95 ? -5.805 -6.672 7.523 1 92.69 95 ARG B N 1
ATOM 3151 C CA . ARG B 1 95 ? -5.035 -6.148 6.398 1 92.69 95 ARG B CA 1
ATOM 3152 C C . ARG B 1 95 ? -4.039 -5.09 6.863 1 92.69 95 ARG B C 1
ATOM 3154 O O . ARG B 1 95 ? -3.529 -4.312 6.055 1 92.69 95 ARG B O 1
ATOM 3161 N N . GLY B 1 96 ? -3.834 -4.98 8.172 1 91.38 96 GLY B N 1
ATOM 3162 C CA . GLY B 1 96 ? -2.729 -4.207 8.711 1 91.38 96 GLY B CA 1
ATOM 3163 C C . GLY B 1 96 ? -3.135 -2.814 9.156 1 91.38 96 GLY B C 1
ATOM 3164 O O . GLY B 1 96 ? -2.311 -2.057 9.672 1 91.38 96 GLY B O 1
ATOM 3165 N N . PHE B 1 97 ? -4.418 -2.453 9.008 1 96.81 97 PHE B N 1
ATOM 3166 C CA . PHE B 1 97 ? -4.887 -1.161 9.5 1 96.81 97 PHE B CA 1
ATOM 3167 C C . PHE B 1 97 ? -5.172 -1.22 10.992 1 96.81 97 PHE B C 1
ATOM 3169 O O . PHE B 1 97 ? -5.617 -2.248 11.508 1 96.81 97 PHE B O 1
ATOM 3176 N N . VAL B 1 98 ? -4.902 -0.127 11.688 1 97.69 98 VAL B N 1
ATOM 3177 C CA . VAL B 1 98 ? -5.238 0.021 13.102 1 97.69 98 VAL B CA 1
ATOM 3178 C C . VAL B 1 98 ? -5.922 1.366 13.328 1 97.69 98 VAL B C 1
ATOM 3180 O O . VAL B 1 98 ? -5.445 2.4 12.859 1 97.69 98 VAL B O 1
ATOM 3183 N N . THR B 1 99 ? -7.031 1.351 14.055 1 98.69 99 THR B N 1
ATOM 3184 C CA . THR B 1 99 ? -7.762 2.572 14.367 1 98.69 99 THR B CA 1
ATOM 3185 C C . THR B 1 99 ? -7.918 2.738 15.875 1 98.69 99 THR B C 1
ATOM 3187 O O . THR B 1 99 ? -8.484 1.868 16.547 1 98.69 99 THR B O 1
ATOM 3190 N N . HIS B 1 100 ? -7.375 3.789 16.406 1 98.56 100 HIS B N 1
ATOM 3191 C CA . HIS B 1 100 ? -7.629 4.238 17.766 1 98.56 100 HIS B CA 1
ATOM 3192 C C . HIS B 1 100 ? -8.648 5.375 17.797 1 98.56 100 HIS B C 1
ATOM 3194 O O . HIS B 1 100 ? -8.484 6.383 17.109 1 98.56 100 HIS B O 1
ATOM 3200 N N . THR B 1 101 ? -9.711 5.211 18.578 1 98.5 101 THR B N 1
ATOM 3201 C CA . THR B 1 101 ? -10.727 6.258 18.656 1 98.5 101 THR B CA 1
ATOM 3202 C C . THR B 1 101 ? -10.945 6.672 20.109 1 98.5 101 THR B C 1
ATOM 3204 O O . THR B 1 101 ? -11.125 5.82 20.984 1 98.5 101 THR B O 1
ATOM 3207 N N . GLY B 1 102 ? -10.891 7.887 20.359 1 97.88 102 GLY B N 1
ATOM 3208 C CA . GLY B 1 102 ? -11.117 8.5 21.656 1 97.88 102 GLY B CA 1
ATOM 3209 C C . GLY B 1 102 ? -11.414 9.984 21.578 1 97.88 102 GLY B C 1
ATOM 3210 O O . GLY B 1 102 ? -12.172 10.422 20.703 1 97.88 102 GLY B O 1
ATOM 3211 N N . THR B 1 103 ? -10.938 10.68 22.609 1 97.88 103 THR B N 1
ATOM 3212 C CA . THR B 1 103 ? -11.086 12.133 22.609 1 97.88 103 THR B CA 1
ATOM 3213 C C . THR B 1 103 ? -9.75 12.812 22.891 1 97.88 103 THR B C 1
ATOM 3215 O O . THR B 1 103 ? -8.867 12.219 23.516 1 97.88 103 THR B O 1
ATOM 3218 N N . TYR B 1 104 ? -9.57 13.93 22.359 1 97.94 104 TYR B N 1
ATOM 3219 C CA . TYR B 1 104 ? -8.5 14.852 22.703 1 97.94 104 TYR B CA 1
ATOM 3220 C C . TYR B 1 104 ? -9.055 16.203 23.141 1 97.94 104 TYR B C 1
ATOM 3222 O O . TYR B 1 104 ? -9.734 16.875 22.359 1 97.94 104 TYR B O 1
ATOM 3230 N N . ASN B 1 105 ? -8.82 16.578 24.453 1 95.69 105 ASN B N 1
ATOM 3231 C CA . ASN B 1 105 ? -9.438 17.766 25.047 1 95.69 105 ASN B CA 1
ATOM 3232 C C . ASN B 1 105 ? -10.953 17.734 24.906 1 95.69 105 ASN B C 1
ATOM 3234 O O . ASN B 1 105 ? -11.555 18.734 24.5 1 95.69 105 ASN B O 1
ATOM 3238 N N . GLY B 1 106 ? -11.477 16.578 24.953 1 96.25 106 GLY B N 1
ATOM 3239 C CA . GLY B 1 106 ? -12.922 16.391 24.969 1 96.25 106 GLY B CA 1
ATOM 3240 C C . GLY B 1 106 ? -13.516 16.25 23.578 1 96.25 106 GLY B C 1
ATOM 3241 O O . GLY B 1 106 ? -14.711 15.984 23.422 1 96.25 106 GLY B O 1
ATOM 3242 N N . VAL B 1 107 ? -12.781 16.438 22.531 1 97.81 107 VAL B N 1
ATOM 3243 C CA . VAL B 1 107 ? -13.281 16.391 21.156 1 97.81 107 VAL B CA 1
ATOM 3244 C C . VAL B 1 107 ? -12.992 15.016 20.547 1 97.81 107 VAL B C 1
ATOM 3246 O O . VAL B 1 107 ? -11.859 14.531 20.609 1 97.81 107 VAL B O 1
ATOM 3249 N N . PRO B 1 108 ? -13.977 14.297 19.969 1 97.94 108 PRO B N 1
ATOM 3250 C CA . PRO B 1 108 ? -13.758 12.984 19.359 1 97.94 108 PRO B CA 1
ATOM 3251 C C . PRO B 1 108 ? -12.727 13.023 18.234 1 97.94 108 PRO B C 1
ATOM 3253 O O . PRO B 1 108 ? -12.758 13.938 17.406 1 97.94 108 PRO B O 1
ATOM 3256 N N . VAL B 1 109 ? -11.828 12.062 18.281 1 98.69 109 VAL B N 1
ATOM 3257 C CA . VAL B 1 109 ? -10.773 11.984 17.266 1 98.69 109 VAL B CA 1
ATOM 3258 C C . VAL B 1 109 ? -10.32 10.531 17.094 1 98.69 109 VAL B C 1
ATOM 3260 O O . VAL B 1 109 ? -10.406 9.734 18.031 1 98.69 109 VAL B O 1
ATOM 3263 N N . SER B 1 110 ? -9.945 10.18 15.906 1 98.88 110 SER B N 1
ATOM 3264 C CA . SER B 1 110 ? -9.383 8.859 15.617 1 98.88 110 SER B CA 1
ATOM 3265 C C . SER B 1 110 ? -7.977 8.977 15.047 1 98.88 110 SER B C 1
ATOM 3267 O O . SER B 1 110 ? -7.684 9.891 14.281 1 98.88 110 SER B O 1
ATOM 3269 N N . ILE B 1 111 ? -7.113 8.078 15.461 1 98.88 111 ILE B N 1
ATOM 3270 C CA . ILE B 1 111 ? -5.809 7.836 14.859 1 98.88 111 ILE B CA 1
ATOM 3271 C C . ILE B 1 111 ? -5.867 6.582 13.992 1 98.88 111 ILE B C 1
ATOM 3273 O O . ILE B 1 111 ? -6.191 5.496 14.477 1 98.88 111 ILE B O 1
ATOM 3277 N N . VAL B 1 112 ? -5.566 6.715 12.695 1 98.88 112 VAL B N 1
ATOM 3278 C CA . VAL B 1 112 ? -5.688 5.574 11.789 1 98.88 112 VAL B CA 1
ATOM 3279 C C . VAL B 1 112 ? -4.324 5.262 11.172 1 98.88 112 VAL B C 1
ATOM 3281 O O . VAL B 1 112 ? -3.756 6.086 10.453 1 98.88 112 VAL B O 1
ATOM 3284 N N . LEU B 1 113 ? -3.803 4.098 11.469 1 98.31 113 LEU B N 1
ATOM 3285 C CA . LEU B 1 113 ? -2.59 3.574 10.852 1 98.31 113 LEU B CA 1
ATOM 3286 C C . LEU B 1 113 ? -2.893 2.994 9.469 1 98.31 113 LEU B C 1
ATOM 3288 O O . LEU B 1 113 ? -3.719 2.088 9.344 1 98.31 113 LEU B O 1
ATOM 3292 N N . ILE B 1 114 ? -2.133 3.488 8.438 1 97.81 114 ILE B N 1
ATOM 3293 C CA . ILE B 1 114 ? -2.49 3.047 7.094 1 97.81 114 ILE B CA 1
ATOM 3294 C C . ILE B 1 114 ? -1.269 2.443 6.406 1 97.81 114 ILE B C 1
ATOM 3296 O O . ILE B 1 114 ? -1.323 2.09 5.223 1 97.81 114 ILE B O 1
ATOM 3300 N N . ASN B 1 115 ? -0.135 2.408 7.059 1 95.25 115 ASN B N 1
ATOM 3301 C CA . ASN B 1 115 ? 1.108 1.876 6.508 1 95.25 115 ASN B CA 1
ATOM 3302 C C . ASN B 1 115 ? 1.618 2.729 5.352 1 95.25 115 ASN B C 1
ATOM 3304 O O . ASN B 1 115 ? 1.81 3.938 5.5 1 95.25 115 ASN B O 1
ATOM 3308 N N . MET B 1 116 ? 1.906 2.074 4.16 1 97.06 116 MET B N 1
ATOM 3309 C CA . MET B 1 116 ? 2.586 2.84 3.117 1 97.06 116 MET B CA 1
ATOM 3310 C C . MET B 1 116 ? 1.863 2.703 1.782 1 97.06 116 MET B C 1
ATOM 3312 O O . MET B 1 116 ? 1.215 1.688 1.523 1 97.06 116 MET B O 1
ATOM 3316 N N . GLY B 1 117 ? 1.967 3.742 1.01 1 98 117 GLY B N 1
ATOM 3317 C CA . GLY B 1 117 ? 1.51 3.707 -0.371 1 98 117 GLY B CA 1
ATOM 3318 C C . GLY B 1 117 ? 0.13 4.305 -0.559 1 98 117 GLY B C 1
ATOM 3319 O O . GLY B 1 117 ? -0.739 4.16 0.303 1 98 117 GLY B O 1
ATOM 3320 N N . TYR B 1 118 ? -0.082 4.848 -1.761 1 98.31 118 TYR B N 1
ATOM 3321 C CA . TYR B 1 118 ? -1.308 5.605 -1.988 1 98.31 118 TYR B CA 1
ATOM 3322 C C . TYR B 1 118 ? -2.516 4.68 -2.064 1 98.31 118 TYR B C 1
ATOM 3324 O O . TYR B 1 118 ? -3.645 5.098 -1.797 1 98.31 118 TYR B O 1
ATOM 3332 N N . PRO B 1 119 ? -2.357 3.312 -2.471 1 98.5 119 PRO B N 1
ATOM 3333 C CA . PRO B 1 119 ? -3.541 2.451 -2.4 1 98.5 119 PRO B CA 1
ATOM 3334 C C . PRO B 1 119 ? -4.094 2.322 -0.984 1 98.5 119 PRO B C 1
ATOM 3336 O O . PRO B 1 119 ? -5.312 2.232 -0.798 1 98.5 119 PRO B O 1
ATOM 3339 N N . ASN B 1 120 ? -3.197 2.26 0.017 1 98.19 120 ASN B N 1
ATOM 3340 C CA . ASN B 1 120 ? -3.668 2.199 1.397 1 98.19 120 ASN B CA 1
ATOM 3341 C C . ASN B 1 120 ? -4.43 3.463 1.786 1 98.19 120 ASN B C 1
ATOM 3343 O O . ASN B 1 120 ? -5.398 3.4 2.541 1 98.19 120 ASN B O 1
ATOM 3347 N N . MET B 1 121 ? -3.965 4.598 1.304 1 98.75 121 MET B N 1
ATOM 3348 C CA . MET B 1 121 ? -4.691 5.848 1.506 1 98.75 121 MET B CA 1
ATOM 3349 C C . MET B 1 121 ? -6.066 5.789 0.855 1 98.75 121 MET B C 1
ATOM 3351 O O . MET B 1 121 ? -7.043 6.297 1.409 1 98.75 121 MET B O 1
ATOM 3355 N N . ASP B 1 122 ? -6.16 5.188 -0.303 1 98.69 122 ASP B N 1
ATOM 3356 C CA . ASP B 1 122 ? -7.422 5.023 -1.016 1 98.69 122 ASP B CA 1
ATOM 3357 C C . ASP B 1 122 ? -8.422 4.223 -0.183 1 98.69 122 ASP B C 1
ATOM 3359 O O . ASP B 1 122 ? -9.57 4.637 -0.017 1 98.69 122 ASP B O 1
ATOM 3363 N N . PHE B 1 123 ? -7.984 3.043 0.352 1 98.38 123 PHE B N 1
ATOM 3364 C CA . PHE B 1 123 ? -8.828 2.24 1.229 1 98.38 123 PHE B CA 1
ATOM 3365 C C . PHE B 1 123 ? -9.328 3.068 2.406 1 98.38 123 PHE B C 1
ATOM 3367 O O . PHE B 1 123 ? -10.523 3.07 2.709 1 98.38 123 PHE B O 1
ATOM 3374 N N . PHE B 1 124 ? -8.398 3.795 3.01 1 98.75 124 PHE B N 1
ATOM 3375 C CA . PHE B 1 124 ? -8.68 4.531 4.238 1 98.75 124 PHE B CA 1
ATOM 3376 C C . PHE B 1 124 ? -9.758 5.582 4.012 1 98.75 124 PHE B C 1
ATOM 3378 O O . PHE B 1 124 ? -10.812 5.539 4.641 1 98.75 124 PHE B O 1
ATOM 3385 N N . VAL B 1 125 ? -9.57 6.434 3.049 1 98.81 125 VAL B N 1
ATOM 3386 C CA . VAL B 1 125 ? -10.477 7.562 2.869 1 98.81 125 VAL B CA 1
ATOM 3387 C C . VAL B 1 125 ? -11.852 7.059 2.428 1 98.81 125 VAL B C 1
ATOM 3389 O O . VAL B 1 125 ? -12.875 7.484 2.963 1 98.81 125 VAL B O 1
ATOM 3392 N N . ARG B 1 126 ? -11.883 6.113 1.539 1 98.12 126 ARG B N 1
ATOM 3393 C CA . ARG B 1 126 ? -13.141 5.641 0.979 1 98.12 126 ARG B CA 1
ATOM 3394 C C . ARG B 1 126 ? -13.945 4.859 2.014 1 98.12 126 ARG B C 1
ATOM 3396 O O . ARG B 1 126 ? -15.156 5.047 2.141 1 98.12 126 ARG B O 1
ATOM 3403 N N . GLU B 1 127 ? -13.25 3.99 2.76 1 98.12 127 GLU B N 1
ATOM 3404 C CA . GLU B 1 127 ? -13.977 3.131 3.689 1 98.12 127 GLU B CA 1
ATOM 3405 C C . GLU B 1 127 ? -14.391 3.898 4.941 1 98.12 127 GLU B C 1
ATOM 3407 O O . GLU B 1 127 ? -15.445 3.637 5.52 1 98.12 127 GLU B O 1
ATOM 3412 N N . VAL B 1 128 ? -13.586 4.887 5.355 1 98.44 128 VAL B N 1
ATOM 3413 C CA . VAL B 1 128 ? -14.008 5.75 6.453 1 98.44 128 VAL B CA 1
ATOM 3414 C C . VAL B 1 128 ? -15.219 6.574 6.023 1 98.44 128 VAL B C 1
ATOM 3416 O O . VAL B 1 128 ? -16.188 6.723 6.781 1 98.44 128 VAL B O 1
ATOM 3419 N N . ARG B 1 129 ? -15.148 7.102 4.809 1 97.94 129 ARG B N 1
ATOM 3420 C CA . ARG B 1 129 ? -16.281 7.863 4.305 1 97.94 129 ARG B CA 1
ATOM 3421 C C . ARG B 1 129 ? -17.547 7.012 4.273 1 97.94 129 ARG B C 1
ATOM 3423 O O . ARG B 1 129 ? -18.641 7.504 4.57 1 97.94 129 ARG B O 1
ATOM 3430 N N . ALA B 1 130 ? -17.438 5.766 3.973 1 96.56 130 ALA B N 1
ATOM 3431 C CA . ALA B 1 130 ? -18.578 4.863 3.846 1 96.56 130 ALA B CA 1
ATOM 3432 C C . ALA B 1 130 ? -19.266 4.664 5.188 1 96.56 130 ALA B C 1
ATOM 3434 O O . ALA B 1 130 ? -20.484 4.402 5.242 1 96.56 130 ALA B O 1
ATOM 3435 N N . VAL B 1 131 ? -18.531 4.832 6.293 1 97.06 131 VAL B N 1
ATOM 3436 C CA . VAL B 1 131 ? -19.125 4.48 7.582 1 97.06 131 VAL B CA 1
ATOM 3437 C C . VAL B 1 131 ? -19.281 5.734 8.438 1 97.06 131 VAL B C 1
ATOM 3439 O O . VAL B 1 131 ? -19.547 5.645 9.641 1 97.06 131 VAL B O 1
ATOM 3442 N N . THR B 1 132 ? -19.062 6.895 7.867 1 96.88 132 THR B N 1
ATOM 3443 C CA . THR B 1 132 ? -19.266 8.156 8.562 1 96.88 132 THR B CA 1
ATOM 3444 C C . THR B 1 132 ? -20.266 9.039 7.816 1 96.88 132 THR B C 1
ATOM 3446 O O . THR B 1 132 ? -20.531 8.812 6.637 1 96.88 132 THR B O 1
ATOM 3449 N N . THR B 1 133 ? -20.781 9.906 8.578 1 95.56 133 THR B N 1
ATOM 3450 C CA . THR B 1 133 ? -21.656 10.945 8.023 1 95.56 133 THR B CA 1
ATOM 3451 C C . THR B 1 133 ? -21.109 12.336 8.352 1 95.56 133 THR B C 1
ATOM 3453 O O . THR B 1 133 ? -20.312 12.492 9.273 1 95.56 133 THR B O 1
ATOM 3456 N N . GLY B 1 134 ? -21.422 13.328 7.566 1 96.06 134 GLY B N 1
ATOM 3457 C CA . GLY B 1 134 ? -20.969 14.688 7.809 1 96.06 134 GLY B CA 1
ATOM 3458 C C . GLY B 1 134 ? -19.547 14.938 7.324 1 96.06 134 GLY B C 1
ATOM 3459 O O . GLY B 1 134 ? -18.922 14.062 6.727 1 96.06 134 GLY B O 1
ATOM 3460 N N . PRO B 1 135 ? -19.031 16.172 7.598 1 97.69 135 PRO B N 1
ATOM 3461 C CA . PRO B 1 135 ? -17.688 16.531 7.109 1 97.69 135 PRO B CA 1
ATOM 3462 C C . PRO B 1 135 ? -16.578 15.773 7.832 1 97.69 135 PRO B C 1
ATOM 3464 O O . PRO B 1 135 ? -16.703 15.469 9.023 1 97.69 135 PRO B O 1
ATOM 3467 N N . LEU B 1 136 ? -15.578 15.422 7.094 1 98.38 136 LEU B N 1
ATOM 3468 C CA . LEU B 1 136 ? -14.359 14.836 7.637 1 98.38 136 LEU B CA 1
ATOM 3469 C C . LEU B 1 136 ? -13.219 15.844 7.637 1 98.38 136 LEU B C 1
ATOM 3471 O O . LEU B 1 136 ? -13.109 16.656 6.723 1 98.38 136 LEU B O 1
ATOM 3475 N N . ARG B 1 137 ? -12.438 15.812 8.672 1 98.69 137 ARG B N 1
ATOM 3476 C CA . ARG B 1 137 ? -11.156 16.516 8.75 1 98.69 137 ARG B CA 1
ATOM 3477 C C . ARG B 1 137 ? -10.008 15.523 8.953 1 98.69 137 ARG B C 1
ATOM 3479 O O . ARG B 1 137 ? -9.938 14.852 9.984 1 98.69 137 ARG B O 1
ATOM 3486 N N . ILE B 1 138 ? -9.141 15.523 7.996 1 98.94 138 ILE B N 1
ATOM 3487 C CA . ILE B 1 138 ? -8.078 14.531 8.016 1 98.94 138 ILE B CA 1
ATOM 3488 C C . ILE B 1 138 ? -6.719 15.219 7.898 1 98.94 138 ILE B C 1
ATOM 3490 O O . ILE B 1 138 ? -6.477 15.969 6.949 1 98.94 138 ILE B O 1
ATOM 3494 N N . VAL B 1 139 ? -5.875 14.969 8.852 1 98.94 139 VAL B N 1
ATOM 3495 C CA . VAL B 1 139 ? -4.473 15.367 8.773 1 98.94 139 VAL B CA 1
ATOM 3496 C C . VAL B 1 139 ? -3.588 14.125 8.695 1 98.94 139 VAL B C 1
ATOM 3498 O O . VAL B 1 139 ? -3.701 13.219 9.523 1 98.94 139 VAL B O 1
ATOM 3501 N N . ARG B 1 140 ? -2.768 14.055 7.715 1 98.94 140 ARG B N 1
ATOM 3502 C CA . ARG B 1 140 ? -1.743 13.016 7.672 1 98.94 140 ARG B CA 1
ATOM 3503 C C . ARG B 1 140 ? -0.468 13.477 8.375 1 98.94 140 ARG B C 1
ATOM 3505 O O . ARG B 1 140 ? 0.022 14.578 8.117 1 98.94 140 ARG B O 1
ATOM 3512 N N . LEU B 1 141 ? -0.004 12.727 9.25 1 98.88 141 LEU B N 1
ATOM 3513 C CA . LEU B 1 141 ? 1.328 12.883 9.828 1 98.88 141 LEU B CA 1
ATOM 3514 C C . LEU B 1 141 ? 2.238 11.734 9.414 1 98.88 141 LEU B C 1
ATOM 3516 O O . LEU B 1 141 ? 2.115 10.617 9.93 1 98.88 141 LEU B O 1
ATOM 3520 N N . GLY B 1 142 ? 3.145 12.031 8.492 1 98.38 142 GLY B N 1
ATOM 3521 C CA . GLY B 1 142 ? 4.035 11.008 7.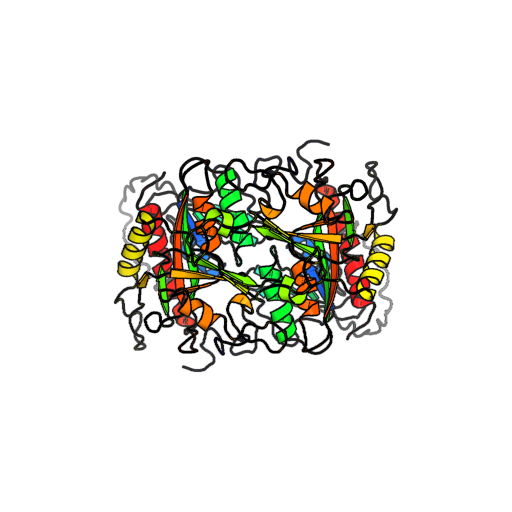957 1 98.38 142 GLY B CA 1
ATOM 3522 C C . GLY B 1 142 ? 5.496 11.414 7.984 1 98.38 142 GLY B C 1
ATOM 3523 O O . GLY B 1 142 ? 5.898 12.234 8.805 1 98.38 142 GLY B O 1
ATOM 3524 N N . SER B 1 143 ? 6.32 10.695 7.195 1 97.62 143 SER B N 1
ATOM 3525 C CA . SER B 1 143 ? 7.73 11 6.98 1 97.62 143 SER B CA 1
ATOM 3526 C C . SER B 1 143 ? 8.031 11.25 5.504 1 97.62 143 SER B C 1
ATOM 3528 O O . SER B 1 143 ? 7.219 10.906 4.641 1 97.62 143 SER B O 1
ATOM 3530 N N . CYS B 1 144 ? 9.141 11.93 5.27 1 98 144 CYS B N 1
ATOM 3531 C CA . CYS B 1 144 ? 9.484 12.266 3.893 1 98 144 CYS B CA 1
ATOM 3532 C C . CYS B 1 144 ? 10.984 12.477 3.742 1 98 144 CYS B C 1
ATOM 3534 O O . CYS B 1 144 ? 11.719 12.445 4.73 1 98 144 CYS B O 1
ATOM 3536 N N . ALA B 1 145 ? 11.344 12.555 2.494 1 97.31 145 ALA B N 1
ATOM 3537 C CA . ALA B 1 145 ? 12.633 13.141 2.141 1 97.31 145 ALA B CA 1
ATOM 3538 C C . ALA B 1 145 ? 12.516 14.641 1.897 1 97.31 145 ALA B C 1
ATOM 3540 O O . ALA B 1 145 ? 11.539 15.102 1.294 1 97.31 145 ALA B O 1
ATOM 3541 N N . GLY B 1 146 ? 13.477 15.328 2.43 1 97.19 146 GLY B N 1
ATOM 3542 C CA . GLY B 1 146 ? 13.555 16.75 2.119 1 97.19 146 GLY B CA 1
ATOM 3543 C C . GLY B 1 146 ? 14.234 17.031 0.792 1 97.19 146 GLY B C 1
ATOM 3544 O O . GLY B 1 146 ? 15.188 16.344 0.417 1 97.19 146 GLY B O 1
ATOM 3545 N N . LEU B 1 147 ? 13.758 18.109 0.122 1 97.31 147 LEU B N 1
ATOM 3546 C CA . LEU B 1 147 ? 14.266 18.406 -1.215 1 97.31 147 LEU B CA 1
ATOM 3547 C C . LEU B 1 147 ? 14.867 19.797 -1.268 1 97.31 147 LEU B C 1
ATOM 3549 O O . LEU B 1 147 ? 15.188 20.297 -2.348 1 97.31 147 LEU B O 1
ATOM 3553 N N . ARG B 1 148 ? 14.93 20.453 -0.182 1 94.88 148 ARG B N 1
ATOM 3554 C CA . ARG B 1 148 ? 15.398 21.828 -0.116 1 94.88 148 ARG B CA 1
ATOM 3555 C C . ARG B 1 148 ? 16.359 22.016 1.058 1 94.88 148 ARG B C 1
ATOM 3557 O O . ARG B 1 148 ? 16.266 21.312 2.061 1 94.88 148 ARG B O 1
ATOM 3564 N N . PRO B 1 149 ? 17.219 23.062 0.937 1 92.12 149 PRO B N 1
ATOM 3565 C CA . PRO B 1 149 ? 18.141 23.344 2.041 1 92.12 149 PRO B CA 1
ATOM 3566 C C . PRO B 1 149 ? 17.422 23.812 3.307 1 92.12 149 PRO B C 1
ATOM 3568 O O . PRO B 1 149 ? 17.922 23.578 4.418 1 92.12 149 PRO B O 1
ATOM 3571 N N . ASP B 1 150 ? 16.328 24.375 3.176 1 92.38 150 ASP B N 1
ATOM 3572 C CA . ASP B 1 150 ? 15.617 24.891 4.344 1 92.38 150 ASP B CA 1
ATOM 3573 C C . ASP B 1 150 ? 14.75 23.812 4.984 1 92.38 150 ASP B C 1
ATOM 3575 O O . ASP B 1 150 ? 14 24.094 5.926 1 92.38 150 ASP B O 1
ATOM 3579 N N . LEU B 1 151 ? 14.82 22.656 4.477 1 94.56 151 LEU B N 1
ATOM 3580 C CA . LEU B 1 151 ? 14.164 21.484 5.055 1 94.56 151 LEU B CA 1
ATOM 3581 C C . LEU B 1 151 ? 15.188 20.422 5.422 1 94.56 151 LEU B C 1
ATOM 3583 O O . LEU B 1 151 ? 15.164 19.312 4.867 1 94.56 151 LEU B O 1
ATOM 3587 N N . PRO B 1 152 ? 16.062 20.75 6.359 1 92.94 152 PRO B N 1
ATOM 3588 C CA . PRO B 1 152 ? 17.016 19.734 6.816 1 92.94 152 PRO B CA 1
ATOM 3589 C C . PRO B 1 152 ? 16.344 18.578 7.559 1 92.94 152 PRO B C 1
ATOM 3591 O O . PRO B 1 152 ? 15.172 18.672 7.906 1 92.94 152 PRO B O 1
ATOM 3594 N N . VAL B 1 153 ? 17.141 17.531 7.793 1 94 153 VAL B N 1
ATOM 3595 C CA . VAL B 1 153 ? 16.625 16.391 8.539 1 94 153 VAL B CA 1
ATOM 3596 C C . VAL B 1 153 ? 16.109 16.859 9.898 1 94 153 VAL B C 1
ATOM 3598 O O . VAL B 1 153 ? 16.688 17.734 10.531 1 94 153 VAL B O 1
ATOM 3601 N N . GLY B 1 154 ? 14.977 16.344 10.258 1 93.5 154 GLY B N 1
ATOM 3602 C CA . GLY B 1 154 ? 14.352 16.703 11.523 1 93.5 154 GLY B CA 1
ATOM 3603 C C . GLY B 1 154 ? 13.312 17.812 11.375 1 93.5 154 GLY B C 1
ATOM 3604 O O . GLY B 1 154 ? 12.5 18.031 12.281 1 93.5 154 GLY B O 1
ATOM 3605 N N . SER B 1 155 ? 13.336 18.5 10.32 1 95.38 155 SER B N 1
ATOM 3606 C CA . SER B 1 155 ? 12.305 19.5 10.055 1 95.38 155 SER B CA 1
ATOM 3607 C C . SER B 1 155 ? 10.969 18.844 9.734 1 95.38 155 SER B C 1
ATOM 3609 O O . SER B 1 155 ? 10.898 17.625 9.516 1 95.38 155 SER B O 1
ATOM 3611 N N . VAL B 1 156 ? 9.914 19.656 9.812 1 97.81 156 VAL B N 1
ATOM 3612 C CA . VAL B 1 156 ? 8.578 19.188 9.453 1 97.81 156 VAL B CA 1
ATOM 3613 C C . VAL B 1 156 ? 8.055 20.016 8.273 1 97.81 156 VAL B C 1
ATOM 3615 O O . VAL B 1 156 ? 8.047 21.25 8.32 1 97.81 156 VAL B O 1
ATOM 3618 N N . ALA B 1 157 ? 7.691 19.375 7.211 1 98.56 157 ALA B N 1
ATOM 3619 C CA . ALA B 1 157 ? 7.133 20 6.02 1 98.56 157 ALA B CA 1
ATOM 3620 C C . ALA B 1 157 ? 5.609 19.891 6.012 1 98.56 157 ALA B C 1
ATOM 3622 O O . ALA B 1 157 ? 5.051 18.812 6.203 1 98.56 157 ALA B O 1
ATOM 3623 N N . VAL B 1 158 ? 4.938 21 5.84 1 98.88 158 VAL B N 1
ATOM 3624 C CA . VAL B 1 158 ? 3.482 21.016 5.711 1 98.88 158 VAL B CA 1
ATOM 3625 C C . VAL B 1 158 ? 3.098 21.203 4.246 1 98.88 158 VAL B C 1
ATOM 3627 O O . VAL B 1 158 ? 3.594 22.109 3.576 1 98.88 158 VAL B O 1
ATOM 3630 N N . ALA B 1 159 ? 2.232 20.359 3.75 1 98.81 159 ALA B N 1
ATOM 3631 C CA . ALA B 1 159 ? 1.829 20.375 2.348 1 98.81 159 ALA B CA 1
ATOM 3632 C C . ALA B 1 159 ? 0.803 21.469 2.088 1 98.81 159 ALA B C 1
ATOM 3634 O O . ALA B 1 159 ? -0.24 21.234 1.477 1 98.81 159 ALA B O 1
ATOM 3635 N N . SER B 1 160 ? 1.1 22.688 2.512 1 98.69 160 SER B N 1
ATOM 3636 C CA . SER B 1 160 ? 0.159 23.797 2.426 1 98.69 160 SER B CA 1
ATOM 3637 C C . SER B 1 160 ? -0.091 24.203 0.977 1 98.69 160 SER B C 1
ATOM 3639 O O . SER B 1 160 ? -1.145 24.75 0.653 1 98.69 160 SER B O 1
ATOM 3641 N N . GLU B 1 161 ? 0.842 23.938 0.072 1 98.19 161 GLU B N 1
ATOM 3642 C CA . GLU B 1 161 ? 0.698 24.297 -1.334 1 98.19 161 GLU B CA 1
ATOM 3643 C C . GLU B 1 161 ? 0.141 23.141 -2.152 1 98.19 161 GLU B C 1
ATOM 3645 O O . GLU B 1 161 ? 0.096 23.203 -3.383 1 98.19 161 GLU B O 1
ATOM 3650 N N . GLY B 1 162 ? -0.251 22.062 -1.508 1 98.38 162 GLY B N 1
ATOM 3651 C CA . GLY B 1 162 ? -0.788 20.906 -2.201 1 98.38 162 GLY B CA 1
ATOM 3652 C C . GLY B 1 162 ? 0.255 19.828 -2.475 1 98.38 162 GLY B C 1
ATOM 3653 O O . GLY B 1 162 ? 1.292 19.781 -1.809 1 98.38 162 GLY B O 1
ATOM 3654 N N . SER B 1 163 ? -0.095 18.906 -3.332 1 98.62 163 SER B N 1
ATOM 3655 C CA . SER B 1 163 ? 0.791 17.797 -3.637 1 98.62 163 SER B CA 1
ATOM 3656 C C . SER B 1 163 ? 0.703 17.406 -5.109 1 98.62 163 SER B C 1
ATOM 3658 O O . SER B 1 163 ? -0.378 17.438 -5.699 1 98.62 163 SER B O 1
ATOM 3660 N N . VAL B 1 164 ? 1.832 17.016 -5.66 1 97.88 164 VAL B N 1
ATOM 3661 C CA . VAL B 1 164 ? 1.891 16.453 -7.004 1 97.88 164 VAL B CA 1
ATOM 3662 C C . VAL B 1 164 ? 2.201 14.961 -6.918 1 97.88 164 VAL B C 1
ATOM 3664 O O . VAL B 1 164 ? 2.635 14.469 -5.875 1 97.88 164 VAL B O 1
ATOM 3667 N N . MET B 1 165 ? 1.983 14.266 -8.023 1 97.56 165 MET B N 1
ATOM 3668 C CA . MET B 1 165 ? 2.195 12.82 -8.062 1 97.56 165 MET B CA 1
ATOM 3669 C C . MET B 1 165 ? 3.174 12.445 -9.172 1 97.56 165 MET B C 1
ATOM 3671 O O . MET B 1 165 ? 3.084 12.961 -10.289 1 97.56 165 MET B O 1
ATOM 3675 N N . ILE B 1 166 ? 4.145 11.617 -8.852 1 97.69 166 ILE B N 1
ATOM 3676 C CA . ILE B 1 166 ? 5.094 11.055 -9.812 1 97.69 166 ILE B CA 1
ATOM 3677 C C . ILE B 1 166 ? 4.949 9.539 -9.852 1 97.69 166 ILE B C 1
ATOM 3679 O O . ILE B 1 166 ? 4.973 8.875 -8.812 1 97.69 166 ILE B O 1
ATOM 3683 N N . ARG B 1 167 ? 4.824 8.977 -11.055 1 97.25 167 ARG B N 1
ATOM 3684 C CA . ARG B 1 167 ? 4.621 7.535 -11.18 1 97.25 167 ARG B CA 1
ATOM 3685 C C . ARG B 1 167 ? 5.441 6.969 -12.336 1 97.25 167 ARG B C 1
ATOM 3687 O O . ARG B 1 167 ? 5.648 7.645 -13.352 1 97.25 167 ARG B O 1
ATOM 3694 N N . GLN B 1 168 ? 5.879 5.742 -12.203 1 97.38 168 GLN B N 1
ATOM 3695 C CA . GLN B 1 168 ? 6.484 5.031 -13.32 1 97.38 168 GLN B CA 1
ATOM 3696 C C . GLN B 1 168 ? 5.449 4.703 -14.391 1 97.38 168 GLN B C 1
ATOM 3698 O O . GLN B 1 168 ? 4.328 4.305 -14.078 1 97.38 168 GLN B O 1
ATOM 3703 N N . ASN B 1 169 ? 5.828 4.914 -15.633 1 95.5 169 ASN B N 1
ATOM 3704 C CA . ASN B 1 169 ? 5.031 4.527 -16.797 1 95.5 169 ASN B CA 1
ATOM 3705 C C . ASN B 1 169 ? 5.469 3.172 -17.344 1 95.5 169 ASN B C 1
ATOM 3707 O O . ASN B 1 169 ? 6.391 3.096 -18.156 1 95.5 169 ASN B O 1
ATOM 3711 N N . PRO B 1 170 ? 4.73 2.111 -16.984 1 94.56 170 PRO B N 1
ATOM 3712 C CA . PRO B 1 170 ? 5.199 0.787 -17.391 1 94.56 170 PRO B CA 1
ATOM 3713 C C . PRO B 1 170 ? 5.195 0.607 -18.906 1 94.56 170 PRO B C 1
ATOM 3715 O O . PRO B 1 170 ? 5.906 -0.255 -19.438 1 94.56 170 PRO B O 1
ATOM 3718 N N . ASP B 1 171 ? 4.477 1.396 -19.641 1 93.38 171 ASP B N 1
ATOM 3719 C CA . ASP B 1 171 ? 4.41 1.274 -21.094 1 93.38 171 ASP B CA 1
ATOM 3720 C C . ASP B 1 171 ? 5.742 1.641 -21.75 1 93.38 171 ASP B C 1
ATOM 3722 O O . ASP B 1 171 ? 5.98 1.333 -22.922 1 93.38 171 ASP B O 1
ATOM 3726 N N . ALA B 1 172 ? 6.559 2.307 -21.016 1 93.44 172 ALA B N 1
ATOM 3727 C CA . ALA B 1 172 ? 7.906 2.602 -21.484 1 93.44 172 ALA B CA 1
ATOM 3728 C C . ALA B 1 172 ? 8.742 1.33 -21.578 1 93.44 172 ALA B C 1
ATOM 3730 O O . ALA B 1 172 ? 9.789 1.314 -22.25 1 93.44 172 ALA B O 1
ATOM 3731 N N . TRP B 1 173 ? 8.367 0.251 -20.906 1 91 173 TRP B N 1
ATOM 3732 C CA . TRP B 1 173 ? 9.062 -1.028 -20.922 1 91 173 TRP B CA 1
ATOM 3733 C C . TRP B 1 173 ? 8.227 -2.098 -21.625 1 91 173 TRP B C 1
ATOM 3735 O O . TRP B 1 173 ? 8.727 -2.816 -22.484 1 91 173 TRP B O 1
ATOM 3745 N N . GLU B 1 174 ? 7.035 -2.236 -21.25 1 81.56 174 GLU B N 1
ATOM 3746 C CA . GLU B 1 174 ? 6.176 -3.354 -21.625 1 81.56 174 GLU B CA 1
ATOM 3747 C C . GLU B 1 174 ? 5.445 -3.072 -22.938 1 81.56 174 GLU B C 1
ATOM 3749 O O . GLU B 1 174 ? 4.914 -3.988 -23.562 1 81.56 174 GLU B O 1
ATOM 3754 N N . GLY B 1 175 ? 5.574 -1.946 -23.359 1 72.06 175 GLY B N 1
ATOM 3755 C CA . GLY B 1 175 ? 4.824 -1.559 -24.547 1 72.06 175 GLY B CA 1
ATOM 3756 C C . GLY B 1 175 ? 3.34 -1.396 -24.281 1 72.06 175 GLY B C 1
ATOM 3757 O O . GLY B 1 175 ? 2.85 -1.757 -23.219 1 72.06 175 GLY B O 1
ATOM 3758 N N . THR B 1 176 ? 2.68 -0.621 -25.266 1 60.44 176 THR B N 1
ATOM 3759 C CA . THR B 1 176 ? 1.26 -0.325 -25.109 1 60.44 176 THR B CA 1
ATOM 3760 C C . THR B 1 176 ? 0.413 -1.558 -25.422 1 60.44 176 THR B C 1
ATOM 3762 O O . THR B 1 176 ? 0.871 -2.479 -26.094 1 60.44 176 THR B O 1
ATOM 3765 N N . ALA B 1 177 ? -0.726 -1.793 -24.656 1 51.44 177 ALA B N 1
ATOM 3766 C CA . ALA B 1 177 ? -1.698 -2.848 -24.938 1 51.44 177 ALA B CA 1
ATOM 3767 C C . ALA B 1 177 ? -1.951 -2.979 -26.438 1 51.44 177 ALA B C 1
ATOM 3769 O O . ALA B 1 177 ? -2.15 -4.082 -26.938 1 51.44 177 ALA B O 1
ATOM 3770 N N . ALA B 1 178 ? -2.107 -1.778 -27.094 1 47.09 178 ALA B N 1
ATOM 3771 C CA . ALA B 1 178 ? -2.562 -1.815 -28.469 1 47.09 178 ALA B CA 1
ATOM 3772 C C . ALA B 1 178 ? -1.436 -2.238 -29.406 1 47.09 178 ALA B C 1
ATOM 3774 O O . ALA B 1 178 ? -1.668 -2.949 -30.391 1 47.09 178 ALA B O 1
ATOM 3775 N N . ARG B 1 179 ? -0.233 -1.536 -29.25 1 47.66 179 ARG B N 1
ATOM 3776 C CA . ARG B 1 179 ? 0.678 -1.665 -30.375 1 47.66 179 ARG B CA 1
ATOM 3777 C C . ARG B 1 179 ? 2.01 -2.27 -29.938 1 47.66 179 ARG B C 1
ATOM 3779 O O . ARG B 1 179 ? 2.906 -2.465 -30.766 1 47.66 179 ARG B O 1
ATOM 3786 N N . GLY B 1 180 ? 2.166 -2.891 -28.719 1 50.47 180 GLY B N 1
ATOM 3787 C CA . GLY B 1 180 ? 3.441 -3.502 -28.391 1 50.47 180 GLY B CA 1
ATOM 3788 C C . GLY B 1 180 ? 4.586 -2.51 -28.359 1 50.47 180 GLY B C 1
ATOM 3789 O O . GLY B 1 180 ? 5.707 -2.857 -27.969 1 50.47 180 GLY B O 1
ATOM 3790 N N . GLU B 1 181 ? 4.379 -1.28 -28.922 1 49.44 181 GLU B N 1
ATOM 3791 C CA . GLU B 1 181 ? 5.512 -0.367 -29.016 1 49.44 181 GLU B CA 1
ATOM 3792 C C . GLU B 1 181 ? 5.68 0.431 -27.719 1 49.44 181 GLU B C 1
ATOM 3794 O O . GLU B 1 181 ? 4.699 0.889 -27.141 1 49.44 181 GLU B O 1
ATOM 3799 N N . THR B 1 182 ? 6.859 0.276 -27.219 1 57 182 THR B N 1
ATOM 3800 C CA . THR B 1 182 ? 7.242 1.117 -26.094 1 57 182 THR B CA 1
ATOM 3801 C C . THR B 1 182 ? 6.969 2.588 -26.391 1 57 182 THR B C 1
ATOM 3803 O O . THR B 1 182 ? 7.262 3.064 -27.5 1 57 182 THR B O 1
ATOM 3806 N N . GLN B 1 183 ? 6.031 3.256 -25.609 1 65.56 183 GLN B N 1
ATOM 3807 C CA . GLN B 1 183 ? 5.719 4.66 -25.859 1 65.56 183 GLN B CA 1
ATOM 3808 C C . GLN B 1 183 ? 5.691 5.453 -24.562 1 65.56 183 GLN B C 1
ATOM 3810 O O . GLN B 1 183 ? 5.23 4.953 -23.531 1 65.56 183 GLN B O 1
ATOM 3815 N N . GLY B 1 184 ? 6.426 6.531 -24.688 1 76.44 184 GLY B N 1
ATOM 3816 C CA . GLY B 1 184 ? 6.223 7.574 -23.688 1 76.44 184 GLY B CA 1
ATOM 3817 C C . GLY B 1 184 ? 7.371 7.691 -22.703 1 76.44 184 GLY B C 1
ATOM 3818 O O . GLY B 1 184 ? 8.32 6.902 -22.75 1 76.44 184 GLY B O 1
ATOM 3819 N N . GLU B 1 185 ? 7.328 8.695 -21.938 1 89.75 185 GLU B N 1
ATOM 3820 C CA . GLU B 1 185 ? 8.297 8.969 -20.875 1 89.75 185 GLU B CA 1
ATOM 3821 C C . GLU B 1 185 ? 8.227 7.91 -19.781 1 89.75 185 GLU B C 1
ATOM 3823 O O . GLU B 1 185 ? 7.133 7.453 -19.422 1 89.75 185 GLU B O 1
ATOM 3828 N N . PRO B 1 186 ? 9.383 7.523 -19.281 1 95.12 186 PRO B N 1
ATOM 3829 C CA . PRO B 1 186 ? 9.414 6.473 -18.25 1 95.12 186 PRO B CA 1
ATOM 3830 C C . PRO B 1 186 ? 8.641 6.848 -17 1 95.12 186 PRO B C 1
ATOM 3832 O O . PRO B 1 186 ? 8.211 5.969 -16.25 1 95.12 186 PRO B O 1
ATOM 3835 N N . TYR B 1 187 ? 8.5 8.141 -16.844 1 96.5 187 TYR B N 1
ATOM 3836 C CA . TYR B 1 187 ? 7.812 8.602 -15.641 1 96.5 187 TYR B CA 1
ATOM 3837 C C . TYR B 1 187 ? 6.805 9.695 -15.969 1 96.5 187 TYR B C 1
ATOM 3839 O O . TYR B 1 187 ? 7.055 10.531 -16.844 1 96.5 187 TYR B O 1
ATOM 3847 N N . LEU B 1 188 ? 5.719 9.648 -15.281 1 94 188 LEU B N 1
ATOM 3848 C CA . LEU B 1 188 ? 4.641 10.617 -15.43 1 94 188 LEU B CA 1
ATOM 3849 C C . LEU B 1 188 ? 4.602 11.578 -14.242 1 94 188 LEU B C 1
ATOM 3851 O O . LEU B 1 188 ? 4.676 11.148 -13.086 1 94 188 LEU B O 1
ATOM 3855 N N . PHE B 1 189 ? 4.539 12.898 -14.531 1 94.81 189 PHE B N 1
ATOM 3856 C CA . PHE B 1 189 ? 4.363 13.953 -13.539 1 94.81 189 PHE B CA 1
ATOM 3857 C C . PHE B 1 189 ? 2.965 14.555 -13.633 1 94.81 189 PHE B C 1
ATOM 3859 O O . PHE B 1 189 ? 2.6 15.141 -14.648 1 94.81 189 PHE B O 1
ATOM 3866 N N . HIS B 1 190 ? 2.23 14.43 -12.57 1 94.12 190 HIS B N 1
ATOM 3867 C CA . HIS B 1 190 ? 0.836 14.852 -12.594 1 94.12 190 HIS B CA 1
ATOM 3868 C C . HIS B 1 190 ? 0.665 16.219 -11.938 1 94.12 190 HIS B C 1
ATOM 3870 O O . HIS B 1 190 ? 1.597 16.734 -11.312 1 94.12 190 HIS B O 1
ATOM 3876 N N . GLY B 1 191 ? -0.57 16.781 -12.117 1 92.38 191 GLY B N 1
ATOM 3877 C CA . GLY B 1 191 ? -0.859 18.125 -11.617 1 92.38 191 GLY B CA 1
ATOM 3878 C C . GLY B 1 191 ? -0.997 18.172 -10.102 1 92.38 191 GLY B C 1
ATOM 3879 O O . GLY B 1 191 ? -0.779 17.172 -9.422 1 92.38 191 GLY B O 1
ATOM 3880 N N . VAL B 1 192 ? -1.331 19.328 -9.578 1 96.25 192 VAL B N 1
ATOM 3881 C CA . VAL B 1 192 ? -1.35 19.594 -8.141 1 96.25 192 VAL B CA 1
ATOM 3882 C C . VAL B 1 192 ? -2.746 19.328 -7.586 1 96.25 192 VAL B C 1
ATOM 3884 O O . VAL B 1 192 ? -3.738 19.844 -8.094 1 96.25 192 VAL B O 1
ATOM 3887 N N . ALA B 1 193 ? -2.865 18.438 -6.625 1 97.12 193 ALA B N 1
ATOM 3888 C CA . ALA B 1 193 ? -4.047 18.359 -5.77 1 97.12 193 ALA B CA 1
ATOM 3889 C C . ALA B 1 193 ? -3.943 19.344 -4.602 1 97.12 193 ALA B C 1
ATOM 3891 O O . ALA B 1 193 ? -2.996 19.281 -3.816 1 97.12 193 ALA B O 1
ATOM 3892 N N . PRO B 1 194 ? -4.844 20.203 -4.449 1 97 194 PRO B N 1
ATOM 3893 C CA . PRO B 1 194 ? -4.727 21.234 -3.426 1 97 194 PRO B CA 1
ATOM 3894 C C . PRO B 1 194 ? -5.02 20.719 -2.02 1 97 194 PRO B C 1
ATOM 3896 O O . PRO B 1 194 ? -5.785 19.766 -1.856 1 97 194 PRO B O 1
ATOM 3899 N N . ALA B 1 195 ? -4.395 21.344 -1.017 1 98.56 195 ALA B N 1
ATOM 3900 C CA . ALA B 1 195 ? -4.711 21.109 0.392 1 98.56 195 ALA B CA 1
ATOM 3901 C C . ALA B 1 195 ? -5.773 22.094 0.877 1 98.56 195 ALA B C 1
ATOM 3903 O O . ALA B 1 195 ? -5.953 23.156 0.292 1 98.56 195 ALA B O 1
ATOM 3904 N N . ASP B 1 196 ? -6.477 21.688 1.894 1 98.56 196 ASP B N 1
ATOM 3905 C CA . ASP B 1 196 ? -7.414 22.625 2.51 1 98.56 196 ASP B CA 1
ATOM 3906 C C . ASP B 1 196 ? -6.68 23.781 3.172 1 98.56 196 ASP B C 1
ATOM 3908 O O . ASP B 1 196 ? -5.809 23.578 4.02 1 98.56 196 ASP B O 1
ATOM 3912 N N . GLU B 1 197 ? -7.059 24.969 2.844 1 98.25 197 GLU B N 1
ATOM 3913 C CA . GLU B 1 197 ? -6.336 26.156 3.297 1 98.25 197 GLU B CA 1
ATOM 3914 C C . GLU B 1 197 ? -6.488 26.359 4.801 1 98.25 197 GLU B C 1
ATOM 3916 O O . GLU B 1 197 ? -5.504 26.578 5.508 1 98.25 197 GLU B O 1
ATOM 3921 N N . GLU B 1 198 ? -7.66 26.25 5.289 1 98.12 198 GLU B N 1
ATOM 3922 C CA . GLU B 1 198 ? -7.934 26.5 6.699 1 98.12 198 GLU B CA 1
ATOM 3923 C C . GLU B 1 198 ? -7.258 25.469 7.59 1 98.12 198 GLU B C 1
ATOM 3925 O O . GLU B 1 198 ? -6.637 25.812 8.594 1 98.12 198 GLU B O 1
ATOM 3930 N N . LEU B 1 199 ? -7.402 24.25 7.199 1 98.62 199 LEU B N 1
ATOM 3931 C CA . LEU B 1 199 ? -6.797 23.172 7.984 1 98.62 199 LEU B CA 1
ATOM 3932 C C . LEU B 1 199 ? -5.273 23.266 7.938 1 98.62 199 LEU B C 1
ATOM 3934 O O . LEU B 1 199 ? -4.605 23.016 8.945 1 98.62 199 LEU B O 1
ATOM 3938 N N . SER B 1 200 ? -4.719 23.641 6.781 1 98.81 200 SER B N 1
ATOM 3939 C CA . SER B 1 200 ? -3.273 23.797 6.648 1 98.81 200 SER B CA 1
ATOM 3940 C C . SER B 1 200 ? -2.758 24.938 7.527 1 98.81 200 SER B C 1
ATOM 3942 O O . SER B 1 200 ? -1.691 24.828 8.133 1 98.81 200 SER B O 1
ATOM 3944 N N . GLU B 1 201 ? -3.475 25.984 7.586 1 98.62 201 GLU B N 1
ATOM 3945 C CA . GLU B 1 201 ? -3.086 27.109 8.43 1 98.62 201 GLU B CA 1
ATOM 3946 C C . GLU B 1 201 ? -3.092 26.719 9.906 1 98.62 201 GLU B C 1
ATOM 3948 O O . GLU B 1 201 ? -2.17 27.078 10.648 1 98.62 201 GLU B O 1
ATOM 3953 N N . ALA B 1 202 ? -4.141 26.031 10.312 1 98.62 202 ALA B N 1
ATOM 3954 C CA . ALA B 1 202 ? -4.215 25.562 11.695 1 98.62 202 ALA B CA 1
ATOM 3955 C C . ALA B 1 202 ? -3.057 24.625 12.016 1 98.62 202 ALA B C 1
ATOM 3957 O O . ALA B 1 202 ? -2.457 24.703 13.086 1 98.62 202 ALA B O 1
ATOM 3958 N N . LEU B 1 203 ? -2.764 23.75 11.062 1 98.75 203 LEU B N 1
ATOM 3959 C CA . LEU B 1 203 ? -1.681 22.781 11.227 1 98.75 203 LEU B CA 1
ATOM 3960 C C . LEU B 1 203 ? -0.336 23.5 11.344 1 98.75 203 LEU B C 1
ATOM 3962 O O . LEU B 1 203 ? 0.458 23.188 12.234 1 98.75 203 LEU B O 1
ATOM 3966 N N . LEU B 1 204 ? -0.101 24.469 10.516 1 98.5 204 LEU B N 1
ATOM 3967 C CA . LEU B 1 204 ? 1.129 25.25 10.539 1 98.5 204 LEU B CA 1
ATOM 3968 C C . LEU B 1 204 ? 1.279 25.984 11.867 1 98.5 204 LEU B C 1
ATOM 3970 O O . LEU B 1 204 ? 2.355 25.969 12.469 1 98.5 204 LEU B O 1
ATOM 3974 N N . LYS B 1 205 ? 0.261 26.562 12.281 1 98 205 LYS B N 1
ATOM 3975 C CA . LYS B 1 205 ? 0.269 27.328 13.523 1 98 205 LYS B CA 1
ATOM 3976 C C . LYS B 1 205 ? 0.616 26.422 14.711 1 98 205 LYS B C 1
ATOM 3978 O O . LYS B 1 205 ? 1.496 26.766 15.516 1 98 205 LYS B O 1
ATOM 3983 N N . GLU B 1 206 ? -0.055 25.297 14.797 1 98.19 206 GLU B N 1
ATOM 3984 C CA . GLU B 1 206 ? 0.157 24.406 15.93 1 98.19 206 GLU B CA 1
ATOM 3985 C C . GLU B 1 206 ? 1.546 23.766 15.883 1 98.19 206 GLU B C 1
ATOM 3987 O O . GLU B 1 206 ? 2.174 23.562 16.922 1 98.19 206 GLU B O 1
ATOM 3992 N N . LEU B 1 207 ? 2.016 23.453 14.672 1 98.19 207 LEU B N 1
ATOM 3993 C CA . LEU B 1 207 ? 3.346 22.859 14.531 1 98.19 207 LEU B CA 1
ATOM 3994 C C . LEU B 1 207 ? 4.422 23.875 14.914 1 98.19 207 LEU B C 1
ATOM 3996 O O . LEU B 1 207 ? 5.391 23.531 15.594 1 98.19 207 LEU B O 1
ATOM 4000 N N . LYS B 1 208 ? 4.285 25.094 14.508 1 96.44 208 LYS B N 1
ATOM 4001 C CA . LYS B 1 208 ? 5.246 26.125 14.859 1 96.44 208 LYS B CA 1
ATOM 4002 C C . LYS B 1 208 ? 5.273 26.359 16.375 1 96.44 208 LYS B C 1
ATOM 4004 O O . LYS B 1 208 ? 6.344 26.531 16.953 1 96.44 208 LYS B O 1
ATOM 4009 N N . ARG B 1 209 ? 4.176 26.359 16.953 1 94.5 209 ARG B N 1
ATOM 4010 C CA . ARG B 1 209 ? 4.078 26.516 18.406 1 94.5 209 ARG B CA 1
ATOM 4011 C C . ARG B 1 209 ? 4.801 25.391 19.125 1 94.5 209 ARG B C 1
ATOM 4013 O O . ARG B 1 209 ? 5.496 25.625 20.125 1 94.5 209 ARG B O 1
ATOM 4020 N N . SER B 1 210 ? 4.703 24.203 18.547 1 93.12 210 SER B N 1
ATOM 4021 C CA . SER B 1 210 ? 5.211 23.016 19.234 1 93.12 210 SER B CA 1
ATOM 4022 C C . SER B 1 210 ? 6.688 22.797 18.922 1 93.12 210 SER B C 1
ATOM 4024 O O . SER B 1 210 ? 7.418 22.219 19.734 1 93.12 210 SER B O 1
ATOM 4026 N N . LEU B 1 211 ? 7.141 23.172 17.734 1 91.69 211 LEU B N 1
ATOM 4027 C CA . LEU B 1 211 ? 8.445 22.688 17.266 1 91.69 211 LEU B CA 1
ATOM 4028 C C . LEU B 1 211 ? 9.367 23.859 16.953 1 91.69 211 LEU B C 1
ATOM 4030 O O . LEU B 1 211 ? 10.594 23.734 17.016 1 91.69 211 LEU B O 1
ATOM 4034 N N . ASP B 1 212 ? 8.766 24.922 16.531 1 75.25 212 ASP B N 1
ATOM 4035 C CA . ASP B 1 212 ? 9.609 26 16 1 75.25 212 ASP B CA 1
ATOM 4036 C C . ASP B 1 212 ? 10.461 26.609 17.109 1 75.25 212 ASP B C 1
ATOM 4038 O O . ASP B 1 212 ? 9.953 26.969 18.172 1 75.25 212 ASP B O 1
ATOM 4042 N N . GLY B 1 213 ? 11.617 26.828 16.766 1 67.31 213 GLY B N 1
ATOM 4043 C CA . GLY B 1 213 ? 12.547 27.453 17.688 1 67.31 213 GLY B CA 1
ATOM 4044 C C . GLY B 1 213 ? 12.891 26.594 18.875 1 67.31 213 GLY B C 1
ATOM 4045 O O . GLY B 1 213 ? 13.641 27.016 19.766 1 67.31 213 GLY B O 1
ATOM 4046 N N . LYS B 1 214 ? 11.93 25.594 19.125 1 60.44 214 LYS B N 1
ATOM 4047 C CA . LYS B 1 214 ? 12.172 24.781 20.312 1 60.44 214 LYS B CA 1
ATOM 4048 C C . LYS B 1 214 ? 13.359 23.844 20.094 1 60.44 214 LYS B C 1
ATOM 4050 O O . LYS B 1 214 ? 13.383 23.078 19.125 1 60.44 214 LYS B O 1
ATOM 4055 N N . ALA B 1 215 ? 14.453 24.438 20.234 1 50.12 215 ALA B N 1
ATOM 4056 C CA . ALA B 1 215 ? 15.734 23.75 20.172 1 50.12 215 ALA B CA 1
ATOM 4057 C C . ALA B 1 215 ? 15.695 22.438 20.938 1 50.12 215 ALA B C 1
ATOM 4059 O O . ALA B 1 215 ? 15.414 22.406 22.141 1 50.12 215 ALA B O 1
ATOM 4060 N N . GLY B 1 216 ? 15.055 21.359 20.5 1 44.41 216 GLY B N 1
ATOM 4061 C CA . GLY B 1 216 ? 15.047 20.203 21.359 1 44.41 216 GLY B CA 1
ATOM 4062 C C . GLY B 1 216 ? 16.266 20.109 22.25 1 44.41 216 GLY B C 1
ATOM 4063 O O . GLY B 1 216 ? 17.172 20.938 22.156 1 44.41 216 GLY B O 1
ATOM 4064 N N . GLY B 1 217 ? 16.828 18.797 22.594 1 39.56 217 GLY B N 1
ATOM 4065 C CA . GLY B 1 217 ? 17.781 18.438 23.641 1 39.56 217 GLY B CA 1
ATOM 4066 C C . GLY B 1 217 ? 19.125 19.156 23.5 1 39.56 217 GLY B C 1
ATOM 4067 O O . GLY B 1 217 ? 19.359 19.859 22.516 1 39.56 217 GLY B O 1
ATOM 4068 N N . SER B 1 218 ? 20.031 18.828 24.562 1 37.34 218 SER B N 1
ATOM 4069 C CA . SER B 1 218 ? 21.422 19.172 24.891 1 37.34 218 SER B CA 1
ATOM 4070 C C . SER B 1 218 ? 22.281 19.219 23.625 1 37.34 218 SER B C 1
ATOM 4072 O O . SER B 1 218 ? 23.438 19.625 23.688 1 37.34 218 SER B O 1
ATOM 4074 N N . ASP B 1 219 ? 22.078 18.219 22.719 1 39.84 219 ASP B N 1
ATOM 4075 C CA . ASP B 1 219 ? 23.203 17.859 21.875 1 39.84 219 ASP B CA 1
ATOM 4076 C C . ASP B 1 219 ? 23.344 18.828 20.703 1 39.84 219 ASP B C 1
ATOM 4078 O O . ASP B 1 219 ? 23.828 18.438 19.625 1 39.84 219 ASP B O 1
ATOM 4082 N N . GLY B 1 220 ? 23.156 20.234 20.906 1 42.88 220 GLY B N 1
ATOM 4083 C CA . GLY B 1 220 ? 23.641 21.188 19.922 1 42.88 220 GLY B CA 1
ATOM 4084 C C . GLY B 1 220 ? 22.719 21.359 18.734 1 42.88 220 GLY B C 1
ATOM 4085 O O . GLY B 1 220 ? 23.062 22.016 17.766 1 42.88 220 GLY B O 1
ATOM 4086 N N . GLY B 1 221 ? 21.781 20.391 18.375 1 46.81 221 GLY B N 1
ATOM 4087 C CA . GLY B 1 221 ? 21.141 20.391 17.062 1 46.81 221 GLY B CA 1
ATOM 4088 C C . GLY B 1 221 ? 20.078 21.453 16.922 1 46.81 221 GLY B C 1
ATOM 4089 O O . GLY B 1 221 ? 19.469 21.875 17.906 1 46.81 221 GLY B O 1
ATOM 4090 N N . GLY B 1 222 ? 20.172 22.375 15.891 1 53.41 222 GLY B N 1
ATOM 4091 C CA . GLY B 1 222 ? 19.328 23.422 15.305 1 53.41 222 GLY B CA 1
ATOM 4092 C C . GLY B 1 222 ? 17.859 23.094 15.352 1 53.41 222 GLY B C 1
ATOM 4093 O O . GLY B 1 222 ? 17.469 21.938 15.539 1 53.41 222 GLY B O 1
ATOM 4094 N N . GLY B 1 223 ? 16.984 24.094 15.773 1 62.41 223 GLY B N 1
ATOM 4095 C CA . GLY B 1 223 ? 15.531 24.109 15.805 1 62.41 223 GLY B CA 1
ATOM 4096 C C . GLY B 1 223 ? 14.898 23.328 14.672 1 62.41 223 GLY B C 1
ATOM 4097 O O . GLY B 1 223 ? 15.547 23.062 13.656 1 62.41 223 GLY B O 1
ATOM 4098 N N . THR B 1 224 ? 13.883 22.531 15.109 1 82.12 224 THR B N 1
ATOM 4099 C CA . THR B 1 224 ? 13.07 21.844 14.109 1 82.12 224 THR B CA 1
ATOM 4100 C C . THR B 1 224 ? 12.289 22.859 13.266 1 82.12 224 THR B C 1
ATOM 4102 O O . THR B 1 224 ? 11.422 23.562 13.781 1 82.12 224 THR B O 1
ATOM 4105 N N . ALA B 1 225 ? 12.711 23.062 12.086 1 91 225 ALA B N 1
ATOM 4106 C CA . ALA B 1 225 ? 12.016 23.969 11.18 1 91 225 ALA B CA 1
ATOM 4107 C C . ALA B 1 225 ? 10.664 23.406 10.758 1 91 225 ALA B C 1
ATOM 4109 O O . ALA B 1 225 ? 10.531 22.188 10.57 1 91 225 ALA B O 1
ATOM 4110 N N . VAL B 1 226 ? 9.68 24.266 10.75 1 97.5 226 VAL B N 1
ATOM 4111 C CA . VAL B 1 226 ? 8.375 23.969 10.18 1 97.5 226 VAL B CA 1
ATOM 4112 C C . VAL B 1 226 ? 8.148 24.812 8.938 1 97.5 226 VAL B C 1
ATOM 4114 O O . VAL B 1 226 ? 8.141 26.047 9.016 1 97.5 226 VAL B O 1
ATOM 4117 N N . VAL B 1 227 ? 7.988 24.188 7.805 1 97.31 227 VAL B N 1
ATOM 4118 C CA . VAL B 1 227 ? 7.949 24.922 6.547 1 97.31 227 VAL B CA 1
ATOM 4119 C C . VAL B 1 227 ? 6.754 24.469 5.711 1 97.31 227 VAL B C 1
ATOM 4121 O O . VAL B 1 227 ? 6.535 23.266 5.539 1 97.31 227 VAL B O 1
ATOM 4124 N N . GLY B 1 228 ? 5.938 25.438 5.297 1 98.19 228 GLY B N 1
ATOM 4125 C CA . GLY B 1 228 ? 4.957 25.156 4.27 1 98.19 228 GLY B CA 1
ATOM 4126 C C . GLY B 1 228 ? 5.559 25.047 2.881 1 98.19 228 GLY B C 1
ATOM 4127 O O . GLY B 1 228 ? 6.438 25.828 2.516 1 98.19 228 GLY B O 1
ATOM 4128 N N . CYS B 1 229 ? 5.176 24.047 2.074 1 98.56 229 CYS B N 1
ATOM 4129 C CA . CYS B 1 229 ? 5.738 23.844 0.742 1 98.56 229 CYS B CA 1
ATOM 4130 C C . CYS B 1 229 ? 4.816 22.984 -0.114 1 98.56 229 CYS B C 1
ATOM 4132 O O . CYS B 1 229 ? 3.717 22.641 0.311 1 98.56 229 CYS B O 1
ATOM 4134 N N . LEU B 1 230 ? 5.223 22.781 -1.369 1 98.69 230 LEU B N 1
ATOM 4135 C CA . LEU B 1 230 ? 4.598 21.766 -2.219 1 98.69 230 LEU B CA 1
ATOM 4136 C C . LEU B 1 230 ? 5.141 20.375 -1.906 1 98.69 230 LEU B C 1
ATOM 4138 O O . LEU B 1 230 ? 6.348 20.203 -1.742 1 98.69 230 LEU B O 1
ATOM 4142 N N . ASN B 1 231 ? 4.227 19.516 -1.705 1 98.81 231 ASN B N 1
ATOM 4143 C CA . ASN B 1 231 ? 4.594 18.125 -1.512 1 98.81 231 ASN B CA 1
ATOM 4144 C C . ASN B 1 231 ? 4.625 17.359 -2.836 1 98.81 231 ASN B C 1
ATOM 4146 O O . ASN B 1 231 ? 3.865 17.672 -3.754 1 98.81 231 ASN B O 1
ATOM 4150 N N . ALA B 1 232 ? 5.488 16.422 -2.953 1 98.81 232 ALA B N 1
ATOM 4151 C CA . ALA B 1 232 ? 5.457 15.43 -4.031 1 98.81 232 ALA B CA 1
ATOM 4152 C C . ALA B 1 232 ? 5.25 14.023 -3.482 1 98.81 232 ALA B C 1
ATOM 4154 O O . ALA B 1 232 ? 5.883 13.633 -2.498 1 98.81 232 ALA B O 1
ATOM 4155 N N . SER B 1 233 ? 4.332 13.297 -4.086 1 98.81 233 SER B N 1
ATOM 4156 C CA . SER B 1 233 ? 4.102 11.891 -3.775 1 98.81 233 SER B CA 1
ATOM 4157 C C . SER B 1 233 ? 4.496 10.992 -4.941 1 98.81 233 SER B C 1
ATOM 4159 O O . SER B 1 233 ? 4.262 11.336 -6.102 1 98.81 233 SER B O 1
ATOM 4161 N N . ALA B 1 234 ? 5.109 9.883 -4.586 1 98.81 234 ALA B N 1
ATOM 4162 C CA . ALA B 1 234 ? 5.523 8.922 -5.605 1 98.81 234 ALA B CA 1
ATOM 4163 C C . ALA B 1 234 ? 4.883 7.555 -5.363 1 98.81 234 ALA B C 1
ATOM 4165 O O . ALA B 1 234 ? 4.543 7.215 -4.227 1 98.81 234 ALA B O 1
ATOM 4166 N N . ASP B 1 235 ? 4.727 6.781 -6.438 1 98.5 235 ASP B N 1
ATOM 4167 C CA . ASP B 1 235 ? 4.16 5.441 -6.312 1 98.5 235 ASP B CA 1
ATOM 4168 C C . ASP B 1 235 ? 5.215 4.441 -5.84 1 98.5 235 ASP B C 1
ATOM 4170 O O . ASP B 1 235 ? 4.883 3.32 -5.445 1 98.5 235 ASP B O 1
ATOM 4174 N N . SER B 1 236 ? 6.43 4.844 -5.875 1 98.44 236 SER B N 1
ATOM 4175 C CA . SER B 1 236 ? 7.531 3.99 -5.449 1 98.44 236 SER B CA 1
ATOM 4176 C C . SER B 1 236 ? 8.562 4.777 -4.648 1 98.44 236 SER B C 1
ATOM 4178 O O . SER B 1 236 ? 8.961 5.871 -5.047 1 98.44 236 SER B O 1
ATOM 4180 N N . PHE B 1 237 ? 8.984 4.215 -3.551 1 97.88 237 PHE B N 1
ATOM 4181 C CA . PHE B 1 237 ? 10.07 4.754 -2.744 1 97.88 237 PHE B CA 1
ATOM 4182 C C . PHE B 1 237 ? 11.383 4.723 -3.516 1 97.88 237 PHE B C 1
ATOM 4184 O O . PHE B 1 237 ? 12.266 5.551 -3.283 1 97.88 237 PHE B O 1
ATOM 4191 N N . TYR B 1 238 ? 11.516 3.9 -4.445 1 97.75 238 TYR B N 1
ATOM 4192 C CA . TYR B 1 238 ? 12.766 3.654 -5.156 1 97.75 238 TYR B CA 1
ATOM 4193 C C . TYR B 1 238 ? 12.758 4.312 -6.527 1 97.75 238 TYR B C 1
ATOM 4195 O O . TYR B 1 238 ? 13.141 5.473 -6.672 1 97.75 238 TYR B O 1
ATOM 4203 N N . SER B 1 239 ? 12.062 3.738 -7.469 1 97.88 239 SER B N 1
ATOM 4204 C CA . SER B 1 239 ? 12.133 4.195 -8.852 1 97.88 239 SER B CA 1
ATOM 4205 C C . SER B 1 239 ? 11.555 5.602 -9 1 97.88 239 SER B C 1
ATOM 4207 O O . SER B 1 239 ? 12.258 6.52 -9.43 1 97.88 239 SER B O 1
ATOM 4209 N N . SER B 1 240 ? 10.406 5.832 -8.492 1 98.44 240 SER B N 1
ATOM 4210 C CA . SER B 1 240 ? 9.703 7.082 -8.766 1 98.44 240 SER B CA 1
ATOM 4211 C C . SER B 1 240 ? 10.188 8.195 -7.844 1 98.44 240 SER B C 1
ATOM 4213 O O . SER B 1 240 ? 9.82 9.359 -8.023 1 98.44 240 SER B O 1
ATOM 4215 N N . GLN B 1 241 ? 10.984 7.879 -6.844 1 97.69 241 GLN B N 1
ATOM 4216 C CA . GLN B 1 241 ? 11.617 8.922 -6.035 1 97.69 241 GLN B CA 1
ATOM 4217 C C . GLN B 1 241 ? 13.062 9.148 -6.457 1 97.69 241 GLN B C 1
ATOM 4219 O O . GLN B 1 241 ? 13.797 9.891 -5.809 1 97.69 241 GLN B O 1
ATOM 4224 N N . GLY B 1 242 ? 13.469 8.422 -7.457 1 97.06 242 GLY B N 1
ATOM 4225 C CA . GLY B 1 242 ? 14.773 8.688 -8.047 1 97.06 242 GLY B CA 1
ATOM 4226 C C . GLY B 1 242 ? 15.914 8.047 -7.281 1 97.06 242 GLY B C 1
ATOM 4227 O O . GLY B 1 242 ? 17.047 8.516 -7.348 1 97.06 242 GLY B O 1
ATOM 4228 N N . ARG B 1 243 ? 15.633 7.098 -6.438 1 95.75 243 ARG B N 1
ATOM 4229 C CA . ARG B 1 243 ? 16.703 6.344 -5.793 1 95.75 243 ARG B CA 1
ATOM 4230 C C . ARG B 1 243 ? 17.312 5.32 -6.754 1 95.75 243 ARG B C 1
ATOM 4232 O O . ARG B 1 243 ? 16.578 4.52 -7.348 1 95.75 243 ARG B O 1
ATOM 4239 N N . LEU B 1 244 ? 18.578 5.348 -6.871 1 94.75 244 LEU B N 1
ATOM 4240 C CA . LEU B 1 244 ? 19.25 4.5 -7.852 1 94.75 244 LEU B CA 1
ATOM 4241 C C . LEU B 1 244 ? 19.547 3.117 -7.27 1 94.75 244 LEU B C 1
ATOM 4243 O O . LEU B 1 244 ? 20.172 2.998 -6.219 1 94.75 244 LEU B O 1
ATOM 4247 N N . ASP B 1 245 ? 18.984 2.135 -7.863 1 94.44 245 ASP B N 1
ATOM 4248 C CA . ASP B 1 245 ? 19.203 0.723 -7.559 1 94.44 245 ASP B CA 1
ATOM 4249 C C . ASP B 1 245 ? 19.703 -0.033 -8.781 1 94.44 245 ASP B C 1
ATOM 4251 O O . ASP B 1 245 ? 18.938 -0.326 -9.703 1 94.44 245 ASP B O 1
ATOM 4255 N N . PRO B 1 246 ? 20.984 -0.364 -8.789 1 93.56 246 PRO B N 1
ATOM 4256 C CA . PRO B 1 246 ? 21.562 -0.997 -9.977 1 93.56 246 PRO B CA 1
ATOM 4257 C C . PRO B 1 246 ? 20.953 -2.369 -10.266 1 93.56 246 PRO B C 1
ATOM 4259 O O . PRO B 1 246 ? 21.172 -2.924 -11.352 1 93.56 246 PRO B O 1
ATOM 4262 N N . SER B 1 247 ? 20.266 -2.896 -9.367 1 96.06 247 SER B N 1
ATOM 4263 C CA . SER B 1 247 ? 19.672 -4.219 -9.562 1 96.06 247 SER B CA 1
ATOM 4264 C C . SER B 1 247 ? 18.516 -4.164 -10.539 1 96.06 247 SER B C 1
ATOM 4266 O O . SER B 1 247 ? 18.062 -5.195 -11.047 1 96.06 247 SER B O 1
ATOM 4268 N N . PHE B 1 248 ? 18 -2.945 -10.812 1 97.5 248 PHE B N 1
ATOM 4269 C CA . PHE B 1 248 ? 16.812 -2.807 -11.664 1 97.5 248 PHE B CA 1
ATOM 4270 C C . PHE B 1 248 ? 17.047 -1.741 -12.727 1 97.5 248 PHE B C 1
ATOM 4272 O O . PHE B 1 248 ? 17.656 -0.711 -12.461 1 97.5 248 PHE B O 1
ATOM 4279 N N . GLU B 1 249 ? 16.547 -1.977 -13.922 1 96.56 249 GLU B N 1
ATOM 4280 C CA . GLU B 1 249 ? 16.531 -0.959 -14.969 1 96.56 249 GLU B CA 1
ATOM 4281 C C . GLU B 1 249 ? 15.359 0.003 -14.781 1 96.56 249 GLU B C 1
ATOM 4283 O O . GLU B 1 249 ? 14.312 -0.156 -15.414 1 96.56 249 GLU B O 1
ATOM 4288 N N . ASP B 1 250 ? 15.594 1.081 -14.055 1 96.5 250 ASP B N 1
ATOM 4289 C CA . ASP B 1 250 ? 14.5 1.963 -13.664 1 96.5 250 ASP B CA 1
ATOM 4290 C C . ASP B 1 250 ? 14.477 3.223 -14.523 1 96.5 250 ASP B C 1
ATOM 4292 O O . ASP B 1 250 ? 13.453 3.908 -14.602 1 96.5 250 ASP B O 1
ATOM 4296 N N . ARG B 1 251 ? 15.594 3.637 -15.102 1 96.5 251 ARG B N 1
ATOM 4297 C CA . ARG B 1 251 ? 15.672 4.84 -15.93 1 96.5 251 ARG B CA 1
ATOM 4298 C C . ARG B 1 251 ? 15.18 6.062 -15.156 1 96.5 251 ARG B C 1
ATOM 4300 O O . ARG B 1 251 ? 14.367 6.836 -15.672 1 96.5 251 ARG B O 1
ATOM 4307 N N . ASN B 1 252 ? 15.664 6.246 -13.914 1 97.06 252 ASN B N 1
ATOM 4308 C CA . ASN B 1 252 ? 15.086 7.246 -13.031 1 97.06 252 ASN B CA 1
ATOM 4309 C C . ASN B 1 252 ? 16.125 8.258 -12.57 1 97.06 252 ASN B C 1
ATOM 4311 O O . ASN B 1 252 ? 15.961 8.891 -11.516 1 97.06 252 ASN B O 1
ATOM 4315 N N . SER B 1 253 ? 17.188 8.492 -13.289 1 95.69 253 SER B N 1
ATOM 4316 C CA . SER B 1 253 ? 18.297 9.328 -12.859 1 95.69 253 SER B CA 1
ATOM 4317 C C . SER B 1 253 ? 17.906 10.805 -12.844 1 95.69 253 SER B C 1
ATOM 4319 O O . SER B 1 253 ? 18.531 11.609 -12.148 1 95.69 253 SER B O 1
ATOM 4321 N N . ASP B 1 254 ? 16.875 11.18 -13.531 1 96.12 254 ASP B N 1
ATOM 4322 C CA . ASP B 1 254 ? 16.578 12.602 -13.68 1 96.12 254 ASP B CA 1
ATOM 4323 C C . ASP B 1 254 ? 15.305 12.984 -12.938 1 96.12 254 ASP B C 1
ATOM 4325 O O . ASP B 1 254 ? 14.766 14.078 -13.117 1 96.12 254 ASP B O 1
ATOM 4329 N N . ILE B 1 255 ? 14.773 12.133 -12.062 1 96.75 255 ILE B N 1
ATOM 4330 C CA . ILE B 1 255 ? 13.492 12.359 -11.406 1 96.75 255 ILE B CA 1
ATOM 4331 C C . ILE B 1 255 ? 13.562 13.633 -10.562 1 96.75 255 ILE B C 1
ATOM 4333 O O . ILE B 1 255 ? 12.68 14.5 -10.664 1 96.75 255 ILE B O 1
ATOM 4337 N N . LEU B 1 256 ? 14.602 13.789 -9.758 1 96.12 256 LEU B N 1
ATOM 4338 C CA . LEU B 1 256 ? 14.703 14.922 -8.852 1 96.12 256 LEU B CA 1
ATOM 4339 C C . LEU B 1 256 ? 14.852 16.234 -9.625 1 96.12 256 LEU B C 1
ATOM 4341 O O . LEU B 1 256 ? 14.172 17.219 -9.32 1 96.12 256 LEU B O 1
ATOM 4345 N N . SER B 1 257 ? 15.742 16.219 -10.609 1 96.56 257 SER B N 1
ATOM 4346 C CA . SER B 1 257 ? 15.93 17.422 -11.414 1 96.56 257 SER B CA 1
ATOM 4347 C C . SER B 1 257 ? 14.664 17.781 -12.18 1 96.56 257 SER B C 1
ATOM 4349 O O . SER B 1 257 ? 14.289 18.953 -12.25 1 96.56 257 SER B O 1
ATOM 4351 N N . SER B 1 258 ? 13.992 16.797 -12.727 1 96.88 258 SER B N 1
ATOM 4352 C CA . SER B 1 258 ? 12.75 17.031 -13.461 1 96.88 258 SER B CA 1
ATOM 4353 C C . SER B 1 258 ? 11.664 17.594 -12.547 1 96.88 258 SER B C 1
ATOM 4355 O O . SER B 1 258 ? 10.93 18.5 -12.93 1 96.88 258 SER B O 1
ATOM 4357 N N . LEU B 1 259 ? 11.586 17.031 -11.352 1 97.25 259 LEU B N 1
ATOM 4358 C CA . LEU B 1 259 ? 10.602 17.5 -10.375 1 97.25 259 LEU B CA 1
ATOM 4359 C C . LEU B 1 259 ? 10.852 18.953 -9.992 1 97.25 259 LEU B C 1
ATOM 4361 O O . LEU B 1 259 ? 9.93 19.766 -10.031 1 97.25 259 LEU B O 1
ATOM 4365 N N . LEU B 1 260 ? 12.039 19.312 -9.68 1 96.56 260 LEU B N 1
ATOM 4366 C CA . LEU B 1 260 ? 12.367 20.641 -9.18 1 96.56 260 LEU B CA 1
ATOM 4367 C C . LEU B 1 260 ? 12.312 21.672 -10.297 1 96.56 260 LEU B C 1
ATOM 4369 O O . LEU B 1 260 ? 12.055 22.859 -10.047 1 96.56 260 LEU B O 1
ATOM 4373 N N . GLU B 1 261 ? 12.602 21.219 -11.531 1 96.44 261 GLU B N 1
ATOM 4374 C CA . GLU B 1 261 ? 12.43 22.109 -12.68 1 96.44 261 GLU B CA 1
ATOM 4375 C C . GLU B 1 261 ? 10.961 22.453 -12.883 1 96.44 261 GLU B C 1
ATOM 4377 O O . GLU B 1 261 ? 10.633 23.609 -13.148 1 96.44 261 GLU B O 1
ATOM 4382 N N . ARG B 1 262 ? 10.086 21.531 -12.742 1 94.75 262 ARG B N 1
ATOM 4383 C CA . ARG B 1 262 ? 8.656 21.719 -12.938 1 94.75 262 ARG B CA 1
ATOM 4384 C C . ARG B 1 262 ? 8.031 22.438 -11.75 1 94.75 262 ARG B C 1
ATOM 4386 O O . ARG B 1 262 ? 7.102 23.234 -11.914 1 94.75 262 ARG B O 1
ATOM 4393 N N . HIS B 1 263 ? 8.523 22.062 -10.57 1 96.5 263 HIS B N 1
ATOM 4394 C CA . HIS B 1 263 ? 7.977 22.578 -9.32 1 96.5 263 HIS B CA 1
ATOM 4395 C C . HIS B 1 263 ? 9.094 23.016 -8.375 1 96.5 263 HIS B C 1
ATOM 4397 O O . HIS B 1 263 ? 9.398 22.328 -7.402 1 96.5 263 HIS B O 1
ATOM 4403 N N . PRO B 1 264 ? 9.539 24.203 -8.523 1 95.88 264 PRO B N 1
ATOM 4404 C CA . PRO B 1 264 ? 10.664 24.672 -7.703 1 95.88 264 PRO B CA 1
ATOM 4405 C C . PRO B 1 264 ? 10.305 24.797 -6.223 1 95.88 264 PRO B C 1
ATOM 4407 O O . PRO B 1 264 ? 11.195 24.828 -5.371 1 95.88 264 PRO B O 1
ATOM 4410 N N . SER B 1 265 ? 9.047 24.797 -5.883 1 96.38 265 SER B N 1
ATOM 4411 C CA . SER B 1 265 ? 8.625 24.969 -4.496 1 96.38 265 SER B CA 1
ATOM 4412 C C . SER B 1 265 ? 8.477 23.609 -3.801 1 96.38 265 SER B C 1
ATOM 4414 O O . SER B 1 265 ? 8.188 23.562 -2.602 1 96.38 265 SER B O 1
ATOM 4416 N N . ALA B 1 266 ? 8.734 22.531 -4.527 1 98.25 266 ALA B N 1
ATOM 4417 C CA . ALA B 1 266 ? 8.641 21.219 -3.912 1 98.25 266 ALA B CA 1
ATOM 4418 C C . ALA B 1 266 ? 9.664 2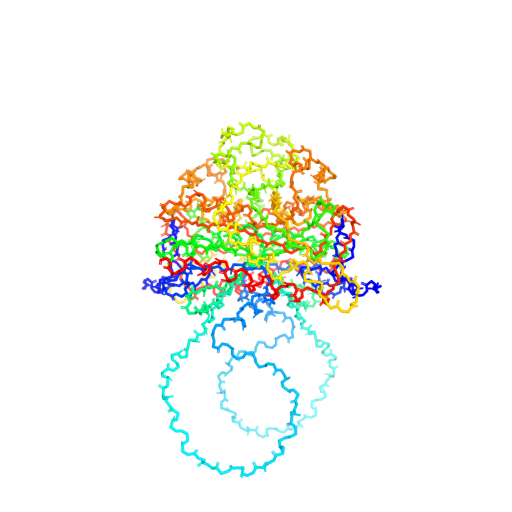1.062 -2.793 1 98.25 266 ALA B C 1
ATOM 4420 O O . ALA B 1 266 ? 10.859 21.281 -2.998 1 98.25 266 ALA B O 1
ATOM 4421 N N . GLY B 1 267 ? 9.117 20.672 -1.605 1 98.31 267 GLY B N 1
ATOM 4422 C CA . GLY B 1 267 ? 10.016 20.578 -0.462 1 98.31 267 GLY B CA 1
ATOM 4423 C C . GLY B 1 267 ? 10.031 19.203 0.17 1 98.31 267 GLY B C 1
ATOM 4424 O O . GLY B 1 267 ? 10.992 18.828 0.839 1 98.31 267 GLY B O 1
ATOM 4425 N N . SER B 1 268 ? 9.031 18.453 0.018 1 98.56 268 SER B N 1
ATOM 4426 C CA . SER B 1 268 ? 8.914 17.125 0.621 1 98.56 268 SER B CA 1
ATOM 4427 C C . SER B 1 268 ? 8.578 16.078 -0.426 1 98.56 268 SER B C 1
ATOM 4429 O O . SER B 1 268 ? 7.855 16.359 -1.388 1 98.56 268 SER B O 1
ATOM 4431 N N . PHE B 1 269 ? 9.109 14.906 -0.288 1 98.69 269 PHE B N 1
ATOM 4432 C CA . PHE B 1 269 ? 8.938 13.805 -1.23 1 98.69 269 PHE B CA 1
ATOM 4433 C C . PHE B 1 269 ? 8.594 12.516 -0.5 1 98.69 269 PHE B C 1
ATOM 4435 O O . PHE B 1 269 ? 9.414 11.977 0.241 1 98.69 269 PHE B O 1
ATOM 4442 N N . GLU B 1 270 ? 7.379 11.984 -0.663 1 98.62 270 GLU B N 1
ATOM 4443 C CA . GLU B 1 270 ? 6.875 10.812 0.042 1 98.62 270 GLU B CA 1
ATOM 4444 C C . GLU B 1 270 ? 5.848 10.062 -0.8 1 98.62 270 GLU B C 1
ATOM 4446 O O . GLU B 1 270 ? 5.973 9.992 -2.023 1 98.62 270 GLU B O 1
ATOM 4451 N N . MET B 1 271 ? 4.863 9.266 -0.159 1 98.81 271 MET B N 1
ATOM 4452 C CA . MET B 1 271 ? 4.172 8.32 -1.029 1 98.81 271 MET B CA 1
ATOM 4453 C C . MET B 1 271 ? 2.66 8.422 -0.848 1 98.81 271 MET B C 1
ATOM 4455 O O . MET B 1 271 ? 1.904 7.711 -1.517 1 98.81 271 MET B O 1
ATOM 4459 N N . GLU B 1 272 ? 2.131 9.312 0.027 1 98.81 272 GLU B N 1
ATOM 4460 C CA . GLU B 1 272 ? 0.721 9.125 0.355 1 98.81 272 GLU B CA 1
ATOM 4461 C C . GLU B 1 272 ? -0.067 10.422 0.161 1 98.81 272 GLU B C 1
ATOM 4463 O O . GLU B 1 272 ? -1.255 10.391 -0.165 1 98.81 272 GLU B O 1
ATOM 4468 N N . THR B 1 273 ? 0.459 11.602 0.334 1 98.94 273 THR B N 1
ATOM 4469 C CA . THR B 1 273 ? -0.249 12.859 0.547 1 98.94 273 THR B CA 1
ATOM 4470 C C . THR B 1 273 ? -1.1 13.211 -0.669 1 98.94 273 THR B C 1
ATOM 4472 O O . THR B 1 273 ? -2.254 13.617 -0.528 1 98.94 273 THR B O 1
ATOM 4475 N N . PHE B 1 274 ? -0.539 13.047 -1.877 1 98.88 274 PHE B N 1
ATOM 4476 C CA . PHE B 1 274 ? -1.293 13.406 -3.072 1 98.88 274 PHE B CA 1
ATOM 4477 C C . PHE B 1 274 ? -2.645 12.703 -3.092 1 98.88 274 PHE B C 1
ATOM 4479 O O . PHE B 1 274 ? -3.67 13.328 -3.385 1 98.88 274 PHE B O 1
ATOM 4486 N N . GLN B 1 275 ? -2.65 11.398 -2.787 1 98.88 275 GLN B N 1
ATOM 4487 C CA . GLN B 1 275 ? -3.883 10.617 -2.865 1 98.88 275 GLN B CA 1
ATOM 4488 C C . GLN B 1 275 ? -4.914 11.125 -1.86 1 98.88 275 GLN B C 1
ATOM 4490 O O . GLN B 1 275 ? -6.109 11.164 -2.158 1 98.88 275 GLN B O 1
ATOM 4495 N N . LEU B 1 276 ? -4.477 11.469 -0.647 1 98.88 276 LEU B N 1
ATOM 4496 C CA . LEU B 1 276 ? -5.379 12.039 0.347 1 98.88 276 LEU B CA 1
ATOM 4497 C C . LEU B 1 276 ? -6.055 13.297 -0.194 1 98.88 276 LEU B C 1
ATOM 4499 O O . LEU B 1 276 ? -7.281 13.406 -0.159 1 98.88 276 LEU B O 1
ATOM 4503 N N . LEU B 1 277 ? -5.27 14.203 -0.714 1 98.81 277 LEU B N 1
ATOM 4504 C CA . LEU B 1 277 ? -5.781 15.484 -1.178 1 98.81 277 LEU B CA 1
ATOM 4505 C C . LEU B 1 277 ? -6.672 15.305 -2.402 1 98.81 277 LEU B C 1
ATOM 4507 O O . LEU B 1 277 ? -7.703 15.977 -2.529 1 98.81 277 LEU B O 1
ATOM 4511 N N . HIS B 1 278 ? -6.266 14.406 -3.264 1 98.31 278 HIS B N 1
ATOM 4512 C CA . HIS B 1 278 ? -7.035 14.117 -4.469 1 98.31 278 HIS B CA 1
ATOM 4513 C C . HIS B 1 278 ? -8.406 13.547 -4.121 1 98.31 278 HIS B C 1
ATOM 4515 O O . HIS B 1 278 ? -9.422 13.984 -4.672 1 98.31 278 HIS B O 1
ATOM 4521 N N . LEU B 1 279 ? -8.461 12.633 -3.18 1 98.5 279 LEU B N 1
ATOM 4522 C CA . LEU B 1 279 ? -9.727 12.031 -2.77 1 98.5 279 LEU B CA 1
ATOM 4523 C C . LEU B 1 279 ? -10.609 13.055 -2.061 1 98.5 279 LEU B C 1
ATOM 4525 O O . LEU B 1 279 ? -11.836 13.039 -2.209 1 98.5 279 LEU B O 1
ATOM 4529 N N . ALA B 1 280 ? -9.969 13.891 -1.263 1 98.44 280 ALA B N 1
ATOM 4530 C CA . ALA B 1 280 ? -10.734 14.945 -0.599 1 98.44 280 ALA B CA 1
ATOM 4531 C C . ALA B 1 280 ? -11.477 15.805 -1.615 1 98.44 280 ALA B C 1
ATOM 4533 O O . ALA B 1 280 ? -12.633 16.172 -1.399 1 98.44 280 ALA B O 1
ATOM 4534 N N . ARG B 1 281 ? -10.875 16.016 -2.715 1 95.81 281 ARG B N 1
ATOM 4535 C CA . ARG B 1 281 ? -11.469 16.844 -3.768 1 95.81 281 ARG B CA 1
ATOM 4536 C C . ARG B 1 281 ? -12.562 16.078 -4.5 1 95.81 281 ARG B C 1
ATOM 4538 O O . ARG B 1 281 ? -13.539 16.672 -4.961 1 95.81 281 ARG B O 1
ATOM 4545 N N . LEU B 1 282 ? -12.383 14.812 -4.637 1 96.62 282 LEU B N 1
ATOM 4546 C CA . LEU B 1 282 ? -13.312 14 -5.41 1 96.62 282 LEU B CA 1
ATOM 4547 C C . LEU B 1 282 ? -14.57 13.688 -4.602 1 96.62 282 LEU B C 1
ATOM 4549 O O . LEU B 1 282 ? -15.586 13.266 -5.156 1 96.62 282 LEU B O 1
ATOM 4553 N N . CYS B 1 283 ? -14.453 13.828 -3.303 1 97.12 283 CYS B N 1
ATOM 4554 C CA . CYS B 1 283 ? -15.578 13.43 -2.455 1 97.12 283 CYS B CA 1
ATOM 4555 C C . CYS B 1 283 ? -16.766 14.352 -2.666 1 97.12 283 CYS B C 1
ATOM 4557 O O . CYS B 1 283 ? -16.641 15.578 -2.604 1 97.12 283 CYS B O 1
ATOM 4559 N N . ARG B 1 284 ? -17.969 13.773 -2.854 1 93.31 284 ARG B N 1
ATOM 4560 C CA . ARG B 1 284 ? -19.172 14.539 -3.145 1 93.31 284 ARG B CA 1
ATOM 4561 C C . ARG B 1 284 ? -20.203 14.391 -2.029 1 93.31 284 ARG B C 1
ATOM 4563 O O . ARG B 1 284 ? -21.109 15.211 -1.896 1 93.31 284 ARG B O 1
ATOM 4570 N N . LYS B 1 285 ? -20.141 13.336 -1.311 1 88 285 LYS B N 1
ATOM 4571 C CA . LYS B 1 285 ? -21.125 13.062 -0.27 1 88 285 LYS B CA 1
ATOM 4572 C C . LYS B 1 285 ? -21.141 14.18 0.774 1 88 285 LYS B C 1
ATOM 4574 O O . LYS B 1 285 ? -22.203 14.695 1.116 1 88 285 LYS B O 1
ATOM 4579 N N . SER B 1 286 ? -19.984 14.375 1.326 1 92.44 286 SER B N 1
ATOM 4580 C CA . SER B 1 286 ? -19.766 15.445 2.295 1 92.44 286 SER B CA 1
ATOM 4581 C C . SER B 1 286 ? -18.328 15.961 2.221 1 92.44 286 SER B C 1
ATOM 4583 O O . SER B 1 286 ? -17.438 15.258 1.762 1 92.44 286 SER B O 1
ATOM 4585 N N . LYS B 1 287 ? -18.172 17.094 2.691 1 95.44 287 LYS B N 1
ATOM 4586 C CA . LYS B 1 287 ? -16.875 17.75 2.588 1 95.44 287 LYS B CA 1
ATOM 4587 C C . LYS B 1 287 ? -15.805 16.969 3.34 1 95.44 287 LYS B C 1
ATOM 4589 O O . LYS B 1 287 ? -16.047 16.484 4.449 1 95.44 287 LYS B O 1
ATOM 4594 N N . VAL B 1 288 ? -14.695 16.812 2.688 1 98.06 288 VAL B N 1
ATOM 4595 C CA . VAL B 1 288 ? -13.484 16.312 3.322 1 98.06 288 VAL B CA 1
ATOM 4596 C C . VAL B 1 288 ? -12.398 17.391 3.299 1 98.06 288 VAL B C 1
ATOM 4598 O O . VAL B 1 288 ? -11.945 17.797 2.227 1 98.06 288 VAL B O 1
ATOM 4601 N N . GLN B 1 289 ? -12.047 17.922 4.445 1 98.44 289 GLN B N 1
ATOM 4602 C CA . GLN B 1 289 ? -10.883 18.797 4.59 1 98.44 289 GLN B CA 1
ATOM 4603 C C . GLN B 1 289 ? -9.617 17.984 4.879 1 98.44 289 GLN B C 1
ATOM 4605 O O . GLN B 1 289 ? -9.586 17.203 5.832 1 98.44 289 GLN B O 1
ATOM 4610 N N . ALA B 1 290 ? -8.609 18.188 4.035 1 98.88 290 ALA B N 1
ATOM 4611 C CA . ALA B 1 290 ? -7.41 17.359 4.195 1 98.88 290 ALA B CA 1
ATOM 4612 C C . ALA B 1 290 ? -6.148 18.219 4.133 1 98.88 290 ALA B C 1
ATOM 4614 O O . ALA B 1 290 ? -6.086 19.188 3.373 1 98.88 290 ALA B O 1
ATOM 4615 N N . SER B 1 291 ? -5.203 17.938 4.906 1 98.88 291 SER B N 1
ATOM 4616 C CA . SER B 1 291 ? -3.848 18.469 4.922 1 98.88 291 SER B CA 1
ATOM 4617 C C . SER B 1 291 ? -2.844 17.438 5.41 1 98.88 291 SER B C 1
ATOM 4619 O O . SER B 1 291 ? -3.223 16.312 5.754 1 98.88 291 SER B O 1
ATOM 4621 N N . ALA B 1 292 ? -1.562 17.812 5.316 1 98.94 292 ALA B N 1
ATOM 4622 C CA . ALA B 1 292 ? -0.544 16.844 5.699 1 98.94 292 ALA B CA 1
ATOM 4623 C C . ALA B 1 292 ? 0.714 17.531 6.211 1 98.94 292 ALA B C 1
ATOM 4625 O O . ALA B 1 292 ? 1.075 18.609 5.73 1 98.94 292 ALA B O 1
ATOM 4626 N N . ALA B 1 293 ? 1.319 16.906 7.176 1 98.88 293 ALA B N 1
ATOM 4627 C CA . ALA B 1 293 ? 2.65 17.234 7.676 1 98.88 293 ALA B CA 1
ATOM 4628 C C . ALA B 1 293 ? 3.555 16 7.684 1 98.88 293 ALA B C 1
ATOM 4630 O O . ALA B 1 293 ? 3.125 14.914 8.062 1 98.88 293 ALA B O 1
ATOM 4631 N N . THR B 1 294 ? 4.77 16.203 7.215 1 98.81 294 THR B N 1
ATOM 4632 C CA . THR B 1 294 ? 5.695 15.086 7.137 1 98.81 294 THR B CA 1
ATOM 4633 C C . THR B 1 294 ? 7.051 15.453 7.734 1 98.81 294 THR B C 1
ATOM 4635 O O . THR B 1 294 ? 7.551 16.562 7.512 1 98.81 294 THR B O 1
ATOM 4638 N N . ILE B 1 295 ? 7.582 14.57 8.508 1 97.69 295 ILE B N 1
ATOM 4639 C CA . ILE B 1 295 ? 8.875 14.75 9.148 1 97.69 295 ILE B CA 1
ATOM 4640 C C . ILE B 1 295 ? 9.992 14.344 8.188 1 97.69 295 ILE B C 1
ATOM 4642 O O . ILE B 1 295 ? 9.961 13.25 7.621 1 97.69 295 ILE B O 1
ATOM 4646 N N . VAL B 1 296 ? 10.992 15.203 8.031 1 97.25 296 VAL B N 1
ATOM 4647 C CA . VAL B 1 296 ? 12.109 14.93 7.133 1 97.25 296 VAL B CA 1
ATOM 4648 C C . VAL B 1 296 ? 13.094 13.984 7.812 1 97.25 296 VAL B C 1
ATOM 4650 O O . VAL B 1 296 ? 13.812 14.383 8.734 1 97.25 296 VAL B O 1
ATOM 4653 N N . LEU B 1 297 ? 13.156 12.773 7.285 1 95.06 297 LEU B N 1
ATOM 4654 C CA . LEU B 1 297 ? 14.039 11.773 7.875 1 95.06 297 LEU B CA 1
ATOM 4655 C C . LEU B 1 297 ? 15.359 11.695 7.105 1 95.06 297 LEU B C 1
ATOM 4657 O O . LEU B 1 297 ? 16.375 11.25 7.648 1 95.06 297 LEU B O 1
ATOM 4661 N N . ALA B 1 298 ? 15.297 12.039 5.855 1 93.44 298 ALA B N 1
ATOM 4662 C CA . ALA B 1 298 ? 16.469 12.133 4.984 1 93.44 298 ALA B CA 1
ATOM 4663 C C . ALA B 1 298 ? 16.359 13.344 4.059 1 93.44 298 ALA B C 1
ATOM 4665 O O . ALA B 1 298 ? 15.258 13.734 3.658 1 93.44 298 ALA B O 1
ATOM 4666 N N . ASN B 1 299 ? 17.5 13.914 3.852 1 92.31 299 ASN B N 1
ATOM 4667 C CA . ASN B 1 299 ? 17.547 14.984 2.859 1 92.31 299 ASN B CA 1
ATOM 4668 C C . ASN B 1 299 ? 18.281 14.539 1.593 1 92.31 299 ASN B C 1
ATOM 4670 O O . ASN B 1 299 ? 19.453 14.156 1.646 1 92.31 299 ASN B O 1
ATOM 4674 N N . ARG B 1 300 ? 17.594 14.602 0.499 1 92.31 300 ARG B N 1
ATOM 4675 C CA . ARG B 1 300 ? 18.078 14.047 -0.759 1 92.31 300 ARG B CA 1
ATOM 4676 C C . ARG B 1 300 ? 19.141 14.953 -1.38 1 92.31 300 ARG B C 1
ATOM 4678 O O . ARG B 1 300 ? 19.953 14.5 -2.195 1 92.31 300 ARG B O 1
ATOM 4685 N N . ILE B 1 301 ? 19.109 16.156 -1.013 1 88.94 301 ILE B N 1
ATOM 4686 C CA . ILE B 1 301 ? 20.062 17.125 -1.559 1 88.94 301 ILE B CA 1
ATOM 4687 C C . ILE B 1 301 ? 21.344 17.094 -0.734 1 88.94 301 ILE B C 1
ATOM 4689 O O . ILE B 1 301 ? 22.438 16.906 -1.281 1 88.94 301 ILE B O 1
ATOM 4693 N N . ALA B 1 302 ? 21.219 17.141 0.554 1 86.5 302 ALA B N 1
ATOM 4694 C CA . ALA B 1 302 ? 22.375 17.109 1.46 1 86.5 302 ALA B CA 1
ATOM 4695 C C . ALA B 1 302 ? 22.906 15.695 1.629 1 86.5 302 ALA B C 1
ATOM 4697 O O . ALA B 1 302 ? 24.016 15.5 2.129 1 86.5 302 ALA B O 1
ATOM 4698 N N . ASP B 1 303 ? 22.109 14.664 1.196 1 87.25 303 ASP B N 1
ATOM 4699 C CA . ASP B 1 303 ? 22.438 13.25 1.311 1 87.25 303 ASP B CA 1
ATOM 4700 C C . ASP B 1 303 ? 22.734 12.867 2.76 1 87.25 303 ASP B C 1
ATOM 4702 O O . ASP B 1 303 ? 23.781 12.281 3.051 1 87.25 303 ASP B O 1
ATOM 4706 N N . ASP B 1 304 ? 21.859 13.266 3.613 1 86.88 304 ASP B N 1
ATOM 4707 C CA . ASP B 1 304 ? 22.016 12.93 5.023 1 86.88 304 ASP B CA 1
ATOM 4708 C C . ASP B 1 304 ? 20.703 12.406 5.613 1 86.88 304 ASP B C 1
ATOM 4710 O O . ASP B 1 304 ? 19.672 12.406 4.945 1 86.88 304 ASP B O 1
ATOM 4714 N N . ALA B 1 305 ? 20.859 11.828 6.875 1 89.19 305 ALA B N 1
ATOM 4715 C CA . ALA B 1 305 ? 19.719 11.195 7.555 1 89.19 305 ALA B CA 1
ATOM 4716 C C . ALA B 1 305 ? 19.719 11.547 9.039 1 89.19 305 ALA B C 1
ATOM 4718 O O . ALA B 1 305 ? 20.766 11.781 9.641 1 89.19 305 ALA B O 1
ATOM 4719 N N . ILE B 1 306 ? 18.609 11.539 9.547 1 89.81 306 ILE B N 1
ATOM 4720 C CA . ILE B 1 306 ? 18.391 11.945 10.93 1 89.81 306 ILE B CA 1
ATOM 4721 C C . ILE B 1 306 ? 18.922 10.867 11.875 1 89.81 306 ILE B C 1
ATOM 4723 O O . ILE B 1 306 ? 18.938 9.68 11.539 1 89.81 306 ILE B O 1
ATOM 4727 N N . ALA B 1 307 ? 19.266 11.367 13.031 1 87.5 307 ALA B N 1
ATOM 4728 C CA . ALA B 1 307 ? 19.578 10.43 14.109 1 87.5 307 ALA B CA 1
ATOM 4729 C C . ALA B 1 307 ? 18.312 9.766 14.641 1 87.5 307 ALA B C 1
ATOM 4731 O O . ALA B 1 307 ? 17.312 10.438 14.875 1 87.5 307 ALA B O 1
ATOM 4732 N N . ILE B 1 308 ? 18.359 8.492 14.883 1 87.19 308 ILE B N 1
ATOM 4733 C CA . ILE B 1 308 ? 17.188 7.695 15.25 1 87.19 308 ILE B CA 1
ATOM 4734 C C . ILE B 1 308 ? 16.609 8.203 16.562 1 87.19 308 ILE B C 1
ATOM 4736 O O . ILE B 1 308 ? 15.391 8.203 16.75 1 87.19 308 ILE B O 1
ATOM 4740 N N . ASP B 1 309 ? 17.406 8.617 17.453 1 86.94 309 ASP B N 1
ATOM 4741 C CA . ASP B 1 309 ? 16.969 8.992 18.797 1 86.94 309 ASP B CA 1
ATOM 4742 C C . ASP B 1 309 ? 16.156 10.281 18.781 1 86.94 309 ASP B C 1
ATOM 4744 O O . ASP B 1 309 ? 15.477 10.609 19.75 1 86.94 309 ASP B O 1
ATOM 4748 N N . ARG B 1 310 ? 16.172 10.953 17.641 1 89.31 310 ARG B N 1
ATOM 4749 C CA . ARG B 1 310 ? 15.453 12.219 17.531 1 89.31 310 ARG B CA 1
ATOM 4750 C C . ARG B 1 310 ? 14.039 11.992 17.016 1 89.31 310 ARG B C 1
ATOM 4752 O O . ARG B 1 310 ? 13.18 12.867 17.141 1 89.31 310 ARG B O 1
ATOM 4759 N N . ILE B 1 311 ? 13.82 10.953 16.469 1 91.88 311 ILE B N 1
ATOM 4760 C CA . ILE B 1 311 ? 12.609 10.734 15.68 1 91.88 311 ILE B CA 1
ATOM 4761 C C . ILE B 1 311 ? 11.398 10.719 16.609 1 91.88 311 ILE B C 1
ATOM 4763 O O . ILE B 1 311 ? 10.414 11.43 16.359 1 91.88 311 ILE B O 1
ATOM 4767 N N . SER B 1 312 ? 11.484 9.992 17.688 1 91.31 312 SER B N 1
ATOM 4768 C CA . SER B 1 312 ? 10.336 9.82 18.578 1 91.31 312 SER B CA 1
ATOM 4769 C C . SER B 1 312 ? 9.914 11.148 19.188 1 91.31 312 SER B C 1
ATOM 4771 O O . SER B 1 312 ? 8.719 11.406 19.375 1 91.31 312 SER B O 1
ATOM 4773 N N . ARG B 1 313 ? 10.875 11.945 19.516 1 91.81 313 ARG B N 1
ATOM 4774 C CA . ARG B 1 313 ? 10.586 13.25 20.109 1 91.81 313 ARG B CA 1
ATOM 4775 C C . ARG B 1 313 ? 9.844 14.148 19.125 1 91.81 313 ARG B C 1
ATOM 4777 O O . ARG B 1 313 ? 8.867 14.805 19.5 1 91.81 313 ARG B O 1
ATOM 4784 N N . ILE B 1 314 ? 10.297 14.156 17.938 1 94.69 314 ILE B N 1
ATOM 4785 C CA . ILE B 1 314 ? 9.672 14.977 16.922 1 94.69 314 ILE B CA 1
ATOM 4786 C C . ILE B 1 314 ? 8.273 14.445 16.609 1 94.69 314 ILE B C 1
ATOM 4788 O O . ILE B 1 314 ? 7.324 15.219 16.469 1 94.69 314 ILE B O 1
ATOM 4792 N N . GLU B 1 315 ? 8.125 13.117 16.578 1 96.25 315 GLU B N 1
ATOM 4793 C CA . GLU B 1 315 ? 6.832 12.5 16.312 1 96.25 315 GLU B CA 1
ATOM 4794 C C . GLU B 1 315 ? 5.816 12.852 17.406 1 96.25 315 GLU B C 1
ATOM 4796 O O . GLU B 1 315 ? 4.648 13.109 17.109 1 96.25 315 GLU B O 1
ATOM 4801 N N . ARG B 1 316 ? 6.262 12.898 18.609 1 96.12 316 ARG B N 1
ATOM 4802 C CA . ARG B 1 316 ? 5.355 13.227 19.703 1 96.12 316 ARG B CA 1
ATOM 4803 C C . ARG B 1 316 ? 4.895 14.672 19.625 1 96.12 316 ARG B C 1
ATOM 4805 O O . ARG B 1 316 ? 3.699 14.961 19.703 1 96.12 316 ARG B O 1
ATOM 4812 N N . ALA B 1 317 ? 5.855 15.555 19.422 1 96.5 317 ALA B N 1
ATOM 4813 C CA . ALA B 1 317 ? 5.531 16.969 19.344 1 96.5 317 ALA B CA 1
ATOM 4814 C C . ALA B 1 317 ? 4.641 17.281 18.141 1 96.5 317 ALA B C 1
ATOM 4816 O O . ALA B 1 317 ? 3.658 18.016 18.266 1 96.5 317 ALA B O 1
ATOM 4817 N N . ALA B 1 318 ? 4.988 16.688 17 1 97.88 318 ALA B N 1
ATOM 4818 C CA . ALA B 1 318 ? 4.195 16.875 15.797 1 97.88 318 ALA B CA 1
ATOM 4819 C C . ALA B 1 318 ? 2.818 16.234 15.93 1 97.88 318 ALA B C 1
ATOM 4821 O O . ALA B 1 318 ? 1.829 16.766 15.414 1 97.88 318 ALA B O 1
ATOM 4822 N N . GLY B 1 319 ? 2.803 15.078 16.594 1 98.31 319 GLY B N 1
ATOM 4823 C CA . GLY B 1 319 ? 1.534 14.414 16.844 1 98.31 319 GLY B CA 1
ATOM 4824 C C . GLY B 1 319 ? 0.582 15.242 17.688 1 98.31 319 GLY B C 1
ATOM 4825 O O . GLY B 1 319 ? -0.605 15.344 17.359 1 98.31 319 GLY B O 1
ATOM 4826 N N . GLU B 1 320 ? 1.094 15.828 18.703 1 98.06 320 GLU B N 1
ATOM 4827 C CA . GLU B 1 320 ? 0.28 16.703 19.547 1 98.06 320 GLU B CA 1
ATOM 4828 C C . GLU B 1 320 ? -0.249 17.891 18.766 1 98.06 320 GLU B C 1
ATOM 4830 O O . GLU B 1 320 ? -1.413 18.281 18.922 1 98.06 320 GLU B O 1
ATOM 4835 N N . ALA B 1 321 ? 0.613 18.469 17.984 1 98.44 321 ALA B N 1
ATOM 4836 C CA . ALA B 1 321 ? 0.221 19.609 17.156 1 98.44 321 ALA B CA 1
ATOM 4837 C C . ALA B 1 321 ? -0.892 19.219 16.188 1 98.44 321 ALA B C 1
ATOM 4839 O O . ALA B 1 321 ? -1.85 19.969 16 1 98.44 321 ALA B O 1
ATOM 4840 N N . ALA B 1 322 ? -0.769 18.047 15.547 1 98.81 322 ALA B N 1
ATOM 4841 C CA . ALA B 1 322 ? -1.776 17.578 14.609 1 98.81 322 ALA B CA 1
ATOM 4842 C C . ALA B 1 322 ? -3.119 17.359 15.297 1 98.81 322 ALA B C 1
ATOM 4844 O O . ALA B 1 322 ? -4.168 17.719 14.758 1 98.81 322 ALA B O 1
ATOM 4845 N N . LEU B 1 323 ? -3.062 16.781 16.484 1 98.69 323 LEU B N 1
ATOM 4846 C CA . LEU B 1 323 ? -4.281 16.562 17.25 1 98.69 323 LEU B CA 1
ATOM 4847 C C . LEU B 1 323 ? -4.949 17.875 17.625 1 98.69 323 LEU B C 1
ATOM 4849 O O . LEU B 1 323 ? -6.164 18.031 17.5 1 98.69 323 LEU B O 1
ATOM 4853 N N . ARG B 1 324 ? -4.16 18.875 18.047 1 98.56 324 ARG B N 1
ATOM 4854 C CA . ARG B 1 324 ? -4.707 20.188 18.359 1 98.56 324 ARG B CA 1
ATOM 4855 C C . ARG B 1 324 ? -5.332 20.828 17.109 1 98.56 324 ARG B C 1
ATOM 4857 O O . ARG B 1 324 ? -6.422 21.406 17.188 1 98.56 324 ARG B O 1
ATOM 4864 N N . ALA B 1 325 ? -4.652 20.703 16.016 1 98.69 325 ALA B N 1
ATOM 4865 C CA . ALA B 1 325 ? -5.121 21.328 14.773 1 98.69 325 ALA B CA 1
ATOM 4866 C C . ALA B 1 325 ? -6.453 20.719 14.328 1 98.69 325 ALA B C 1
ATOM 4868 O O . ALA B 1 325 ? -7.41 21.453 14.062 1 98.69 325 ALA B O 1
ATOM 4869 N N . VAL B 1 326 ? -6.527 19.391 14.328 1 98 326 VAL B N 1
ATOM 4870 C CA . VAL B 1 326 ? -7.691 18.734 13.742 1 98 326 VAL B CA 1
ATOM 4871 C C . VAL B 1 326 ? -8.891 18.891 14.672 1 98 326 VAL B C 1
ATOM 4873 O O . VAL B 1 326 ? -10.039 18.953 14.219 1 98 326 VAL B O 1
ATOM 4876 N N . THR B 1 327 ? -8.688 19.078 15.977 1 97.75 327 THR B N 1
ATOM 4877 C CA . THR B 1 327 ? -9.781 19.172 16.938 1 97.75 327 THR B CA 1
ATOM 4878 C C . THR B 1 327 ? -10.141 20.625 17.219 1 97.75 327 THR B C 1
ATOM 4880 O O . THR B 1 327 ? -11.109 20.906 17.922 1 97.75 327 THR B O 1
ATOM 4883 N N . SER B 1 328 ? -9.367 21.516 16.688 1 96.25 328 SER B N 1
ATOM 4884 C CA . SER B 1 328 ? -9.57 22.938 16.969 1 96.25 328 SER B CA 1
ATOM 4885 C C . SER B 1 328 ? -10.875 23.453 16.359 1 96.25 328 SER B C 1
ATOM 4887 O O . SER B 1 328 ? -11.383 24.5 16.766 1 96.25 328 SER B O 1
ATOM 4889 N N . PHE B 1 329 ? -11.438 22.688 15.445 1 93.75 329 PHE B N 1
ATOM 4890 C CA . PHE B 1 329 ? -12.656 23.094 14.766 1 93.75 329 PHE B CA 1
ATOM 4891 C C . PHE B 1 329 ? -13.883 22.5 15.438 1 93.75 329 PHE B C 1
ATOM 4893 O O . PHE B 1 329 ? -15.016 22.734 15.008 1 93.75 329 PHE B O 1
ATOM 4900 N N . GLY B 1 330 ? -13.672 21.703 16.453 1 90 330 GLY B N 1
ATOM 4901 C CA . GLY B 1 330 ? -14.773 21.031 17.125 1 90 330 GLY B CA 1
ATOM 4902 C C . GLY B 1 330 ? -15.227 19.766 16.422 1 90 330 GLY B C 1
ATOM 4903 O O . GLY B 1 330 ? -14.516 19.25 15.555 1 90 330 GLY B O 1
ATOM 4904 N N . ASP B 1 331 ? -16.312 19.188 16.953 1 86.19 331 ASP B N 1
ATOM 4905 C CA . ASP B 1 331 ? -16.922 18 16.359 1 86.19 331 ASP B CA 1
ATOM 4906 C C . ASP B 1 331 ? -17.859 18.375 15.219 1 86.19 331 ASP B C 1
ATOM 4908 O O . ASP B 1 331 ? -18.812 19.141 15.422 1 86.19 331 ASP B O 1
ATOM 4912 N N . PRO B 1 332 ? -17.422 17.875 13.977 1 78 332 PRO B N 1
ATOM 4913 C CA . PRO B 1 332 ? -18.297 18.297 12.867 1 78 332 PRO B CA 1
ATOM 4914 C C . PRO B 1 332 ? -19.703 17.734 12.984 1 78 332 PRO B C 1
ATOM 4916 O O . PRO B 1 332 ? -19.922 16.688 13.594 1 78 332 PRO B O 1
#

pLDDT: mean 86.29, std 21.31, range [23.33, 98.94]

Nearest PDB structures (foldseek):
  6k8p-assembly1_A  TM=9.403E-01  e=1.195E-36  Phytophthora capsici LT1534
  6k5h-assembly2_C  TM=9.295E-01  e=4.047E-35  Phytophthora capsici LT1534
  2pga-assembly1_F  TM=7.968E-01  e=4.504E-15  Salmonella enterica subsp. enterica serovar Typhimurium str. LT2
  7q2w-assembly1_DDD  TM=7.525E-01  e=2.944E-15  Shewanella oneidensis MR-1
  4r2x-assembly1_C  TM=7.531E-01  e=2.056E-14  Shewanella oneidensis MR-1

Sequence (664 aa):
MSATDLYLLHANAVPLTADGRVLHLELRSGEVANNIVTVGSEGRGEILASLLDGTTTTAAGTPKDDNNDNINDHDNNTKNGSSSTTTTTTRRSKRGFVTHTGTYNGVPVSIVLINMGYPNMDFFVREVRAVTTGPLRIVRLGSCAGLRPDLPVGSVAVASEGSVMIRQNPDAWEGTAARGETQGEPYLFHGVAPADEELSEALLKELKRSLDGKAGGSDGGGGTAVVGCLNASADSFYSSQGRLDPSFEDRNSDILSSLLERHPSAGSFEMETFQLLHLARLCRKSKVQASAATIVLANRIADDAIAIDRISRIERAAGEAALRAVTSFGDPMSATDLYLLHANAVPLTADGRVLHLELRSGEVANNIVTVGSEGRGEILASLLDGTTTTAAGTPKDDNNDNINDHDNNTKNGSSSTTTTTTRRSKRGFVTHTGTYNGVPVSIVLINMGYPNMDFFVREVRAVTTGPLRIVRLGSCAGLRPDLPVGSVAVASEGSVMIRQNPDAWEGTAARGETQGEPYLFHGVAPADEELSEALLKELKRSLDGKAGGSDGGGGTAVVGCLNASADSFYSSQGRLDPSFEDRNSDILSSLLERHPSAGSFEMETFQLLHLARLCRKSKVQASAATIVLANRIADDAIAIDRISRIERAAGEAALRAVTSFGDP

Secondary structure (DSSP, 8-state):
--GGGBS-B-TTS--B-TTS-BTTT---TTSS-SEEEEESSHHHHHHHHTTSTT--------------------------------PPEEEE-TTS-EEEEEEETTEEEEEEE--SSHHHHHHHHHHHHHT--S-EEEEEEEEEEE-STTS-TT-EEE-TT-EEEEEE-THHHH--TTT----S-SEEE--PBPPPHHHHHHHHHHHHHHHTT---SSS------EEE-EEEEES-SSGGGT---TTB----TTHHHHHHHH-TTEEEEESSHHHHHHHHHHB-SS-EEEEEEEEEEEETTTTEE-BHHHHHHHHHHHHHHHHHHHHTT---/--GGGBS-B-TTS--B-TTS-BTTT---TTSS-SEEEEESSHHHHHHHHTTSTT--------------------------------PPEEEE-TTS-EEEEEEETTEEEEEEE--SSHHHHHHHHHHHHHT--S-EEEEEEEEEEE-STTS-TT-EEE-TT-EEEEEE-THHHH--TTT----S-SEEE--PBPPPHHHHHHHHHHHHHHHTT---SSS------EEE-EEEEES-SSGGGT---TTB----TTHHHHHHHH-TTEEEEESSHHHHHHHHHHB-SS-EEEEEEEEEEEETTTTEE-BHHHHHHHHHHHHHHHHHHHHTT---

Foldseek 3Di:
DPQQPDLFDDPPDQTAHPVAAGRFLRDAAPQFAQQEEEEADPLLLVLLLCQFPLNPPPPVPDPDPPPPDPDDDPPPPPPPPVPVNFDWDWDAGPNGKIKTWTHHVRFTYIYIHQHAFAVSVVCVVVRVPSRDAAEHEYEYEYAWAWADPLQAAQAKEKQQAFEKEKEADCCLPQNDPVPSDRDDDRMDIGDGQHAFNLLSVLLQVLLCVLFNPPPPDDPPDDTHHYYYFYEYAYRDPDLRQQHDDPVDDRVRPCNSVVCCVVGVRYTTYGHHRNSNSVVQVVDDRYHYHYIYMHGHQHYPVVGDGDDPVSVSVSSNSSSVSSSCSSPVVGRD/DPQQPDLWDDPPDQTAHPVAAGRFLRDAAPQFAQQEEEEADPLLLVLLLCQFPLNPPPPVPDPPPPPPDPDDDPPPPPPPPVPVNFDWDWDAGPNGKIKTWTHHVRFTY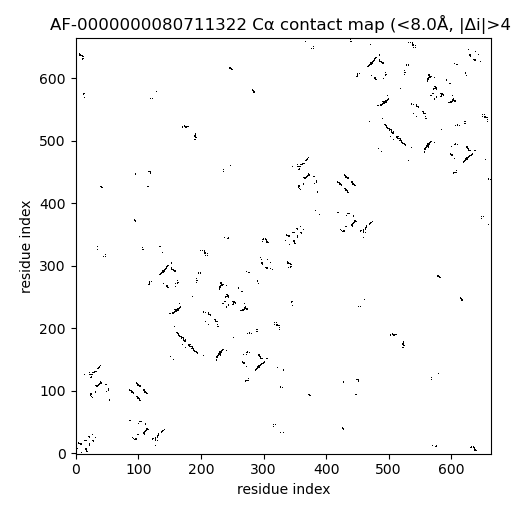IYIHQHAFAVSVVCVVVRVPSRDAAEHEYEYEYAWAWADPLQAAQAKEKQQAFEKEKEADCCLPQNDPVPSDRDDDRMDIGDGQHAFNLLSVLLQVLLCVLFNPPPPDDPPDDTHHYYYFYEYAYRDPDLRQQNDDPVDDRVRPCNSVVCCVVGVRYTTYGHHRNSNSVVQVVDDRYHYHYIYMHGHQHYPVVGDGDDPVSVSVSSNSSSVSSSCSSPVVGRD

Solvent-accessible surface area (backbone atoms only — not comparable to full-atom values): 33880 Å² total; per-residue (Å²): 128,62,74,74,45,32,58,45,47,57,58,54,42,76,40,26,33,71,88,52,22,29,74,57,66,57,45,33,68,83,65,61,46,48,23,29,41,36,27,37,34,58,68,59,41,50,55,48,56,50,66,28,44,74,45,75,67,75,67,84,68,72,82,68,80,78,74,78,73,81,75,78,83,67,84,70,80,68,74,76,64,79,67,74,71,51,63,66,46,75,50,75,26,70,56,65,25,36,39,36,24,35,26,47,94,82,30,55,29,17,41,36,29,46,37,64,34,37,39,33,45,49,54,49,56,56,48,50,53,73,39,52,76,68,45,34,37,39,35,37,48,47,62,24,31,12,59,40,85,86,32,42,52,59,12,36,39,28,26,54,66,7,16,22,38,29,33,70,33,64,22,41,74,47,1,33,64,87,70,60,47,60,51,71,60,52,56,45,73,42,16,56,25,58,32,34,64,69,60,29,51,40,34,51,53,33,36,37,72,57,31,40,74,44,48,61,74,91,83,77,56,74,44,28,44,66,42,76,25,24,27,36,16,17,59,31,86,40,49,40,58,31,26,54,46,86,46,40,75,62,85,28,87,55,42,61,61,54,46,42,71,77,36,72,58,42,30,35,43,36,37,37,61,24,51,50,23,42,48,30,68,34,35,63,71,40,56,41,44,30,33,39,37,25,37,15,45,23,15,61,76,80,52,37,48,24,49,50,86,52,48,63,59,51,50,48,43,48,39,52,16,48,52,51,32,49,43,69,79,50,75,112,130,63,72,74,44,32,59,44,46,57,58,52,41,77,40,25,32,72,88,52,23,29,72,58,66,57,43,34,68,84,63,59,45,48,22,30,41,35,26,36,31,57,69,59,41,52,52,46,55,48,66,27,44,74,45,72,63,75,64,85,66,71,82,67,81,78,75,76,74,80,73,79,83,68,83,70,78,67,74,76,63,77,68,76,72,50,63,66,46,76,49,76,25,71,55,66,26,37,39,36,25,34,26,48,93,81,28,54,30,19,41,36,29,46,37,63,34,36,39,34,45,49,53,47,56,54,48,51,52,72,40,50,76,67,46,33,34,40,35,37,50,46,61,24,30,11,58,41,87,87,32,44,51,59,12,35,39,28,25,55,66,7,16,23,40,28,33,71,33,65,21,42,75,48,1,33,64,86,69,61,46,59,51,71,60,53,57,46,72,41,17,56,25,59,32,33,64,69,60,28,51,39,35,50,53,32,34,37,72,56,31,38,74,42,46,62,73,89,81,77,56,75,45,28,43,68,42,75,26,24,27,36,15,18,59,31,84,38,50,40,58,30,26,54,47,87,47,40,75,61,84,30,88,52,42,60,62,52,48,42,69,76,36,71,58,43,31,34,43,35,38,38,62,25,50,50,22,42,48,30,69,35,35,64,70,42,57,40,44,29,31,39,37,26,35,15,47,24,14,61,75,80,52,40,47,25,50,50,85,50,47,62,59,50,50,47,43,48,39,50,16,48,53,51,33,49,43,68,78,50,75,113

Radius of gyration: 26.16 Å; Cα contacts (8 Å, |Δi|>4): 1651; chains: 2; bounding box: 56×80×89 Å